Protein AF-A0A384K472-F1 (afdb_monomer)

Solvent-accessible surface area (backbone atoms only — not comparable to full-atom values): 26602 Å² total; per-residue (Å²): 113,68,66,38,50,53,26,33,65,58,43,35,61,38,73,48,78,43,80,41,44,39,80,91,39,69,95,71,76,38,76,81,61,67,70,56,50,77,70,38,39,90,47,28,78,38,48,46,75,44,48,69,93,39,37,38,56,49,52,38,53,31,49,46,53,7,53,34,75,62,26,14,11,13,34,38,40,39,24,46,57,48,74,72,49,87,70,80,91,63,82,65,65,86,73,74,82,63,85,77,42,63,42,56,69,66,48,50,52,55,46,46,55,50,59,75,69,41,83,23,52,34,36,35,35,12,43,44,30,38,72,67,64,24,35,67,48,54,40,50,44,34,71,59,24,60,46,34,32,34,56,37,88,47,11,40,4,32,51,36,54,85,42,88,46,54,34,64,69,17,44,68,53,50,42,39,57,24,44,28,36,44,27,36,29,52,72,50,38,69,94,51,51,29,52,35,63,88,57,20,28,85,78,43,45,29,30,38,38,31,60,42,70,88,59,49,35,46,69,51,32,34,56,90,50,30,37,51,19,29,64,55,49,35,45,45,55,48,44,69,70,47,57,92,48,61,55,72,73,86,35,72,53,48,51,52,34,52,55,39,29,55,52,42,52,54,50,51,58,53,49,32,64,50,86,52,85,53,23,41,71,45,24,52,50,44,39,51,48,56,47,48,40,73,78,48,43,51,83,41,30,36,55,33,41,26,26,21,42,60,64,46,27,61,51,44,65,71,72,55,76,36,44,24,35,76,33,47,49,58,35,64,74,77,63,44,68,37,49,45,52,60,50,44,52,51,48,44,48,32,42,53,41,100,80,34,79,58,83,41,50,82,39,83,59,78,53,46,37,37,36,40,25,16,46,64,23,41,66,63,31,57,71,47,50,41,58,32,27,78,69,52,34,41,38,28,33,36,32,48,35,26,27,27,60,88,32,23,86,48,94,47,68,69,58,43,51,49,20,48,50,22,44,76,68,74,40,84,78,30,64,57,96,43,48,50,58,79,80,65,71,63,13,54,57,22,46,75,42,70,25,42,51,36,83,28,64,48,68,68,51,42,36,50,51,49,56,55,32,68,72,37,71,33,21,21,25,38,27,35,44,31,44,21,59,82,93,64,83,90,78,56,94,73,62,75,76,66,83,82,70,75,73,80,77,81,130

Organism: Botryotinia fuckeliana (strain B05.10) (NCBI:txid332648)

Structure (mmCIF, N/CA/C/O backbone):
data_AF-A0A384K472-F1
#
_entry.id   AF-A0A384K472-F1
#
loop_
_atom_site.group_PDB
_atom_site.id
_atom_site.type_symbol
_atom_site.label_atom_id
_atom_site.label_alt_id
_atom_site.label_comp_id
_atom_site.label_asym_id
_atom_site.label_entity_id
_atom_site.label_seq_id
_atom_site.pdbx_PDB_ins_code
_atom_site.Cartn_x
_atom_site.Cartn_y
_atom_site.Cartn_z
_atom_site.occupancy
_atom_site.B_iso_or_equiv
_atom_site.auth_seq_id
_atom_site.auth_comp_id
_atom_site.auth_asym_id
_atom_site.auth_atom_id
_atom_site.pdbx_PDB_model_num
ATOM 1 N N . MET A 1 1 ? 11.955 -12.320 -9.422 1.00 86.06 1 MET A N 1
ATOM 2 C CA . MET A 1 1 ? 11.687 -12.857 -8.062 1.00 86.06 1 MET A CA 1
ATOM 3 C C . MET A 1 1 ? 11.297 -11.792 -7.028 1.00 86.06 1 MET A C 1
ATOM 5 O O . MET A 1 1 ? 10.532 -12.126 -6.137 1.00 86.06 1 MET A O 1
ATOM 9 N N . ALA A 1 2 ? 11.728 -10.524 -7.124 1.00 88.19 2 ALA A N 1
ATOM 10 C CA . ALA A 1 2 ? 11.367 -9.475 -6.148 1.00 88.19 2 ALA A CA 1
ATOM 11 C C . ALA A 1 2 ? 9.847 -9.329 -5.893 1.00 88.19 2 ALA A C 1
ATOM 13 O O . ALA A 1 2 ? 9.425 -9.169 -4.748 1.00 88.19 2 ALA A O 1
ATOM 14 N N . GLY A 1 3 ? 9.019 -9.486 -6.935 1.00 93.06 3 GLY A N 1
ATOM 15 C CA . GLY A 1 3 ? 7.558 -9.496 -6.806 1.00 93.06 3 GLY A CA 1
ATOM 16 C C . GLY A 1 3 ? 7.012 -10.588 -5.874 1.00 93.06 3 GLY A C 1
ATOM 17 O O . GLY A 1 3 ? 6.061 -10.323 -5.148 1.00 93.06 3 GLY A O 1
ATOM 18 N N . ILE A 1 4 ? 7.650 -11.769 -5.806 1.00 96.00 4 ILE A N 1
ATOM 19 C CA . ILE A 1 4 ? 7.277 -12.850 -4.869 1.00 96.00 4 ILE A CA 1
ATOM 20 C C . ILE A 1 4 ? 7.434 -12.372 -3.434 1.00 96.00 4 ILE A C 1
ATOM 22 O O . ILE A 1 4 ? 6.493 -12.450 -2.649 1.00 96.00 4 ILE A O 1
ATOM 26 N N . VAL A 1 5 ? 8.611 -11.844 -3.102 1.00 94.50 5 VAL A N 1
ATOM 27 C CA . VAL A 1 5 ? 8.909 -11.383 -1.744 1.00 94.50 5 VAL A CA 1
ATOM 28 C C . VAL A 1 5 ? 7.950 -10.265 -1.343 1.00 94.50 5 VAL A C 1
ATOM 30 O O . VAL A 1 5 ? 7.402 -10.291 -0.242 1.00 94.50 5 VAL A O 1
ATOM 33 N N . ASN A 1 6 ? 7.691 -9.316 -2.245 1.00 96.12 6 ASN A N 1
ATOM 34 C CA . ASN A 1 6 ? 6.756 -8.227 -1.988 1.00 96.12 6 ASN A CA 1
ATOM 35 C C . ASN A 1 6 ? 5.303 -8.720 -1.810 1.00 96.12 6 ASN A C 1
ATOM 37 O O . ASN A 1 6 ? 4.626 -8.283 -0.875 1.00 96.12 6 ASN A O 1
ATOM 41 N N . ALA A 1 7 ? 4.828 -9.652 -2.643 1.00 96.88 7 ALA A N 1
ATOM 42 C CA . ALA A 1 7 ? 3.489 -10.233 -2.528 1.00 96.88 7 ALA A CA 1
ATOM 43 C C . ALA A 1 7 ? 3.324 -11.021 -1.220 1.00 96.88 7 ALA A C 1
ATOM 45 O O . ALA A 1 7 ? 2.377 -10.776 -0.472 1.00 96.88 7 ALA A O 1
ATOM 46 N N . SER A 1 8 ? 4.281 -11.888 -0.880 1.00 95.56 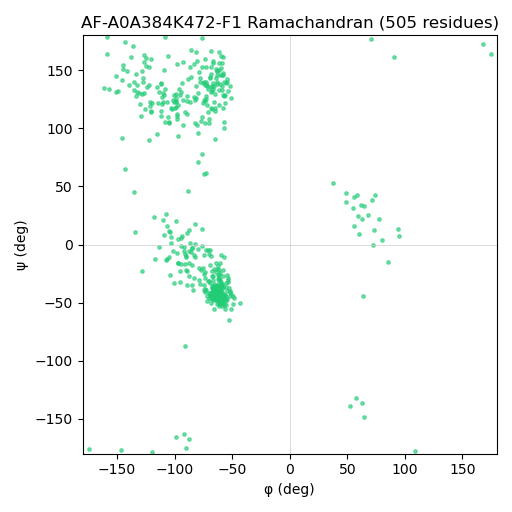8 SER A N 1
ATOM 47 C CA . SER A 1 8 ? 4.279 -12.651 0.374 1.00 95.56 8 SER A CA 1
ATOM 48 C C . SER A 1 8 ? 4.315 -11.741 1.601 1.00 95.56 8 SER A C 1
ATOM 50 O O . SER A 1 8 ? 3.521 -11.908 2.527 1.00 95.56 8 SER A O 1
ATOM 52 N N . ALA A 1 9 ? 5.161 -10.709 1.590 1.00 95.19 9 ALA A N 1
ATOM 53 C CA . ALA A 1 9 ? 5.235 -9.738 2.674 1.00 95.19 9 ALA A CA 1
ATOM 54 C C . ALA A 1 9 ? 3.926 -8.977 2.876 1.00 95.19 9 ALA A C 1
ATOM 56 O O . ALA A 1 9 ? 3.529 -8.705 4.013 1.00 95.19 9 ALA A O 1
ATOM 57 N N . ASN A 1 10 ? 3.247 -8.629 1.784 1.00 97.56 10 ASN A N 1
ATOM 58 C CA . ASN A 1 10 ? 1.974 -7.922 1.805 1.00 97.56 10 ASN A CA 1
ATOM 59 C C . ASN A 1 10 ? 0.755 -8.829 1.945 1.00 97.56 10 ASN A C 1
ATOM 61 O O . ASN A 1 10 ? -0.330 -8.289 2.147 1.00 97.56 10 ASN A O 1
ATOM 65 N N . THR A 1 11 ? 0.953 -10.149 1.905 1.00 97.00 11 THR A N 1
ATOM 66 C CA . THR A 1 11 ? -0.092 -11.179 1.934 1.00 97.00 11 THR A CA 1
ATOM 67 C C . THR A 1 11 ? -1.070 -11.019 0.774 1.00 97.00 11 THR A C 1
ATOM 69 O O . THR A 1 11 ? -2.285 -11.071 0.957 1.00 97.00 11 THR A O 1
ATOM 72 N N . PHE A 1 12 ? -0.529 -10.738 -0.411 1.00 97.69 12 PHE A N 1
ATOM 73 C CA . PHE A 1 12 ? -1.281 -10.679 -1.656 1.00 97.69 12 PHE A CA 1
ATOM 74 C C . PHE A 1 12 ? -1.188 -12.037 -2.352 1.00 97.69 12 PHE A C 1
ATOM 76 O O . PHE A 1 12 ? -0.080 -12.574 -2.464 1.00 97.69 12 PHE A O 1
ATOM 83 N N . PRO A 1 13 ? -2.316 -12.612 -2.803 1.00 97.06 13 PRO A N 1
ATOM 84 C CA . PRO A 1 13 ? -2.266 -13.837 -3.574 1.00 97.06 13 PRO A CA 1
ATOM 85 C C . PRO A 1 13 ? -1.558 -13.567 -4.902 1.00 97.06 13 PRO A C 1
ATOM 87 O O . PRO A 1 13 ? -1.887 -12.625 -5.621 1.00 97.06 13 PRO A O 1
ATOM 90 N N . MET A 1 14 ? -0.571 -14.396 -5.222 1.00 97.44 14 MET A N 1
ATOM 91 C CA . MET A 1 14 ? 0.125 -14.343 -6.503 1.00 97.44 14 MET A CA 1
ATOM 92 C C . MET A 1 14 ? 0.513 -15.758 -6.912 1.00 97.44 14 MET A C 1
ATOM 94 O O . MET A 1 14 ? 0.907 -16.563 -6.069 1.00 97.44 14 MET A O 1
ATOM 98 N N . LEU A 1 15 ? 0.422 -16.066 -8.200 1.00 97.12 15 LEU A N 1
ATOM 99 C CA . LEU A 1 15 ? 0.942 -17.303 -8.770 1.00 97.12 15 LEU A CA 1
ATOM 100 C C . LEU A 1 15 ? 1.968 -16.940 -9.842 1.00 97.12 15 LEU A C 1
ATOM 102 O O . LEU A 1 15 ? 1.610 -16.333 -10.847 1.00 97.12 15 LEU A O 1
ATOM 106 N N . LEU A 1 16 ? 3.238 -17.280 -9.612 1.00 97.44 16 LEU A N 1
ATOM 107 C CA . LEU A 1 16 ? 4.291 -17.127 -10.611 1.00 97.44 16 LEU A CA 1
ATOM 108 C C . LEU A 1 16 ? 4.508 -18.460 -11.330 1.00 97.44 16 LEU A C 1
ATOM 110 O O . LEU A 1 16 ? 4.889 -19.444 -10.699 1.00 97.44 16 LEU A O 1
ATOM 114 N N . LEU A 1 17 ? 4.309 -18.459 -12.645 1.00 97.06 17 LEU A N 1
ATOM 115 C CA . LEU A 1 17 ? 4.717 -19.538 -13.541 1.00 97.06 17 LEU A CA 1
ATOM 116 C C . LEU A 1 17 ? 6.037 -19.119 -14.195 1.00 97.06 17 LEU A C 1
ATOM 118 O O . LEU A 1 17 ? 6.104 -18.023 -14.754 1.00 97.06 17 LEU A O 1
ATOM 122 N N . ALA A 1 18 ? 7.082 -19.941 -14.109 1.00 96.44 18 ALA A N 1
ATOM 123 C CA . ALA A 1 18 ? 8.377 -19.606 -14.700 1.00 96.44 18 ALA A CA 1
ATOM 124 C C . ALA A 1 18 ? 8.997 -20.782 -15.448 1.00 96.44 18 ALA A C 1
ATOM 126 O O . ALA A 1 18 ? 8.951 -21.915 -14.975 1.00 96.44 18 ALA A O 1
ATOM 127 N N . GLY A 1 19 ? 9.608 -20.473 -16.593 1.00 96.25 19 GLY A N 1
ATOM 128 C CA . GLY A 1 19 ? 10.457 -21.403 -17.326 1.00 96.25 19 GLY A CA 1
ATOM 129 C C . GLY A 1 19 ? 11.760 -21.689 -16.577 1.00 96.25 19 GLY A C 1
ATOM 130 O O . GLY A 1 19 ? 12.326 -20.778 -15.969 1.00 96.25 19 GLY A O 1
ATOM 131 N N . SER A 1 20 ? 12.252 -22.923 -16.657 1.00 96.44 20 SER A N 1
ATOM 132 C CA . SER A 1 20 ? 13.569 -23.318 -16.141 1.00 96.44 20 SER A CA 1
ATOM 133 C C . SER A 1 20 ? 14.328 -24.216 -17.120 1.00 96.44 20 SER A C 1
ATOM 135 O O . SER A 1 20 ? 13.793 -24.625 -18.153 1.00 96.44 20 SER A O 1
ATOM 137 N N . SER A 1 21 ? 15.608 -24.475 -16.836 1.00 96.50 21 SER A N 1
ATOM 138 C CA . SER A 1 21 ? 16.451 -25.341 -17.668 1.00 96.50 21 SER A CA 1
ATOM 139 C C . SER A 1 21 ? 15.882 -26.757 -17.773 1.00 96.50 21 SER A C 1
ATOM 141 O O . SER A 1 21 ? 15.227 -27.244 -16.852 1.00 96.50 21 SER A O 1
ATOM 143 N N . GLU A 1 22 ? 16.176 -27.430 -18.886 1.00 96.25 22 GLU A N 1
ATOM 144 C CA . GLU A 1 22 ? 15.726 -28.801 -19.134 1.00 96.25 22 GLU A CA 1
ATOM 145 C C . GLU A 1 22 ? 16.187 -29.763 -18.035 1.00 96.25 22 GLU A C 1
ATOM 147 O O . GLU A 1 22 ? 17.330 -29.703 -17.562 1.00 96.25 22 GLU A O 1
ATOM 152 N N . THR A 1 23 ? 15.309 -30.687 -17.644 1.00 94.56 23 THR A N 1
ATOM 153 C CA . THR A 1 23 ? 15.536 -31.535 -16.464 1.00 94.56 23 THR A CA 1
ATOM 154 C C . THR A 1 23 ? 16.783 -32.422 -16.569 1.00 94.56 23 THR A C 1
ATOM 156 O O . THR A 1 23 ? 17.442 -32.689 -15.564 1.00 94.56 23 THR A O 1
ATOM 159 N N . HIS A 1 24 ? 17.168 -32.834 -17.778 1.00 95.12 24 HIS A N 1
ATOM 160 C CA . HIS A 1 24 ? 18.329 -33.696 -18.028 1.00 95.12 24 HIS A CA 1
ATOM 161 C C . HIS A 1 24 ? 19.671 -32.938 -18.149 1.00 95.12 24 HIS A C 1
ATOM 163 O O . HIS A 1 24 ? 20.731 -33.562 -18.325 1.00 95.12 24 HIS A O 1
ATOM 169 N N . LEU A 1 25 ? 19.646 -31.601 -18.080 1.00 96.06 25 LEU A N 1
ATOM 170 C CA . LEU A 1 25 ? 20.832 -30.742 -18.157 1.00 96.06 25 LEU A CA 1
ATOM 171 C C . LEU A 1 25 ? 21.307 -30.222 -16.792 1.00 96.06 25 LEU A C 1
ATOM 173 O O . LEU A 1 25 ? 22.379 -29.629 -16.720 1.00 96.06 25 LEU A O 1
ATOM 177 N N . ILE A 1 26 ? 20.562 -30.480 -15.716 1.00 92.12 26 ILE A N 1
ATOM 178 C CA . ILE A 1 26 ? 20.909 -30.055 -14.352 1.00 92.12 26 ILE A CA 1
ATOM 179 C C . ILE A 1 26 ? 22.322 -30.542 -13.981 1.00 92.12 26 ILE A C 1
ATOM 181 O O . ILE A 1 26 ? 22.690 -31.677 -14.290 1.00 92.12 26 ILE A O 1
ATOM 185 N N . THR A 1 27 ? 23.096 -29.699 -13.285 1.00 94.06 27 THR A N 1
ATOM 186 C CA . THR A 1 27 ? 24.512 -29.869 -12.890 1.00 94.06 27 THR A CA 1
ATOM 187 C C . THR A 1 27 ? 25.532 -29.742 -14.018 1.00 94.06 27 THR A C 1
ATOM 189 O O . THR A 1 27 ? 26.735 -29.834 -13.767 1.00 94.06 27 THR A O 1
ATOM 192 N N . LYS A 1 28 ? 25.089 -29.501 -15.257 1.00 96.56 28 LYS A N 1
ATOM 193 C CA . LYS A 1 28 ? 25.986 -29.330 -16.411 1.00 96.56 28 LYS A CA 1
ATOM 194 C C . LYS A 1 28 ? 26.308 -27.862 -16.697 1.00 96.56 28 LYS A C 1
ATOM 196 O O . LYS A 1 28 ? 27.065 -27.596 -17.627 1.00 96.56 28 LYS A O 1
ATOM 201 N N . GLY A 1 29 ? 25.754 -26.923 -15.924 1.00 96.25 29 GLY A N 1
ATOM 202 C CA . GLY A 1 29 ? 25.864 -25.491 -16.200 1.00 96.25 29 GLY A CA 1
ATOM 203 C C . GLY A 1 29 ? 24.969 -25.084 -17.369 1.00 96.25 29 GLY A C 1
ATOM 204 O O . GLY A 1 29 ? 25.404 -24.356 -18.261 1.00 96.25 29 GLY A O 1
ATOM 205 N N . ALA A 1 30 ? 23.742 -25.608 -17.393 1.00 96.88 30 ALA A N 1
ATOM 206 C CA . ALA A 1 30 ? 22.759 -25.348 -18.432 1.00 96.88 30 ALA A CA 1
ATOM 207 C C . ALA A 1 30 ? 22.445 -23.848 -18.570 1.00 96.88 30 ALA A C 1
ATOM 209 O O . ALA A 1 30 ? 22.683 -23.033 -17.672 1.00 96.88 30 ALA A O 1
ATOM 210 N N . PHE A 1 31 ? 21.869 -23.470 -19.712 1.00 95.75 31 PHE A N 1
ATOM 211 C CA . PHE A 1 31 ? 21.426 -22.099 -19.939 1.00 95.75 31 PHE A CA 1
ATOM 212 C C . PHE A 1 31 ? 20.440 -21.666 -18.840 1.00 95.75 31 PHE A C 1
ATOM 214 O O . PHE A 1 31 ? 19.409 -22.309 -18.640 1.00 95.75 31 PHE A O 1
ATOM 221 N N . GLN A 1 32 ? 20.787 -20.588 -18.126 1.00 95.19 32 GLN A N 1
ATOM 222 C CA . GLN A 1 32 ? 20.048 -20.061 -16.969 1.00 95.19 32 GLN A CA 1
ATOM 223 C C . GLN A 1 32 ? 19.805 -21.089 -15.840 1.00 95.19 32 GLN A C 1
ATOM 225 O O . GLN A 1 32 ? 18.803 -20.992 -15.132 1.00 95.19 32 GLN A O 1
ATOM 230 N N . GLU A 1 33 ? 20.720 -22.050 -15.646 1.00 95.31 33 GLU A N 1
ATOM 231 C CA . GLU A 1 33 ? 20.607 -23.065 -14.589 1.00 95.31 33 GLU A CA 1
ATOM 232 C C . GLU A 1 33 ? 20.520 -22.422 -13.197 1.00 95.31 33 GLU A C 1
ATOM 234 O O . GLU A 1 33 ? 21.436 -21.738 -12.737 1.00 95.31 33 GLU A O 1
ATOM 239 N N . LEU A 1 34 ? 19.395 -22.657 -12.521 1.00 95.25 34 LEU A N 1
ATOM 240 C CA . LEU A 1 34 ? 19.119 -22.192 -11.169 1.00 95.25 34 LEU A CA 1
ATOM 241 C C . LEU A 1 34 ? 18.164 -23.169 -10.483 1.00 95.25 34 LEU A C 1
ATOM 243 O O . LEU A 1 34 ? 17.098 -23.486 -11.014 1.00 95.25 34 LEU A O 1
ATOM 247 N N . ASP A 1 35 ? 18.490 -23.586 -9.260 1.00 95.25 35 ASP A N 1
ATOM 248 C CA . ASP A 1 35 ? 17.525 -24.266 -8.395 1.00 95.25 35 ASP A CA 1
ATOM 249 C C . ASP A 1 35 ? 16.530 -23.252 -7.802 1.00 95.25 35 ASP A C 1
ATOM 251 O O . ASP A 1 35 ? 16.637 -22.802 -6.657 1.00 95.25 35 ASP A O 1
ATOM 255 N N . ALA A 1 36 ? 15.559 -22.854 -8.628 1.00 95.06 36 ALA A N 1
ATOM 256 C CA . ALA A 1 36 ? 14.525 -21.899 -8.251 1.00 95.06 36 ALA A CA 1
ATOM 257 C C . ALA A 1 36 ? 13.585 -22.447 -7.164 1.00 95.06 36 ALA A C 1
ATOM 259 O O . ALA A 1 36 ? 13.044 -21.663 -6.385 1.00 95.06 36 ALA A O 1
ATOM 260 N N . ILE A 1 37 ? 13.413 -23.773 -7.074 1.00 96.19 37 ILE A N 1
ATOM 261 C CA . ILE A 1 37 ? 12.562 -24.406 -6.060 1.00 96.19 37 ILE A CA 1
ATOM 262 C C . ILE A 1 37 ? 13.155 -24.184 -4.673 1.00 96.19 37 ILE A C 1
ATOM 264 O O . ILE A 1 37 ? 12.481 -23.610 -3.812 1.00 96.19 37 ILE A O 1
ATOM 268 N N . SER A 1 38 ? 14.416 -24.566 -4.460 1.00 96.56 38 SER A N 1
ATOM 269 C CA . SER A 1 38 ? 15.077 -24.369 -3.164 1.00 96.56 38 SER A CA 1
ATOM 270 C C . SER A 1 38 ? 15.180 -22.886 -2.804 1.00 96.56 38 SER A C 1
ATOM 272 O O . SER A 1 38 ? 14.935 -22.508 -1.658 1.00 96.56 38 SER A O 1
ATOM 274 N N . LEU A 1 39 ? 15.464 -22.027 -3.791 1.00 96.00 39 LEU A N 1
ATOM 275 C CA . LEU A 1 39 ? 15.569 -20.581 -3.591 1.00 96.00 39 LEU A CA 1
ATOM 276 C C . LEU A 1 39 ? 14.238 -19.930 -3.171 1.00 96.00 39 LEU A C 1
ATOM 278 O O . LEU A 1 39 ? 14.233 -19.030 -2.332 1.00 96.00 39 LEU A O 1
ATOM 282 N N . LEU A 1 40 ? 13.110 -20.345 -3.756 1.00 96.88 40 LEU A N 1
ATOM 283 C CA . LEU A 1 40 ? 11.811 -19.686 -3.560 1.00 96.88 40 LEU A CA 1
ATOM 284 C C . LEU A 1 40 ? 10.923 -20.338 -2.499 1.00 96.88 40 LEU A C 1
ATOM 286 O O . LEU A 1 40 ? 9.989 -19.688 -2.022 1.00 96.88 40 LEU A O 1
ATOM 290 N N . SER A 1 41 ? 11.220 -21.570 -2.085 1.00 96.81 41 SER A N 1
ATOM 291 C CA . SER A 1 41 ? 10.507 -22.268 -1.007 1.00 96.81 41 SER A CA 1
ATOM 292 C C . SER A 1 41 ? 10.321 -21.426 0.272 1.00 96.81 41 SER A C 1
ATOM 294 O O . SER A 1 41 ? 9.191 -21.350 0.747 1.00 96.81 41 SER A O 1
ATOM 296 N N . PRO A 1 42 ? 11.331 -20.710 0.818 1.00 95.38 42 PRO A N 1
ATOM 297 C CA . PRO A 1 42 ? 11.142 -19.900 2.032 1.00 95.38 42 PRO A CA 1
ATOM 298 C C . PRO A 1 42 ? 10.365 -18.590 1.807 1.00 95.38 42 PRO A C 1
ATOM 300 O O . PRO A 1 42 ? 10.033 -17.893 2.766 1.00 95.38 42 PRO A O 1
ATOM 303 N N . HIS A 1 43 ? 10.099 -18.215 0.553 1.00 95.19 43 HIS A N 1
ATOM 304 C CA . HIS A 1 43 ? 9.464 -16.944 0.185 1.00 95.19 43 HIS A CA 1
ATOM 305 C C . HIS A 1 43 ? 8.070 -17.113 -0.423 1.00 95.19 43 HIS A C 1
ATOM 307 O O . HIS A 1 43 ? 7.409 -16.119 -0.730 1.00 95.19 43 HIS A O 1
ATOM 313 N N . THR A 1 44 ? 7.617 -18.350 -0.592 1.00 97.56 44 THR A N 1
ATOM 314 C CA . THR A 1 44 ? 6.316 -18.710 -1.155 1.00 97.56 44 THR A CA 1
ATOM 315 C C . THR A 1 44 ? 5.568 -19.602 -0.177 1.00 97.56 44 THR A C 1
ATOM 317 O O . THR A 1 44 ? 6.151 -20.209 0.715 1.00 97.56 44 THR A O 1
ATOM 320 N N . LYS A 1 45 ? 4.250 -19.691 -0.332 1.00 97.94 45 LYS A N 1
ATOM 321 C CA . LYS A 1 45 ? 3.449 -20.697 0.369 1.00 97.94 45 LYS A CA 1
ATOM 322 C C . LYS A 1 45 ? 3.641 -22.093 -0.222 1.00 97.94 45 LYS A C 1
ATOM 324 O O . LYS A 1 45 ? 3.377 -23.082 0.449 1.00 97.94 45 LYS A O 1
ATOM 329 N N . ILE A 1 46 ? 4.048 -22.152 -1.488 1.00 97.88 46 ILE A N 1
ATOM 330 C CA . ILE A 1 46 ? 4.335 -23.371 -2.235 1.00 97.88 46 ILE A CA 1
ATOM 331 C C . ILE A 1 46 ? 5.280 -23.038 -3.389 1.00 97.88 46 ILE A C 1
ATOM 333 O O . ILE A 1 46 ? 5.045 -22.083 -4.131 1.00 97.88 46 ILE A O 1
ATOM 337 N N . ALA A 1 47 ? 6.313 -23.856 -3.546 1.00 98.00 47 ALA A N 1
ATOM 338 C CA . ALA A 1 47 ? 7.179 -23.895 -4.712 1.00 98.00 47 ALA A CA 1
ATOM 339 C C . ALA A 1 47 ? 7.180 -25.338 -5.220 1.00 98.00 47 ALA A C 1
ATOM 341 O O . ALA A 1 47 ? 7.578 -26.247 -4.495 1.00 98.00 47 ALA A O 1
ATOM 342 N N . VAL A 1 48 ? 6.683 -25.560 -6.435 1.00 97.75 48 VAL A N 1
ATOM 343 C CA . VAL A 1 48 ? 6.545 -26.904 -7.010 1.00 97.75 48 VAL A CA 1
ATOM 344 C C . VAL A 1 48 ? 7.095 -26.936 -8.428 1.00 97.75 48 VAL A C 1
ATOM 346 O O . VAL A 1 48 ? 6.850 -26.023 -9.211 1.00 97.75 48 VAL A O 1
ATOM 349 N N . ARG A 1 49 ? 7.840 -27.991 -8.765 1.00 96.94 49 ARG A N 1
ATOM 350 C CA . ARG A 1 49 ? 8.249 -28.284 -10.142 1.00 96.94 49 ARG A CA 1
ATOM 351 C C . ARG A 1 49 ? 7.263 -29.260 -10.751 1.00 96.94 49 ARG A C 1
ATOM 353 O O . ARG A 1 49 ? 6.962 -30.284 -10.144 1.00 96.94 49 ARG A O 1
ATOM 360 N N . SER A 1 50 ? 6.757 -28.925 -11.930 1.00 94.75 50 SER A N 1
ATOM 361 C CA . SER A 1 50 ? 5.819 -29.788 -12.648 1.00 94.75 50 SER A CA 1
ATOM 362 C C . SER A 1 50 ? 6.540 -30.716 -13.619 1.00 94.75 50 SER A C 1
ATOM 364 O O . SER A 1 50 ? 7.634 -30.405 -14.086 1.00 94.75 50 SER A O 1
ATOM 366 N N . ASN A 1 51 ? 5.891 -31.828 -13.950 1.00 94.44 51 ASN A N 1
ATOM 367 C CA . ASN A 1 51 ? 6.169 -32.623 -15.143 1.00 94.44 51 ASN A CA 1
ATOM 368 C C . ASN A 1 51 ? 4.904 -32.678 -16.023 1.00 94.44 51 ASN A C 1
ATOM 370 O O . ASN A 1 51 ? 3.891 -32.064 -15.676 1.00 94.44 51 ASN A O 1
ATOM 374 N N . LEU A 1 52 ? 4.962 -33.388 -17.153 1.00 93.75 52 LEU A N 1
ATOM 375 C CA . LEU A 1 52 ? 3.843 -33.483 -18.099 1.00 93.75 52 LEU A CA 1
ATOM 376 C C . LEU A 1 52 ? 2.572 -34.055 -17.449 1.00 93.75 52 LEU A C 1
ATOM 378 O O . LEU A 1 52 ? 1.497 -33.486 -17.616 1.00 93.75 52 LEU A O 1
ATOM 382 N N . ASP A 1 53 ? 2.703 -35.096 -16.624 1.00 93.44 53 ASP A N 1
ATOM 383 C CA . ASP A 1 53 ? 1.564 -35.760 -15.974 1.00 93.44 53 ASP A CA 1
ATOM 384 C C . ASP A 1 53 ? 0.969 -34.931 -14.821 1.00 93.44 53 ASP A C 1
ATOM 386 O O . ASP A 1 53 ? -0.198 -35.083 -14.455 1.00 93.44 53 ASP A O 1
ATOM 390 N N . SER A 1 54 ? 1.772 -34.053 -14.208 1.00 93.88 54 SER A N 1
ATOM 391 C CA . SER A 1 54 ? 1.404 -33.336 -12.985 1.00 93.88 54 SER A CA 1
ATOM 392 C C . SER A 1 54 ? 1.033 -31.871 -13.204 1.00 93.88 54 SER A C 1
ATOM 394 O O . SER A 1 54 ? 0.536 -31.251 -12.264 1.00 93.88 54 SER A O 1
ATOM 396 N N . ILE A 1 55 ? 1.263 -31.290 -14.387 1.00 94.44 55 ILE A N 1
ATOM 397 C CA . ILE A 1 55 ? 1.166 -29.837 -14.620 1.00 94.44 55 ILE A CA 1
ATOM 398 C C . ILE A 1 55 ? -0.185 -29.245 -14.197 1.00 94.44 55 ILE A C 1
ATOM 400 O O . ILE A 1 55 ? -0.227 -28.266 -13.444 1.00 94.44 55 ILE A O 1
ATOM 404 N N . SER A 1 56 ? -1.293 -29.881 -14.579 1.00 94.00 56 SER A N 1
ATOM 405 C CA . SER A 1 56 ? -2.643 -29.419 -14.236 1.00 94.00 56 SER A CA 1
ATOM 406 C C . SER A 1 56 ? -2.900 -29.483 -12.730 1.00 94.00 56 SER A C 1
ATOM 408 O O . SER A 1 56 ? -3.506 -28.570 -12.156 1.00 94.00 56 SER A O 1
ATOM 410 N N . HIS A 1 57 ? -2.390 -30.518 -12.055 1.00 95.12 57 HIS A N 1
ATOM 411 C CA . HIS A 1 57 ? -2.482 -30.649 -10.602 1.00 95.12 57 HIS A CA 1
ATOM 412 C C . HIS A 1 57 ? -1.599 -29.623 -9.881 1.00 95.12 57 HIS A C 1
ATOM 414 O O . HIS A 1 57 ? -2.078 -28.949 -8.970 1.00 95.12 57 HIS A O 1
ATOM 420 N N . SER A 1 58 ? -0.347 -29.455 -10.311 1.00 95.94 58 SER A N 1
ATOM 421 C CA . SER A 1 58 ? 0.610 -28.502 -9.744 1.00 95.94 58 SER A CA 1
ATOM 422 C C . SER A 1 58 ? 0.085 -27.070 -9.812 1.00 95.94 58 SER A C 1
ATOM 424 O O . SER A 1 58 ? 0.103 -26.366 -8.804 1.00 95.94 58 SER A O 1
ATOM 426 N N . ILE A 1 59 ? -0.450 -26.650 -10.965 1.00 96.00 59 ILE A N 1
ATOM 427 C CA . ILE A 1 59 ? -1.044 -25.315 -11.135 1.00 96.00 59 ILE A CA 1
ATOM 428 C C . ILE A 1 59 ? -2.277 -25.155 -10.237 1.00 96.00 59 ILE A C 1
ATOM 430 O O . ILE A 1 59 ? -2.388 -24.157 -9.524 1.00 96.00 59 ILE A O 1
ATOM 434 N N . THR A 1 60 ? -3.174 -26.150 -10.204 1.00 96.19 60 THR A N 1
ATOM 435 C CA . THR A 1 60 ? -4.375 -26.129 -9.343 1.00 96.19 60 THR A CA 1
ATOM 436 C C . THR A 1 60 ? -4.001 -26.016 -7.859 1.00 96.19 60 THR A C 1
ATOM 438 O O . THR A 1 60 ? -4.566 -25.203 -7.122 1.00 96.19 60 THR A O 1
ATOM 441 N N . ALA A 1 61 ? -3.043 -26.825 -7.402 1.00 96.19 61 ALA A N 1
ATOM 442 C CA . ALA A 1 61 ? -2.574 -26.838 -6.021 1.00 96.19 61 ALA A CA 1
ATOM 443 C C . ALA A 1 61 ? -1.874 -25.526 -5.651 1.00 96.19 61 ALA A C 1
ATOM 445 O O . ALA A 1 61 ? -2.129 -24.980 -4.572 1.00 96.19 61 ALA A O 1
ATOM 446 N N . ALA A 1 62 ? -1.050 -24.988 -6.553 1.00 97.06 62 ALA A N 1
ATOM 447 C CA . ALA A 1 62 ? -0.366 -23.723 -6.344 1.00 97.06 62 ALA A CA 1
ATOM 448 C C . ALA A 1 62 ? -1.353 -22.553 -6.261 1.00 97.06 62 ALA A C 1
ATOM 450 O O . ALA A 1 62 ? -1.296 -21.781 -5.306 1.00 97.06 62 ALA A O 1
ATOM 451 N N . TYR A 1 63 ? -2.329 -22.486 -7.174 1.00 97.06 63 TYR A N 1
ATOM 452 C CA . TYR A 1 63 ? -3.400 -21.489 -7.130 1.00 97.06 63 TYR A CA 1
ATOM 453 C C . TYR A 1 63 ? -4.181 -21.558 -5.811 1.00 97.06 63 TYR A C 1
ATOM 455 O O . TYR A 1 63 ? -4.295 -20.561 -5.096 1.00 97.06 63 TYR A O 1
ATOM 463 N N . ARG A 1 64 ? -4.669 -22.749 -5.429 1.00 97.19 64 ARG A N 1
ATOM 464 C CA . ARG A 1 64 ? -5.400 -22.944 -4.166 1.00 97.19 64 ARG A CA 1
ATOM 465 C C . ARG A 1 64 ? -4.583 -22.467 -2.971 1.00 97.19 64 ARG A C 1
ATOM 467 O O . ARG A 1 64 ? -5.090 -21.729 -2.131 1.00 97.19 64 ARG A O 1
ATOM 474 N N . THR A 1 65 ? -3.314 -22.853 -2.914 1.00 97.38 65 THR A N 1
ATOM 475 C CA . THR A 1 65 ? -2.426 -22.516 -1.801 1.00 97.38 65 THR A CA 1
ATOM 476 C C . THR A 1 65 ? -2.134 -21.017 -1.733 1.00 97.38 65 THR A C 1
ATOM 478 O O . THR A 1 65 ? -2.112 -20.463 -0.634 1.00 97.38 65 THR A O 1
ATOM 481 N N . SER A 1 66 ? -1.989 -20.327 -2.868 1.00 97.56 66 SER A N 1
ATOM 482 C CA . SER A 1 66 ? -1.799 -18.870 -2.909 1.00 97.56 66 SER A CA 1
ATOM 483 C C . SER A 1 66 ? -3.002 -18.084 -2.370 1.00 97.56 66 SER A C 1
ATOM 485 O O . SER A 1 66 ? -2.806 -17.053 -1.725 1.00 97.56 66 SER A O 1
ATOM 487 N N . TRP A 1 67 ? -4.233 -18.570 -2.580 1.00 96.44 67 TRP A N 1
ATOM 488 C CA . TRP A 1 67 ? -5.467 -17.870 -2.180 1.00 96.44 67 TRP A CA 1
ATOM 489 C C . TRP A 1 67 ? -6.049 -18.290 -0.819 1.00 96.44 67 TRP A C 1
ATOM 491 O O . TRP A 1 67 ? -6.661 -17.458 -0.153 1.00 96.44 67 TRP A O 1
ATOM 501 N N . TYR A 1 68 ? -5.902 -19.551 -0.397 1.00 96.19 68 TYR A N 1
ATOM 502 C CA . TYR A 1 68 ? -6.561 -20.078 0.811 1.00 96.19 68 TYR A CA 1
ATOM 503 C C . TYR A 1 68 ? -5.857 -19.664 2.110 1.00 96.19 68 TYR A C 1
ATOM 505 O O . TYR A 1 68 ? -4.631 -19.569 2.164 1.00 96.19 68 TYR A O 1
ATOM 513 N N . GLY A 1 69 ? -6.624 -19.497 3.192 1.00 95.00 69 GLY A N 1
ATOM 514 C CA . GLY A 1 69 ? -6.103 -19.034 4.482 1.00 95.00 69 GLY A CA 1
ATOM 515 C C . GLY A 1 69 ? -5.528 -17.624 4.362 1.00 95.00 69 GLY A C 1
ATOM 516 O O . GLY A 1 69 ? -6.105 -16.770 3.694 1.00 95.00 69 GLY A O 1
ATOM 517 N N . ARG A 1 70 ? -4.362 -17.378 4.967 1.00 96.12 70 ARG A N 1
ATOM 518 C CA . ARG A 1 70 ? -3.611 -16.143 4.721 1.00 96.12 70 ARG A CA 1
ATOM 519 C C . ARG A 1 70 ? -3.062 -16.148 3.284 1.00 96.12 70 ARG A C 1
ATOM 521 O O . ARG A 1 70 ? -2.241 -17.020 2.986 1.00 96.12 70 ARG A O 1
ATOM 528 N N . PRO A 1 71 ? -3.458 -15.221 2.394 1.00 97.19 71 PRO A N 1
ATOM 529 C CA . PRO A 1 71 ? -2.990 -15.238 1.011 1.00 97.19 71 PRO A CA 1
ATOM 530 C C . PRO A 1 71 ? -1.490 -14.948 0.896 1.00 97.19 71 PRO A C 1
ATOM 532 O O . PRO A 1 71 ? -0.900 -14.298 1.764 1.00 97.19 71 PRO A O 1
ATOM 535 N N . GLY A 1 72 ? -0.874 -15.404 -0.191 1.00 97.50 72 GLY A N 1
ATOM 536 C CA . GLY A 1 72 ? 0.546 -15.183 -0.461 1.00 97.50 72 GLY A CA 1
ATOM 537 C C . GLY A 1 72 ? 0.977 -15.679 -1.837 1.00 97.50 72 GLY A C 1
ATOM 538 O O . GLY A 1 72 ? 0.156 -16.133 -2.636 1.00 97.50 72 GLY A O 1
ATOM 539 N N . ALA A 1 73 ? 2.276 -15.592 -2.118 1.00 97.94 73 ALA A N 1
ATOM 540 C CA . ALA A 1 73 ? 2.817 -16.034 -3.395 1.00 97.94 73 ALA A CA 1
ATOM 541 C C . ALA A 1 73 ? 2.959 -17.562 -3.462 1.00 97.94 73 ALA A C 1
ATOM 543 O O . ALA A 1 73 ? 3.366 -18.199 -2.492 1.00 97.94 73 ALA A O 1
ATOM 544 N N . GLY A 1 74 ? 2.698 -18.125 -4.633 1.00 98.06 74 GLY A N 1
ATOM 545 C CA . GLY A 1 74 ? 2.994 -19.499 -5.016 1.00 98.06 74 GLY A CA 1
ATOM 546 C C . GLY A 1 74 ? 3.833 -19.503 -6.289 1.00 98.06 74 GLY A C 1
ATOM 547 O O . GLY A 1 74 ? 3.787 -18.550 -7.074 1.00 98.06 74 GLY A O 1
ATOM 548 N N . PHE A 1 75 ? 4.616 -20.556 -6.475 1.00 98.25 75 PHE A N 1
ATOM 549 C CA . PHE A 1 75 ? 5.549 -20.698 -7.583 1.00 98.25 75 PHE A CA 1
ATOM 550 C C . PHE A 1 75 ? 5.415 -22.073 -8.235 1.00 98.25 75 PHE A C 1
ATOM 552 O O . PHE A 1 75 ? 5.430 -23.095 -7.545 1.00 98.25 75 PHE A O 1
ATOM 559 N N . VAL A 1 76 ? 5.303 -22.082 -9.562 1.00 98.12 76 VAL A N 1
ATOM 560 C CA . VAL A 1 76 ? 5.340 -23.295 -10.380 1.00 98.12 76 VAL A CA 1
ATOM 561 C C . VAL A 1 76 ? 6.503 -23.183 -11.356 1.00 98.12 76 VAL A C 1
ATOM 563 O O . VAL A 1 76 ? 6.510 -22.322 -12.237 1.00 98.12 76 VAL A O 1
ATOM 566 N N . ASP A 1 77 ? 7.473 -24.070 -11.179 1.00 97.62 77 ASP A N 1
ATOM 567 C CA . ASP A 1 77 ? 8.608 -24.241 -12.075 1.00 97.62 77 ASP A CA 1
ATOM 568 C C . ASP A 1 77 ? 8.203 -25.139 -13.249 1.00 97.62 77 ASP A C 1
ATOM 570 O O . ASP A 1 77 ? 7.671 -26.241 -13.048 1.00 97.62 77 ASP A O 1
ATOM 574 N N . LEU A 1 78 ? 8.435 -24.648 -14.465 1.00 97.19 78 LEU A N 1
ATOM 575 C CA . LEU A 1 78 ? 8.081 -25.282 -15.731 1.00 97.19 78 LEU A CA 1
ATOM 576 C C . LEU A 1 78 ? 9.360 -25.473 -16.565 1.00 97.19 78 LEU A C 1
ATOM 578 O O . LEU A 1 78 ? 9.735 -24.573 -17.318 1.00 97.19 78 LEU A O 1
ATOM 582 N N . PRO A 1 79 ? 10.059 -26.612 -16.437 1.00 97.00 79 PRO A N 1
ATOM 583 C CA . PRO A 1 79 ? 11.258 -26.875 -17.229 1.00 97.00 79 PRO A CA 1
ATOM 584 C C . PRO A 1 79 ? 10.984 -26.817 -18.738 1.00 97.00 79 PRO A C 1
ATOM 586 O O . PRO A 1 79 ? 9.887 -27.150 -19.194 1.00 97.00 79 PRO A O 1
ATOM 589 N N . ALA A 1 80 ? 11.968 -26.384 -19.528 1.00 96.81 80 ALA A N 1
ATOM 590 C CA . ALA A 1 80 ? 11.798 -26.172 -20.967 1.00 96.81 80 ALA A CA 1
ATOM 591 C C . ALA A 1 80 ? 11.382 -27.446 -21.728 1.00 96.81 80 ALA A C 1
ATOM 593 O O . ALA A 1 80 ? 10.541 -27.370 -22.620 1.00 96.81 80 ALA A O 1
ATOM 594 N N . ASP A 1 81 ? 11.889 -28.612 -21.324 1.00 95.50 81 ASP A N 1
ATOM 595 C CA . ASP A 1 81 ? 11.505 -29.928 -21.849 1.00 95.50 81 ASP A CA 1
ATOM 596 C C . ASP A 1 81 ? 10.061 -30.317 -21.494 1.00 95.50 81 ASP A C 1
ATOM 598 O O . ASP A 1 81 ? 9.444 -31.102 -22.207 1.00 95.50 81 ASP A O 1
ATOM 602 N N . ILE A 1 82 ? 9.484 -29.730 -20.442 1.00 94.81 82 ILE A N 1
ATOM 603 C CA . ILE A 1 82 ? 8.063 -29.887 -20.099 1.00 94.81 82 ILE A CA 1
ATOM 604 C C . ILE A 1 82 ? 7.196 -28.912 -20.899 1.00 94.81 82 ILE A C 1
ATOM 606 O O . ILE A 1 82 ? 6.123 -29.290 -21.353 1.00 94.81 82 ILE A O 1
ATOM 610 N N . ILE A 1 83 ? 7.654 -27.674 -21.113 1.00 95.31 83 ILE A N 1
ATOM 611 C CA . ILE A 1 83 ? 6.943 -26.689 -21.950 1.00 95.31 83 ILE A CA 1
ATOM 612 C C . ILE A 1 83 ? 6.869 -27.158 -23.411 1.00 95.31 83 ILE A C 1
ATOM 614 O O . ILE A 1 83 ? 5.860 -26.935 -24.075 1.00 95.31 83 ILE A O 1
ATOM 618 N N . GLN A 1 84 ? 7.941 -27.776 -23.910 1.00 95.38 84 GLN A N 1
ATOM 619 C CA . GLN A 1 84 ? 8.044 -28.277 -25.285 1.00 95.38 84 GLN A CA 1
ATOM 620 C C . GLN A 1 84 ? 7.575 -29.730 -25.437 1.00 95.38 84 GLN A C 1
ATOM 622 O O . GLN A 1 84 ? 7.463 -30.218 -26.559 1.00 95.38 84 GLN A O 1
ATOM 627 N N . GLY A 1 85 ? 7.354 -30.429 -24.323 1.00 93.06 85 GLY A N 1
ATOM 628 C CA . GLY A 1 85 ? 6.969 -31.831 -24.318 1.00 93.06 85 GLY A CA 1
ATOM 629 C C . GLY A 1 85 ? 5.520 -32.051 -24.748 1.00 93.06 85 GLY A C 1
ATOM 630 O O . GLY A 1 85 ? 4.674 -31.162 -24.670 1.00 93.06 85 GLY A O 1
ATOM 631 N N . GLU A 1 86 ? 5.230 -33.279 -25.164 1.00 93.69 86 GLU A N 1
ATOM 632 C CA . GLU A 1 86 ? 3.889 -33.732 -25.526 1.00 93.69 86 GLU A CA 1
ATOM 633 C C . GLU A 1 86 ? 3.399 -34.758 -24.501 1.00 93.69 86 GLU A C 1
ATOM 635 O O . GLU A 1 86 ? 4.154 -35.628 -24.066 1.00 93.69 86 GLU A O 1
ATOM 640 N N . GLY A 1 87 ? 2.128 -34.669 -24.116 1.00 88.88 87 GLY A N 1
ATOM 641 C CA . GLY A 1 87 ? 1.514 -35.563 -23.139 1.00 88.88 87 GLY A CA 1
ATOM 642 C C . GLY A 1 87 ? -0.005 -35.584 -23.264 1.00 88.88 87 GLY A C 1
ATOM 643 O O . GLY A 1 87 ? -0.588 -34.879 -24.093 1.00 88.88 87 GLY A O 1
ATOM 644 N N . GLU A 1 88 ? -0.661 -36.398 -22.440 1.00 90.25 88 GLU A N 1
ATOM 645 C CA . GLU A 1 88 ? -2.122 -36.426 -22.391 1.00 90.25 88 GLU A CA 1
ATOM 646 C C . GLU A 1 88 ? -2.677 -35.095 -21.869 1.00 90.25 88 GLU A C 1
ATOM 648 O O . GLU A 1 88 ? -2.198 -34.529 -20.885 1.00 90.25 88 GLU A O 1
ATOM 653 N N . TYR A 1 89 ? -3.727 -34.587 -22.515 1.00 88.06 89 TYR A N 1
ATOM 654 C CA . TYR A 1 89 ? -4.411 -33.396 -22.030 1.00 88.06 89 TYR A CA 1
ATOM 655 C C . TYR A 1 89 ? -5.204 -33.716 -20.759 1.00 88.06 89 TYR A C 1
ATOM 657 O O . TYR A 1 89 ? -6.209 -34.428 -20.794 1.00 88.06 89 TYR A O 1
ATOM 665 N N . ILE A 1 90 ? -4.791 -33.116 -19.643 1.00 88.50 90 ILE A N 1
ATOM 666 C CA . ILE A 1 90 ? -5.492 -33.195 -18.362 1.00 88.50 90 ILE A CA 1
ATOM 667 C C . ILE A 1 90 ? -6.079 -31.819 -18.046 1.00 88.50 90 ILE A C 1
ATOM 669 O O . ILE A 1 90 ? -5.353 -30.833 -17.929 1.00 88.50 90 ILE A O 1
ATOM 673 N N . SER A 1 91 ? -7.398 -31.733 -17.878 1.00 89.25 91 SER A N 1
ATOM 674 C CA . SER A 1 91 ? -8.062 -30.459 -17.582 1.00 89.25 91 SER A CA 1
ATOM 675 C C . SER A 1 91 ? -7.693 -29.920 -16.191 1.00 89.25 91 SER A C 1
ATOM 677 O O . SER A 1 91 ? -7.682 -30.659 -15.203 1.00 89.25 91 SER A O 1
ATOM 679 N N . THR A 1 92 ? -7.419 -28.616 -16.097 1.00 87.94 92 THR A N 1
ATOM 680 C CA . THR A 1 92 ? -7.203 -27.918 -14.820 1.00 87.94 92 THR A CA 1
ATOM 681 C C . THR A 1 92 ? -8.524 -27.769 -14.068 1.00 87.94 92 THR A C 1
ATOM 683 O O . THR A 1 92 ? -9.542 -27.388 -14.646 1.00 87.94 92 THR A O 1
ATOM 686 N N . GLN A 1 93 ? -8.519 -28.024 -12.759 1.00 90.50 93 GLN A N 1
ATOM 687 C CA . GLN A 1 93 ? -9.725 -27.880 -11.946 1.00 90.50 93 GLN A CA 1
ATOM 688 C C . GLN A 1 93 ? -9.950 -26.420 -11.545 1.00 90.50 93 GLN A C 1
ATOM 690 O O . GLN A 1 93 ? -9.035 -25.742 -11.077 1.00 90.50 93 GLN A O 1
ATOM 695 N N . ILE A 1 94 ? -11.199 -25.960 -11.645 1.00 92.06 94 ILE A N 1
ATOM 696 C CA . ILE A 1 94 ? -11.606 -24.679 -11.064 1.00 92.06 94 ILE A CA 1
ATOM 697 C C . ILE A 1 94 ? -11.509 -24.797 -9.542 1.00 92.06 94 ILE A C 1
ATOM 699 O O . ILE A 1 94 ? -12.134 -25.663 -8.927 1.00 92.06 94 ILE A O 1
ATOM 703 N N . VAL A 1 95 ? -10.717 -23.922 -8.926 1.00 94.69 95 VAL A N 1
ATOM 704 C CA . VAL A 1 95 ? -10.571 -23.879 -7.471 1.00 94.69 95 VAL A CA 1
ATOM 705 C C . VAL A 1 95 ? -11.744 -23.090 -6.875 1.00 94.69 95 VAL A C 1
ATOM 707 O O . VAL A 1 95 ? -11.946 -21.940 -7.266 1.00 94.69 95 VAL A O 1
ATOM 710 N N . PRO A 1 96 ? -12.521 -23.666 -5.936 1.00 94.62 96 PRO A N 1
ATOM 711 C CA . PRO A 1 96 ? -13.585 -22.937 -5.251 1.00 94.62 96 PRO A CA 1
ATOM 712 C C . PRO A 1 96 ? -13.059 -21.733 -4.459 1.00 94.62 96 PRO A C 1
ATOM 714 O O . PRO A 1 96 ? -11.868 -21.622 -4.169 1.00 94.62 96 PRO A O 1
ATOM 717 N N . ALA A 1 97 ? -13.962 -20.844 -4.049 1.00 92.06 97 ALA A N 1
ATOM 718 C CA . ALA A 1 97 ? -13.607 -19.771 -3.128 1.00 92.06 97 ALA A CA 1
ATOM 719 C C . ALA A 1 97 ? -13.084 -20.334 -1.791 1.00 92.06 97 ALA A C 1
ATOM 721 O O . ALA A 1 97 ? -13.556 -21.368 -1.308 1.00 92.06 97 ALA A O 1
ATOM 722 N N . ALA A 1 98 ? -12.131 -19.628 -1.176 1.00 92.94 98 ALA A N 1
ATOM 723 C CA . ALA A 1 98 ? -11.584 -20.016 0.120 1.00 92.94 98 ALA A CA 1
ATOM 724 C C . ALA A 1 98 ? -12.694 -20.072 1.194 1.00 92.94 98 ALA A C 1
ATOM 726 O O . ALA A 1 98 ? -13.532 -19.163 1.255 1.00 92.94 98 ALA A O 1
ATOM 727 N N . PRO A 1 99 ? -12.715 -21.110 2.052 1.00 92.50 99 PRO A N 1
ATOM 728 C CA . PRO A 1 99 ? -13.705 -21.221 3.115 1.00 92.50 99 PRO A CA 1
ATOM 729 C C . PRO A 1 99 ? -13.540 -20.082 4.128 1.00 92.50 99 PRO A C 1
ATOM 731 O O . PRO A 1 99 ? -12.423 -19.681 4.456 1.00 92.50 99 PRO A O 1
ATOM 734 N N . ARG A 1 100 ? -14.665 -19.583 4.648 1.00 94.25 100 ARG A N 1
ATOM 735 C CA . ARG A 1 100 ? -14.701 -18.524 5.665 1.00 94.25 100 ARG A CA 1
ATOM 736 C C . ARG A 1 100 ? -14.994 -19.138 7.030 1.00 94.25 100 ARG A C 1
ATOM 738 O O . ARG A 1 100 ? -16.058 -19.721 7.219 1.00 94.25 100 ARG A O 1
ATOM 745 N N . ALA A 1 101 ? -14.053 -19.016 7.961 1.00 94.44 101 ALA A N 1
ATOM 746 C CA . ALA A 1 101 ? -14.198 -19.537 9.317 1.00 94.44 101 ALA A CA 1
ATOM 747 C C . ALA A 1 101 ? -14.867 -18.510 10.243 1.00 94.44 101 ALA A C 1
ATOM 749 O O . ALA A 1 101 ? -14.593 -17.312 10.146 1.00 94.44 101 ALA A O 1
ATOM 750 N N . ALA A 1 102 ? -15.723 -18.989 11.146 1.00 97.56 102 ALA A N 1
ATOM 751 C CA . ALA A 1 102 ? -16.269 -18.196 12.244 1.00 97.56 102 ALA A CA 1
ATOM 752 C C . ALA A 1 102 ? -15.295 -18.158 13.430 1.00 97.56 102 ALA A C 1
ATOM 754 O O . ALA A 1 102 ? -14.492 -19.076 13.598 1.00 97.56 102 ALA A O 1
ATOM 755 N N . GLY A 1 103 ? -15.400 -17.118 14.257 1.00 97.69 103 GLY A N 1
ATOM 756 C CA . GLY A 1 103 ? -14.686 -17.047 15.527 1.00 97.69 103 GLY A CA 1
ATOM 757 C C . GLY A 1 103 ? -15.328 -17.933 16.594 1.00 97.69 103 GLY A C 1
ATOM 758 O O . GLY A 1 103 ? -16.542 -18.172 16.565 1.00 97.69 103 GLY A O 1
ATOM 759 N N . ASP A 1 104 ? -14.514 -18.384 17.551 1.00 97.81 104 ASP A N 1
ATOM 760 C CA . ASP A 1 104 ? -14.980 -19.118 18.729 1.00 97.81 104 ASP A CA 1
ATOM 761 C C . ASP A 1 104 ? -15.988 -18.291 19.546 1.00 97.81 104 ASP A C 1
ATOM 763 O O . ASP A 1 104 ? -15.771 -17.109 19.824 1.00 97.81 104 ASP A O 1
ATOM 767 N N . ALA A 1 105 ? -17.101 -18.915 19.937 1.00 97.94 105 ALA A N 1
ATOM 768 C CA . ALA A 1 105 ? -18.216 -18.217 20.568 1.00 97.94 105 ALA A CA 1
ATOM 769 C C . ALA A 1 105 ? -17.864 -17.644 21.952 1.00 97.94 105 ALA A C 1
ATOM 771 O O . ALA A 1 105 ? -18.369 -16.576 22.310 1.00 97.94 105 ALA A O 1
ATOM 772 N N . GLU A 1 106 ? -17.002 -18.309 22.725 1.00 97.44 106 GLU A N 1
ATOM 773 C CA . GLU A 1 106 ? -16.569 -17.812 24.034 1.00 97.44 106 GLU A CA 1
ATOM 774 C C . GLU A 1 106 ? -15.585 -16.648 23.878 1.00 97.44 106 GLU A C 1
ATOM 776 O O . GLU A 1 106 ? -15.724 -15.634 24.571 1.00 97.44 106 GLU A O 1
ATOM 781 N N . SER A 1 107 ? -14.677 -16.713 22.898 1.00 97.75 107 SER A N 1
ATOM 782 C CA . SER A 1 107 ? -13.823 -15.574 22.534 1.00 97.75 107 SER A CA 1
ATOM 783 C C . SER A 1 107 ? -14.644 -14.352 22.112 1.00 97.75 107 SER A C 1
ATOM 785 O O . SER A 1 107 ? -14.376 -13.244 22.583 1.00 97.75 107 SER A O 1
ATOM 787 N N . ILE A 1 108 ? -15.691 -14.534 21.293 1.00 98.62 108 ILE A N 1
ATOM 788 C CA . ILE A 1 108 ? -16.612 -13.448 20.914 1.00 98.62 108 ILE A CA 1
ATOM 789 C C . ILE A 1 108 ? -17.256 -12.825 22.159 1.00 98.62 108 ILE A C 1
ATOM 791 O O . ILE A 1 108 ? -17.214 -11.604 22.321 1.00 98.62 108 ILE A O 1
ATOM 795 N N . LYS A 1 109 ? -17.805 -13.635 23.075 1.00 98.25 109 LYS A N 1
ATOM 796 C CA . LYS A 1 109 ? -18.421 -13.138 24.319 1.00 98.25 109 LYS A CA 1
ATOM 797 C C . LYS A 1 109 ? -17.429 -12.345 25.174 1.00 98.25 109 LYS A C 1
ATOM 799 O O . LYS A 1 109 ? -17.767 -11.248 25.627 1.00 98.25 109 LYS A O 1
ATOM 804 N N . LYS A 1 110 ? -16.209 -12.862 25.361 1.00 98.31 110 LYS A N 1
ATOM 805 C CA . LYS A 1 110 ? -15.136 -12.208 26.133 1.00 98.31 110 LYS A CA 1
ATOM 806 C C . LYS A 1 110 ? -14.771 -10.848 25.532 1.00 98.31 110 LYS A C 1
ATOM 808 O O . LYS A 1 110 ? -14.706 -9.849 26.251 1.00 98.31 110 LYS A O 1
ATOM 813 N N . VAL A 1 111 ? -14.594 -10.784 24.211 1.00 98.50 111 VAL A N 1
ATOM 814 C CA . VAL A 1 111 ? -14.276 -9.543 23.487 1.00 98.50 111 VAL A CA 1
ATOM 815 C C . VAL A 1 111 ? -15.414 -8.527 23.577 1.00 98.50 111 VAL A C 1
ATOM 817 O O . VAL A 1 111 ? -15.166 -7.353 23.842 1.00 98.50 111 VAL A O 1
ATOM 820 N N . VAL A 1 112 ? -16.665 -8.961 23.420 1.00 98.62 112 VAL A N 1
ATOM 821 C CA . VAL A 1 112 ? -17.844 -8.087 23.517 1.00 98.62 112 VAL A CA 1
ATOM 822 C C . VAL A 1 112 ? -17.967 -7.477 24.912 1.00 98.62 112 VAL A C 1
ATOM 824 O O . VAL A 1 112 ? -18.197 -6.274 25.031 1.00 98.62 112 VAL A O 1
ATOM 827 N N . GLN A 1 113 ? -17.774 -8.267 25.972 1.00 98.44 113 GLN A N 1
ATOM 828 C CA . GLN A 1 113 ? -17.768 -7.753 27.347 1.00 98.44 113 GLN A CA 1
ATOM 829 C C . GLN A 1 113 ? -16.660 -6.717 27.558 1.00 98.44 113 GLN A C 1
ATOM 831 O O . GLN A 1 113 ? -16.909 -5.659 28.141 1.00 98.44 113 GLN A O 1
ATOM 836 N N . LEU A 1 114 ? -15.458 -6.985 27.038 1.00 98.62 114 LEU A N 1
ATOM 837 C 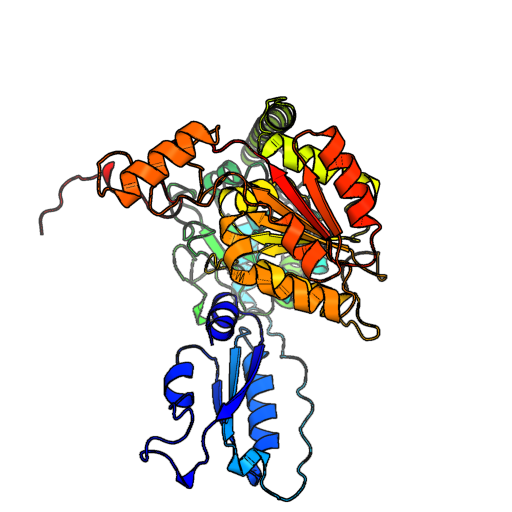CA . LEU A 1 114 ? -14.343 -6.051 27.127 1.00 98.62 114 LEU A CA 1
ATOM 838 C C . LEU A 1 114 ? -14.651 -4.733 26.403 1.00 98.62 114 LEU A C 1
ATOM 840 O O . LEU A 1 114 ? -14.484 -3.672 27.003 1.00 98.62 114 LEU A O 1
ATOM 844 N N . LEU A 1 115 ? -15.162 -4.790 25.168 1.00 98.44 115 LEU A N 1
ATOM 845 C CA . LEU A 1 115 ? -15.560 -3.607 24.396 1.00 98.44 115 LEU A CA 1
ATOM 846 C C . LEU A 1 115 ? -16.633 -2.784 25.122 1.00 98.44 115 LEU A C 1
ATOM 848 O O . LEU A 1 115 ? -16.487 -1.569 25.229 1.00 98.44 115 LEU A O 1
ATOM 852 N N . LYS A 1 116 ? -17.655 -3.436 25.697 1.00 98.25 116 LYS A N 1
ATOM 853 C CA . LYS A 1 116 ? -18.716 -2.764 26.473 1.00 98.25 116 LYS A CA 1
ATOM 854 C C . LYS A 1 116 ? -18.188 -2.027 27.709 1.00 98.25 116 LYS A C 1
ATOM 856 O O . LYS A 1 116 ? -18.785 -1.038 28.126 1.00 98.25 116 LYS A O 1
ATOM 861 N N . SER A 1 117 ? -17.086 -2.502 28.291 1.00 97.69 117 SER A N 1
ATOM 862 C CA . SER A 1 117 ? -16.446 -1.902 29.471 1.00 97.69 117 SER A CA 1
ATOM 863 C C . SER A 1 117 ? -15.361 -0.862 29.153 1.00 97.69 117 SER A C 1
ATOM 865 O O . SER A 1 117 ? -14.854 -0.212 30.070 1.00 97.69 117 SER A O 1
ATOM 867 N N . ALA A 1 118 ? -14.982 -0.716 27.879 1.00 98.12 118 ALA A N 1
ATOM 868 C CA . ALA A 1 118 ? -13.886 0.147 27.456 1.00 98.12 118 ALA A CA 1
ATOM 869 C C . ALA A 1 118 ? -14.230 1.631 27.649 1.00 98.12 118 ALA A C 1
ATOM 871 O O . ALA A 1 118 ? -15.311 2.094 27.281 1.00 98.12 118 ALA A O 1
ATOM 872 N N . LYS A 1 119 ? -13.287 2.408 28.186 1.00 98.12 119 LYS A N 1
ATOM 873 C CA . LYS A 1 119 ? -13.442 3.861 28.367 1.00 98.12 119 LYS A CA 1
ATOM 874 C C . LYS A 1 119 ? -13.004 4.634 27.126 1.00 98.12 119 LYS A C 1
ATOM 876 O O . LYS A 1 119 ? -13.493 5.741 26.894 1.00 98.12 119 LYS A O 1
ATOM 881 N N . ALA A 1 120 ? -12.096 4.069 26.340 1.00 98.44 120 ALA A N 1
ATOM 882 C CA . ALA A 1 120 ? -11.520 4.637 25.131 1.00 98.44 120 ALA A CA 1
ATOM 883 C C . ALA A 1 120 ? -11.284 3.531 24.072 1.00 98.44 120 ALA A C 1
ATOM 885 O O . ALA A 1 120 ? -10.134 3.238 23.734 1.00 98.44 120 ALA A O 1
ATOM 886 N N . PRO A 1 121 ? -12.349 2.887 23.552 1.00 98.75 121 PRO A N 1
ATOM 887 C CA . PRO A 1 121 ? -12.225 1.880 22.507 1.00 98.75 121 PRO A CA 1
ATOM 888 C C . PRO A 1 121 ? -11.779 2.506 21.180 1.00 98.75 121 PRO A C 1
ATOM 890 O O . PRO A 1 121 ? -12.175 3.622 20.843 1.00 98.75 121 PRO A O 1
ATOM 893 N N . LEU A 1 122 ? -11.002 1.758 20.399 1.00 98.94 122 LEU A N 1
ATOM 894 C CA . LEU A 1 122 ? -10.580 2.118 19.044 1.00 98.94 122 LEU A CA 1
ATOM 895 C C . LEU A 1 122 ? -10.630 0.887 18.132 1.00 98.94 122 LEU A C 1
ATOM 897 O O . LEU A 1 122 ? -10.149 -0.180 18.510 1.00 98.94 122 LEU A O 1
ATOM 901 N N . VAL A 1 123 ? -11.128 1.038 16.905 1.00 98.94 123 VAL A N 1
ATOM 902 C CA . VAL A 1 123 ? -11.004 0.006 15.859 1.00 98.94 123 VAL A CA 1
ATOM 903 C C . VAL A 1 123 ? -9.876 0.368 14.893 1.00 98.94 123 VAL A C 1
ATOM 905 O O . VAL A 1 123 ? -9.852 1.464 14.344 1.00 98.94 123 VAL A O 1
ATOM 908 N N . ILE A 1 124 ? -8.944 -0.545 14.628 1.00 98.94 124 ILE A N 1
ATOM 909 C CA . ILE A 1 124 ? -7.943 -0.398 13.564 1.00 98.94 124 ILE A CA 1
ATOM 910 C C . ILE A 1 124 ? -8.380 -1.226 12.360 1.00 98.94 124 ILE A C 1
ATOM 912 O O . ILE A 1 124 ? -8.559 -2.438 12.468 1.00 98.94 124 ILE A O 1
ATOM 916 N N . VAL A 1 125 ? -8.493 -0.583 11.196 1.00 98.88 125 VAL A N 1
ATOM 917 C CA . VAL A 1 125 ? -8.934 -1.233 9.954 1.00 98.88 125 VAL A CA 1
ATOM 918 C C . VAL A 1 125 ? -7.746 -1.442 9.015 1.00 98.88 125 VAL A C 1
ATOM 920 O O . VAL A 1 125 ? -7.142 -0.504 8.483 1.00 98.88 125 VAL A O 1
ATOM 923 N N . GLY A 1 126 ? -7.366 -2.705 8.849 1.00 98.56 126 GLY A N 1
ATOM 924 C CA . GLY A 1 126 ? -6.236 -3.136 8.040 1.00 98.56 126 GLY A CA 1
ATOM 925 C C . GLY A 1 126 ? -6.555 -3.335 6.561 1.00 98.56 126 GLY A C 1
ATOM 926 O O . GLY A 1 126 ? -7.709 -3.469 6.159 1.00 98.56 126 GLY A O 1
ATOM 927 N N . LYS A 1 127 ? -5.507 -3.469 5.741 1.00 98.38 127 LYS A N 1
ATOM 928 C CA . LYS A 1 127 ? -5.656 -3.906 4.341 1.00 98.38 127 LYS A CA 1
ATOM 929 C C . LYS A 1 127 ? -6.226 -5.325 4.206 1.00 98.38 127 LYS A C 1
ATOM 931 O O . LYS A 1 127 ? -6.779 -5.648 3.164 1.00 98.38 127 LYS A O 1
ATOM 936 N N . GLY A 1 128 ? -6.129 -6.160 5.245 1.00 98.44 128 GLY A N 1
ATOM 937 C CA . GLY A 1 128 ? -6.785 -7.467 5.284 1.00 98.44 128 GLY A CA 1
ATOM 938 C C . GLY A 1 128 ? -8.310 -7.347 5.272 1.00 98.44 128 GLY A C 1
ATOM 939 O O . GLY A 1 128 ? -8.963 -8.109 4.570 1.00 98.44 128 GLY A O 1
ATOM 940 N N . ALA A 1 129 ? -8.878 -6.335 5.941 1.00 98.56 129 ALA A N 1
ATOM 941 C CA . ALA A 1 129 ? -10.311 -6.040 5.853 1.00 98.56 129 ALA A CA 1
ATOM 942 C C . ALA A 1 129 ? -10.710 -5.570 4.442 1.00 98.56 129 ALA A C 1
ATOM 944 O O . ALA A 1 129 ? -11.746 -5.983 3.924 1.00 98.56 129 ALA A O 1
ATOM 945 N N . ALA A 1 130 ? -9.857 -4.770 3.789 1.00 98.25 130 ALA A N 1
ATOM 946 C CA . ALA A 1 130 ? -10.058 -4.361 2.398 1.00 98.25 130 ALA A CA 1
ATOM 947 C C . ALA A 1 130 ? -10.008 -5.556 1.428 1.00 98.25 130 ALA A C 1
ATOM 949 O O . ALA A 1 130 ? -10.855 -5.652 0.539 1.00 98.25 130 ALA A O 1
ATOM 950 N N . TYR A 1 131 ? -9.047 -6.467 1.617 1.00 97.62 131 TYR A N 1
ATOM 951 C CA . TYR A 1 131 ? -8.902 -7.700 0.837 1.00 97.62 131 TYR A CA 1
ATOM 952 C C . TYR A 1 131 ? -10.091 -8.650 1.034 1.00 97.62 131 TYR A C 1
ATOM 954 O O . TYR A 1 131 ? -10.621 -9.177 0.061 1.00 97.62 131 TYR A O 1
ATOM 962 N N . ALA A 1 132 ? -10.562 -8.807 2.274 1.00 97.12 132 ALA A N 1
ATOM 963 C CA . ALA A 1 132 ? -11.736 -9.614 2.607 1.00 97.12 132 ALA A CA 1
ATOM 964 C C . ALA A 1 132 ? -13.064 -9.014 2.105 1.00 97.12 132 ALA A C 1
ATOM 966 O O . ALA A 1 132 ? -14.108 -9.645 2.257 1.00 97.12 132 ALA A O 1
ATOM 967 N N . GLN A 1 133 ? -13.037 -7.807 1.526 1.00 97.25 133 GLN A N 1
ATOM 968 C CA . GLN A 1 133 ? -14.220 -7.049 1.103 1.00 97.25 133 GLN A CA 1
ATOM 969 C C . GLN A 1 133 ? -15.222 -6.823 2.248 1.00 97.25 133 GLN A C 1
ATOM 971 O O . GLN A 1 133 ? -16.434 -6.948 2.084 1.00 97.25 133 GLN A O 1
ATOM 976 N N . ALA A 1 134 ? -14.696 -6.514 3.438 1.00 98.06 134 ALA A N 1
ATOM 977 C CA . ALA A 1 134 ? -15.480 -6.388 4.662 1.00 98.06 134 ALA A CA 1
ATOM 978 C C . ALA A 1 134 ? -16.072 -4.984 4.892 1.00 98.06 134 ALA A C 1
ATOM 980 O O . ALA A 1 134 ? -16.555 -4.696 5.987 1.00 98.06 134 ALA A O 1
ATOM 981 N N . GLU A 1 135 ? -16.056 -4.096 3.890 1.00 97.81 135 GLU A N 1
ATOM 982 C CA . GLU A 1 135 ? -16.538 -2.712 4.017 1.00 97.81 135 GLU A CA 1
ATOM 983 C C . GLU A 1 135 ? -17.957 -2.597 4.594 1.00 97.81 135 GLU A C 1
ATOM 985 O O . GLU A 1 135 ? -18.203 -1.728 5.427 1.00 97.81 135 GLU A O 1
ATOM 990 N N . SER A 1 136 ? -18.881 -3.485 4.209 1.00 97.88 136 SER A N 1
ATOM 991 C CA . SER A 1 136 ? -20.273 -3.410 4.661 1.00 97.88 136 SER A CA 1
ATOM 992 C C . SER A 1 136 ? -20.409 -3.717 6.150 1.00 97.88 136 SER A C 1
ATOM 994 O O . SER A 1 136 ? -21.040 -2.947 6.870 1.00 97.88 136 SER A O 1
ATOM 996 N N . VAL A 1 137 ? -19.826 -4.823 6.621 1.00 98.44 137 VAL A N 1
ATOM 997 C CA . VAL A 1 137 ? -19.961 -5.222 8.029 1.00 98.44 137 VAL A CA 1
ATOM 998 C C . VAL A 1 137 ? -19.110 -4.350 8.946 1.00 98.44 137 VAL A C 1
ATOM 1000 O O . VAL A 1 137 ? -19.541 -4.026 10.045 1.00 98.44 137 VAL A O 1
ATOM 1003 N N . VAL A 1 138 ? -17.930 -3.902 8.504 1.00 98.69 138 VAL A N 1
ATOM 1004 C CA . VAL A 1 138 ? -17.106 -2.999 9.319 1.00 98.69 138 VAL A CA 1
ATOM 1005 C C . VAL A 1 138 ? -17.797 -1.643 9.454 1.00 98.69 138 VAL A C 1
ATOM 1007 O O . VAL A 1 138 ? -17.833 -1.103 10.555 1.00 98.69 138 VAL A O 1
ATOM 1010 N N . ARG A 1 139 ? -18.412 -1.115 8.384 1.00 98.50 139 ARG A N 1
ATOM 1011 C CA . ARG A 1 139 ? -19.231 0.101 8.476 1.00 98.50 139 ARG A CA 1
ATOM 1012 C C . ARG A 1 139 ? -20.396 -0.076 9.444 1.00 98.50 139 ARG A C 1
ATOM 1014 O O . ARG A 1 139 ? -20.543 0.742 10.340 1.00 98.50 139 ARG A O 1
ATOM 1021 N N . GLN A 1 140 ? -21.146 -1.173 9.331 1.00 98.56 140 GLN A N 1
ATOM 1022 C CA . GLN A 1 140 ? -22.248 -1.467 10.249 1.00 98.56 140 GLN A CA 1
ATOM 1023 C C . GLN A 1 140 ? -21.787 -1.508 11.715 1.00 98.56 140 GLN A C 1
ATOM 1025 O O . GLN A 1 140 ? -22.444 -0.923 12.569 1.00 98.56 140 GLN A O 1
ATOM 1030 N N . LEU A 1 141 ? -20.645 -2.144 12.009 1.00 98.75 141 LEU A N 1
ATOM 1031 C CA . LEU A 1 141 ? -20.081 -2.169 13.361 1.00 98.75 141 LEU A CA 1
ATOM 1032 C C . LEU A 1 141 ? -19.809 -0.751 13.882 1.00 98.75 141 LEU A C 1
ATOM 1034 O O . LEU A 1 141 ? -20.164 -0.438 15.018 1.00 98.75 141 LEU A O 1
ATOM 1038 N N . ILE A 1 142 ? -19.176 0.103 13.076 1.00 98.69 142 ILE A N 1
ATOM 1039 C CA . ILE A 1 142 ? -18.833 1.471 13.482 1.00 98.69 142 ILE A CA 1
ATOM 1040 C C . ILE A 1 142 ? -20.085 2.341 13.640 1.00 98.69 142 ILE A C 1
ATOM 1042 O O . ILE A 1 142 ? -20.198 3.027 14.653 1.00 98.69 142 ILE A O 1
ATOM 1046 N N . ASP A 1 143 ? -21.033 2.274 12.703 1.00 98.38 143 ASP A N 1
ATOM 1047 C CA . ASP A 1 143 ? -22.279 3.052 12.738 1.00 98.38 143 ASP A CA 1
ATOM 1048 C C . ASP A 1 143 ? -23.154 2.666 13.938 1.00 98.38 143 ASP A C 1
ATOM 1050 O O . ASP A 1 143 ? -23.717 3.527 14.611 1.00 98.38 143 ASP A O 1
ATOM 1054 N N . GLN A 1 144 ? -23.240 1.368 14.243 1.00 98.25 144 GLN A N 1
ATOM 1055 C CA . GLN A 1 144 ? -24.016 0.863 15.374 1.00 98.25 144 GLN A CA 1
ATOM 1056 C C . GLN A 1 144 ? -23.389 1.252 16.711 1.00 98.25 144 GLN A C 1
ATOM 1058 O O . GLN A 1 144 ? -24.099 1.613 17.642 1.00 98.25 144 GLN A O 1
ATOM 1063 N N . THR A 1 145 ? -22.063 1.167 16.824 1.00 98.50 145 THR A N 1
ATOM 1064 C CA . THR A 1 145 ? -21.376 1.305 18.115 1.00 98.50 145 THR A CA 1
ATOM 1065 C C . THR A 1 145 ? -20.838 2.702 18.387 1.00 98.50 145 THR A C 1
ATOM 1067 O O . THR A 1 145 ? -20.476 2.987 19.524 1.00 98.50 145 THR A O 1
ATOM 1070 N N . ASN A 1 146 ? -20.731 3.571 17.381 1.00 98.19 146 ASN A N 1
ATOM 1071 C CA . ASN A 1 146 ? -20.048 4.866 17.454 1.00 98.19 146 ASN A CA 1
ATOM 1072 C C . ASN A 1 146 ? -18.570 4.801 17.905 1.00 98.19 146 ASN A C 1
ATOM 1074 O O . ASN A 1 146 ? -17.991 5.828 18.275 1.00 98.19 146 ASN A O 1
ATOM 1078 N N . ILE A 1 147 ? -17.927 3.624 17.878 1.00 98.69 147 ILE A N 1
ATOM 1079 C CA . ILE A 1 147 ? -16.505 3.499 18.228 1.00 98.69 147 ILE A CA 1
ATOM 1080 C C . ILE A 1 147 ? -15.658 4.238 17.168 1.00 98.69 147 ILE A C 1
ATOM 1082 O O . ILE A 1 147 ? -15.886 4.062 15.968 1.00 98.69 147 ILE A O 1
ATOM 1086 N N . PRO A 1 148 ? -14.664 5.060 17.560 1.00 98.75 148 PRO A N 1
ATOM 1087 C CA . PRO A 1 148 ? -13.740 5.664 16.606 1.00 98.75 148 PRO A CA 1
ATOM 1088 C C . PRO A 1 148 ? -12.905 4.606 15.880 1.00 98.75 148 PRO A C 1
ATOM 1090 O O . PRO A 1 148 ? -12.546 3.576 16.452 1.00 98.75 148 PRO A O 1
ATOM 1093 N N . PHE A 1 149 ? -12.522 4.880 14.635 1.00 98.88 149 PHE A N 1
ATOM 1094 C CA . PHE A 1 149 ? -11.666 3.981 13.868 1.00 98.88 149 PHE A CA 1
ATOM 1095 C C . PHE A 1 149 ? -10.424 4.675 13.307 1.00 98.88 149 PHE A C 1
ATOM 1097 O O . PHE A 1 149 ? -10.372 5.894 13.135 1.00 98.88 149 PHE A O 1
ATOM 1104 N N . LEU A 1 150 ? -9.397 3.876 13.036 1.00 98.81 150 LEU A N 1
ATOM 1105 C CA . LEU A 1 150 ? -8.146 4.281 12.417 1.00 98.81 150 LEU A CA 1
ATOM 1106 C C . LEU A 1 150 ? -7.837 3.344 11.237 1.00 98.81 150 LEU A C 1
ATOM 1108 O O . LEU A 1 150 ? -7.501 2.176 11.457 1.00 98.81 150 LEU A O 1
ATOM 1112 N N . PRO A 1 151 ? -7.902 3.818 9.983 1.00 98.62 151 PRO A N 1
ATOM 1113 C CA . PRO A 1 151 ? -7.473 3.019 8.847 1.00 98.62 151 PRO A CA 1
ATOM 1114 C C . PRO A 1 151 ? -5.940 2.959 8.759 1.00 98.62 151 PRO A C 1
ATOM 1116 O O . PRO A 1 151 ? -5.230 3.952 8.932 1.00 98.62 151 PRO A O 1
ATOM 1119 N N . THR A 1 152 ? -5.410 1.780 8.441 1.00 98.31 152 THR A N 1
ATOM 1120 C CA . THR A 1 152 ? -4.035 1.629 7.929 1.00 98.31 152 THR A CA 1
ATOM 1121 C C . THR A 1 152 ? -3.910 2.227 6.515 1.00 98.31 152 THR A C 1
ATOM 1123 O O . THR A 1 152 ? -4.938 2.464 5.880 1.00 98.31 152 THR A O 1
ATOM 1126 N N . PRO A 1 153 ? -2.693 2.444 5.965 1.00 97.00 153 PRO A N 1
ATOM 1127 C CA . PRO A 1 153 ? -2.518 3.090 4.657 1.00 97.00 153 PRO A CA 1
ATOM 1128 C C . PRO A 1 153 ? -3.392 2.515 3.528 1.00 97.00 153 PRO A C 1
ATOM 1130 O O . PRO A 1 153 ? -4.138 3.258 2.901 1.00 97.00 153 PRO A O 1
ATOM 1133 N N . MET A 1 154 ? -3.382 1.192 3.336 1.00 98.31 154 MET A N 1
ATOM 1134 C CA . MET A 1 154 ? -4.240 0.491 2.363 1.00 98.31 154 MET A CA 1
ATOM 1135 C C . MET A 1 154 ? -5.559 -0.036 2.970 1.00 98.31 154 MET A C 1
ATOM 1137 O O . MET A 1 154 ? -6.288 -0.780 2.322 1.00 98.31 154 MET A O 1
ATOM 1141 N N . GLY A 1 155 ? -5.862 0.318 4.223 1.00 98.06 155 GLY A N 1
ATOM 1142 C CA . GLY A 1 155 ? -7.186 0.144 4.832 1.00 98.06 155 GLY A CA 1
ATOM 1143 C C . GLY A 1 155 ? -8.103 1.360 4.636 1.00 98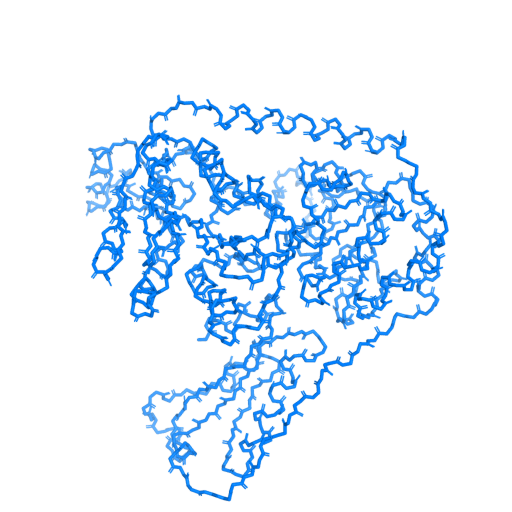.06 155 GLY A C 1
ATOM 1144 O O . GLY A 1 155 ? -9.295 1.271 4.926 1.00 98.06 155 GLY A O 1
ATOM 1145 N N . LYS A 1 156 ? -7.567 2.488 4.140 1.00 98.31 156 LYS A N 1
ATOM 1146 C CA . LYS A 1 156 ? -8.347 3.677 3.757 1.00 98.31 156 LYS A CA 1
ATOM 1147 C C . LYS A 1 156 ? -9.434 3.301 2.745 1.00 98.31 156 LYS A C 1
ATOM 1149 O O . LYS A 1 156 ? -9.199 2.493 1.844 1.00 98.31 156 LYS A O 1
ATOM 1154 N N . GLY A 1 157 ? -10.620 3.877 2.913 1.00 97.69 157 GLY A N 1
ATOM 1155 C CA . GLY A 1 157 ? -11.783 3.620 2.066 1.00 97.69 157 GLY A CA 1
ATOM 1156 C C . GLY A 1 157 ? -12.630 2.402 2.452 1.00 97.69 157 GLY A C 1
ATOM 1157 O O . GLY A 1 157 ? -13.767 2.325 2.002 1.00 97.69 157 GLY A O 1
ATOM 1158 N N . VAL A 1 158 ? -12.154 1.468 3.299 1.00 98.31 158 VAL A N 1
ATOM 1159 C CA . VAL A 1 158 ? -13.024 0.392 3.847 1.00 98.31 158 VAL A CA 1
ATOM 1160 C C . VAL A 1 158 ? -14.222 1.000 4.571 1.00 98.31 158 VAL A C 1
ATOM 1162 O O . VAL A 1 158 ? -15.362 0.597 4.350 1.00 98.31 158 VAL A O 1
ATOM 1165 N N . LEU A 1 159 ? -13.956 2.038 5.359 1.00 97.81 159 LEU A N 1
ATOM 1166 C CA . LEU A 1 159 ? -14.928 3.086 5.622 1.00 97.81 159 LEU A CA 1
ATOM 1167 C C . LEU A 1 159 ? -14.468 4.350 4.897 1.00 97.81 159 LEU A C 1
ATOM 1169 O O . LEU A 1 159 ? -13.254 4.533 4.736 1.00 97.81 159 LEU A O 1
ATOM 1173 N N . PRO A 1 160 ? -15.406 5.213 4.479 1.00 97.94 160 PRO A N 1
ATOM 1174 C CA . PRO A 1 160 ? -15.048 6.447 3.809 1.00 97.94 160 PRO A CA 1
ATOM 1175 C C . PRO A 1 160 ? -14.182 7.314 4.724 1.00 97.94 160 PRO A C 1
ATOM 1177 O O . PRO A 1 160 ? -14.447 7.410 5.926 1.00 97.94 160 PRO A O 1
ATOM 1180 N N . ASP A 1 161 ? -13.136 7.938 4.183 1.00 97.81 161 ASP A N 1
ATOM 1181 C CA . ASP A 1 161 ? -12.259 8.774 5.000 1.00 97.81 161 ASP A CA 1
ATOM 1182 C C . ASP A 1 161 ? -12.998 9.975 5.607 1.00 97.81 161 ASP A C 1
ATOM 1184 O O . ASP A 1 161 ? -12.619 10.418 6.692 1.00 97.81 161 ASP A O 1
ATOM 1188 N N . SER A 1 162 ? -14.078 10.442 4.969 1.00 97.31 162 SER A N 1
ATOM 1189 C CA . SER A 1 162 ? -14.964 11.483 5.495 1.00 97.31 162 SER A CA 1
ATOM 1190 C C . SER A 1 162 ? -15.841 11.045 6.677 1.00 97.31 162 SER A C 1
ATOM 1192 O O . SER A 1 162 ? -16.600 11.862 7.202 1.00 97.31 162 SER A O 1
ATOM 1194 N N . HIS A 1 163 ? -15.821 9.768 7.070 1.00 98.12 163 HIS A N 1
ATOM 1195 C CA . HIS A 1 163 ? -16.671 9.261 8.143 1.00 98.12 163 HIS A CA 1
ATOM 1196 C C . HIS A 1 163 ? -16.352 9.965 9.480 1.00 98.12 163 HIS A C 1
ATOM 1198 O O . HIS A 1 163 ? -15.181 10.036 9.861 1.00 98.12 163 HIS A O 1
ATOM 1204 N N . PRO A 1 164 ? -17.355 10.433 10.252 1.00 96.62 164 PRO A N 1
ATOM 1205 C CA . PRO A 1 164 ? -17.132 11.257 11.449 1.00 96.62 164 PRO A CA 1
ATOM 1206 C C . PRO A 1 164 ? -16.326 10.561 12.557 1.00 96.62 164 PRO A C 1
ATOM 1208 O O . PRO A 1 164 ? -15.657 11.223 13.347 1.00 96.62 164 PRO A O 1
ATOM 1211 N N . SER A 1 165 ? -16.368 9.228 12.610 1.00 98.00 165 SER A N 1
ATOM 1212 C CA . SER A 1 165 ? -15.588 8.414 13.555 1.00 98.00 165 SER A CA 1
ATOM 1213 C C . SER A 1 165 ? -14.136 8.156 13.115 1.00 98.00 165 SER A C 1
ATOM 1215 O O . SER A 1 165 ? -13.408 7.466 13.827 1.00 98.00 165 SER A O 1
ATOM 1217 N N . ASN A 1 166 ? -13.693 8.664 11.960 1.00 98.50 166 ASN A N 1
ATOM 1218 C CA . ASN A 1 166 ? -12.325 8.473 11.478 1.00 98.50 166 ASN A CA 1
ATOM 1219 C C . ASN A 1 166 ? -11.331 9.339 12.263 1.00 98.50 166 ASN A C 1
ATOM 1221 O O . ASN A 1 166 ? -11.425 10.563 12.303 1.00 98.50 166 ASN A O 1
ATOM 1225 N N . THR A 1 167 ? -10.321 8.703 12.845 1.00 98.06 167 THR A N 1
ATOM 1226 C CA . THR A 1 167 ? -9.283 9.357 13.649 1.00 98.06 167 THR A CA 1
ATOM 1227 C C . THR A 1 167 ? -7.940 9.487 12.939 1.00 98.06 167 THR A C 1
ATOM 1229 O O . THR A 1 167 ? -6.947 9.820 13.585 1.00 98.06 167 THR A O 1
ATOM 1232 N N . ALA A 1 168 ? -7.860 9.247 11.625 1.00 97.06 168 ALA A N 1
ATOM 1233 C CA . ALA A 1 168 ? -6.602 9.310 10.873 1.00 97.06 168 ALA A CA 1
ATOM 1234 C C . ALA A 1 168 ? -5.841 10.635 11.087 1.00 97.06 168 ALA A C 1
ATOM 1236 O O . ALA A 1 168 ? -4.628 10.625 11.314 1.00 97.06 168 ALA A O 1
ATOM 1237 N N . THR A 1 169 ? -6.554 11.766 11.125 1.00 96.56 169 THR A N 1
ATOM 1238 C CA . THR A 1 169 ? -5.991 13.102 11.403 1.00 96.56 169 THR A CA 1
ATOM 1239 C C . THR A 1 169 ? -5.511 13.277 12.846 1.00 96.56 169 THR A C 1
ATOM 1241 O O . THR A 1 169 ? -4.691 14.150 13.118 1.00 96.56 169 THR A O 1
ATOM 1244 N N . ALA A 1 170 ? -5.948 12.425 13.773 1.00 97.88 170 ALA A N 1
ATOM 1245 C CA . ALA A 1 170 ? -5.581 12.408 15.187 1.00 97.88 170 ALA A CA 1
ATOM 1246 C C . ALA A 1 170 ? -4.878 11.103 15.612 1.00 97.88 170 ALA A C 1
ATOM 1248 O O . ALA A 1 170 ? -4.864 10.778 16.800 1.00 97.88 170 ALA A O 1
ATOM 1249 N N . ARG A 1 171 ? -4.243 10.371 14.678 1.00 98.00 171 ARG A N 1
ATOM 1250 C CA . ARG A 1 171 ? -3.647 9.036 14.908 1.00 98.00 171 ARG A CA 1
ATOM 1251 C C . ARG A 1 171 ? -2.869 8.919 16.221 1.00 98.00 171 ARG A C 1
ATOM 1253 O O . ARG A 1 171 ? -3.090 7.993 16.992 1.00 98.00 171 ARG A O 1
ATOM 1260 N N . SER A 1 172 ? -1.956 9.852 16.491 1.00 97.75 172 SER A N 1
ATOM 1261 C CA . SER A 1 172 ? -1.132 9.818 17.709 1.00 97.75 172 SER A CA 1
ATOM 1262 C C . SER A 1 172 ? -1.957 9.935 18.994 1.00 97.75 172 SER A C 1
ATOM 1264 O O . SER A 1 172 ? -1.609 9.306 19.987 1.00 97.75 172 SER A O 1
ATOM 1266 N N . ALA A 1 173 ? -3.029 10.732 18.994 1.00 98.31 173 ALA A N 1
ATOM 1267 C CA . ALA A 1 173 ? -3.932 10.852 20.136 1.00 98.31 173 ALA A CA 1
ATOM 1268 C C . ALA A 1 173 ? -4.821 9.606 20.275 1.00 98.31 173 ALA A C 1
ATOM 1270 O O . ALA A 1 173 ? -5.024 9.135 21.392 1.00 98.31 173 ALA A O 1
ATOM 1271 N N . ALA A 1 174 ? -5.273 9.032 19.154 1.00 98.56 174 ALA A N 1
ATOM 1272 C CA . ALA A 1 174 ? -6.056 7.797 19.129 1.00 98.56 174 ALA A CA 1
ATOM 1273 C C . ALA A 1 174 ? -5.306 6.625 19.761 1.00 98.56 174 ALA A C 1
ATOM 1275 O O . ALA 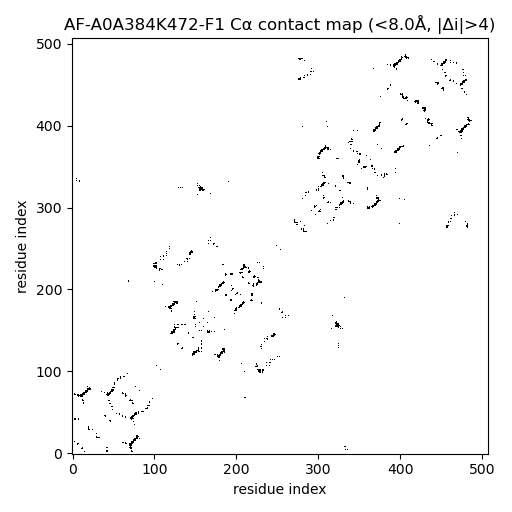A 1 174 ? -5.817 6.028 20.706 1.00 98.56 174 ALA A O 1
ATOM 1276 N N . LEU A 1 175 ? -4.078 6.359 19.307 1.00 98.56 175 LEU A N 1
ATOM 1277 C CA . LEU A 1 175 ? -3.272 5.237 19.798 1.00 98.56 175 LEU A CA 1
ATOM 1278 C C . LEU A 1 175 ? -2.841 5.411 21.262 1.00 98.56 175 LEU A C 1
ATOM 1280 O O . LEU A 1 175 ? -2.888 4.460 22.039 1.00 98.56 175 LEU A O 1
ATOM 1284 N N . LYS A 1 176 ? -2.444 6.626 21.665 1.00 98.12 176 LYS A N 1
ATOM 1285 C CA . LYS A 1 176 ? -2.022 6.902 23.049 1.00 98.12 176 LYS A CA 1
ATOM 1286 C C . LYS A 1 176 ? -3.175 6.938 24.046 1.00 98.12 176 LYS A C 1
ATOM 1288 O O . LYS A 1 176 ? -2.940 6.716 25.228 1.00 98.12 176 LYS A O 1
ATOM 1293 N N . GLY A 1 177 ? -4.371 7.309 23.598 1.00 98.06 177 GLY A N 1
ATOM 1294 C CA . GLY A 1 177 ? -5.537 7.453 24.465 1.00 98.06 177 GLY A CA 1
ATOM 1295 C C . GLY A 1 177 ? -6.364 6.179 24.607 1.00 98.06 177 GLY A C 1
ATOM 1296 O O . GLY A 1 177 ? -7.085 6.063 25.592 1.00 98.06 177 GLY A O 1
ATOM 1297 N N . ALA A 1 178 ? -6.266 5.246 23.653 1.00 98.69 178 ALA A N 1
ATOM 1298 C CA . ALA A 1 178 ? -7.070 4.032 23.664 1.00 98.69 178 ALA A CA 1
ATOM 1299 C C . ALA A 1 178 ? -6.707 3.106 24.837 1.00 98.69 178 ALA A C 1
ATOM 1301 O O . ALA A 1 178 ? -5.530 2.927 25.158 1.00 98.69 178 ALA A O 1
ATOM 1302 N N . ASP A 1 179 ? -7.713 2.509 25.474 1.00 98.56 179 ASP A N 1
ATOM 1303 C CA . ASP A 1 179 ? -7.543 1.470 26.501 1.00 98.56 179 ASP A CA 1
ATOM 1304 C C . ASP A 1 179 ? -7.856 0.065 25.965 1.00 98.56 179 ASP A C 1
ATOM 1306 O O . ASP A 1 179 ? -7.260 -0.911 26.422 1.00 98.56 179 ASP A O 1
ATOM 1310 N N . VAL A 1 180 ? -8.708 -0.034 24.943 1.00 98.81 180 VAL A N 1
ATOM 1311 C CA . VAL A 1 180 ? -8.985 -1.264 24.193 1.00 98.81 180 VAL A CA 1
ATOM 1312 C C . VAL A 1 180 ? -8.889 -0.982 22.696 1.00 98.81 180 VAL A C 1
ATOM 1314 O O . VAL A 1 180 ? -9.499 -0.040 22.193 1.00 98.81 180 VAL A O 1
ATOM 1317 N N . VAL A 1 181 ? -8.143 -1.811 21.967 1.00 98.94 181 VAL A N 1
ATOM 1318 C CA . VAL A 1 181 ? -7.991 -1.699 20.511 1.00 98.94 181 VAL A CA 1
ATOM 1319 C C . VAL A 1 181 ? -8.445 -2.991 19.841 1.00 98.94 181 VAL A C 1
ATOM 1321 O O . VAL A 1 181 ? -7.891 -4.048 20.117 1.00 98.94 181 VAL A O 1
ATOM 1324 N N . LEU A 1 182 ? -9.414 -2.904 18.929 1.00 98.94 182 LEU A N 1
ATOM 1325 C CA . LEU A 1 182 ? -9.842 -4.003 18.062 1.00 98.94 182 LEU A CA 1
ATOM 1326 C C . LEU A 1 182 ? -9.169 -3.879 16.694 1.00 98.94 182 LEU A C 1
ATOM 1328 O O . LEU A 1 182 ? -9.461 -2.959 15.934 1.00 98.94 182 LEU A O 1
ATOM 1332 N N . VAL A 1 183 ? -8.275 -4.804 16.361 1.00 98.88 183 VAL A N 1
ATOM 1333 C CA . VAL A 1 183 ? -7.536 -4.817 15.096 1.00 98.88 183 VAL A CA 1
ATOM 1334 C C . VAL A 1 183 ? -8.197 -5.778 14.115 1.00 98.88 183 VAL A C 1
ATOM 1336 O O . VAL A 1 183 ? -8.238 -6.980 14.357 1.00 98.88 183 VAL A O 1
ATOM 1339 N N . LEU A 1 184 ? -8.675 -5.257 12.984 1.00 98.88 184 LEU A N 1
ATOM 1340 C CA . LEU A 1 184 ? -9.348 -6.030 11.941 1.00 98.88 184 LEU A CA 1
ATOM 1341 C C . LEU A 1 184 ? -8.447 -6.161 10.708 1.00 98.88 184 LEU A C 1
ATOM 1343 O O . LEU A 1 184 ? -8.277 -5.202 9.947 1.00 98.88 184 LEU A O 1
ATOM 1347 N N . GLY A 1 185 ? -7.857 -7.343 10.498 1.00 97.81 185 GLY A N 1
ATOM 1348 C CA . GLY A 1 185 ? -7.050 -7.632 9.306 1.00 97.81 185 GLY A CA 1
ATOM 1349 C C . GLY A 1 185 ? -5.806 -6.753 9.157 1.00 97.81 185 GLY A C 1
ATOM 1350 O O . GLY A 1 185 ? -5.433 -6.378 8.039 1.00 97.81 185 GLY A O 1
ATOM 1351 N N . ALA A 1 186 ? -5.190 -6.367 10.276 1.00 98.25 186 ALA A N 1
ATOM 1352 C CA . ALA A 1 186 ? -3.931 -5.634 10.311 1.00 98.25 186 ALA A CA 1
ATOM 1353 C C . ALA A 1 186 ? -2.933 -6.330 11.241 1.00 98.25 186 ALA A C 1
ATOM 1355 O O . ALA A 1 186 ? -3.306 -6.906 12.257 1.00 98.25 186 ALA A O 1
ATOM 1356 N N . ARG A 1 187 ? -1.644 -6.208 10.922 1.00 98.19 187 ARG A N 1
ATOM 1357 C CA . ARG A 1 187 ? -0.564 -6.667 11.800 1.00 98.19 187 ARG A CA 1
ATOM 1358 C C . ARG A 1 187 ? -0.084 -5.537 12.685 1.00 98.19 187 ARG A C 1
ATOM 1360 O O . ARG A 1 187 ? 0.166 -4.442 12.178 1.00 98.19 187 ARG A O 1
ATOM 1367 N N . LEU A 1 188 ? 0.177 -5.839 13.952 1.00 98.00 188 LEU A N 1
ATOM 1368 C CA . LEU A 1 188 ? 0.937 -4.976 14.856 1.00 98.00 188 LEU A CA 1
ATOM 1369 C C . LEU A 1 188 ? 2.428 -5.006 14.485 1.00 98.00 188 LEU A C 1
ATOM 1371 O O . LEU A 1 188 ? 3.258 -5.461 15.249 1.00 98.00 188 LEU A O 1
ATOM 1375 N N . ASN A 1 189 ? 2.781 -4.583 13.274 1.00 96.81 189 ASN A N 1
ATOM 1376 C CA . ASN A 1 189 ? 4.170 -4.505 12.819 1.00 96.81 189 ASN A CA 1
ATOM 1377 C C . ASN A 1 189 ? 4.706 -3.067 12.949 1.00 96.81 189 ASN A C 1
ATOM 1379 O O . ASN A 1 189 ? 4.086 -2.219 13.594 1.00 96.81 189 ASN A O 1
ATOM 1383 N N . TRP A 1 190 ? 5.840 -2.768 12.308 1.00 95.25 190 TRP A N 1
ATOM 1384 C CA . TRP A 1 190 ? 6.484 -1.451 12.356 1.00 95.25 190 TRP A CA 1
ATOM 1385 C C . TRP A 1 190 ? 5.555 -0.283 11.971 1.00 95.25 190 TRP A C 1
ATOM 1387 O O . TRP A 1 190 ? 5.663 0.794 12.559 1.00 95.25 190 TRP A O 1
ATOM 1397 N N . ILE A 1 191 ? 4.590 -0.495 11.062 1.00 95.62 191 ILE A N 1
ATOM 1398 C CA . ILE A 1 191 ? 3.601 0.523 10.656 1.00 95.62 191 ILE A CA 1
ATOM 1399 C C . ILE A 1 191 ? 2.728 0.918 11.849 1.00 95.62 191 ILE A C 1
ATOM 1401 O O . ILE A 1 191 ? 2.401 2.089 12.039 1.00 95.62 191 ILE A O 1
ATOM 1405 N N . LEU A 1 192 ? 2.356 -0.060 12.672 1.00 97.50 192 LEU A N 1
ATOM 1406 C CA . LEU A 1 192 ? 1.572 0.118 13.890 1.00 97.50 192 LEU A CA 1
ATOM 1407 C C . LEU A 1 192 ? 2.449 0.135 15.145 1.00 97.50 192 LEU A C 1
ATOM 1409 O O . LEU A 1 192 ? 1.920 -0.064 16.232 1.00 97.50 192 LEU A O 1
ATOM 1413 N N . HIS A 1 193 ? 3.751 0.407 15.013 1.00 97.31 193 HIS A N 1
ATOM 1414 C CA . HIS A 1 193 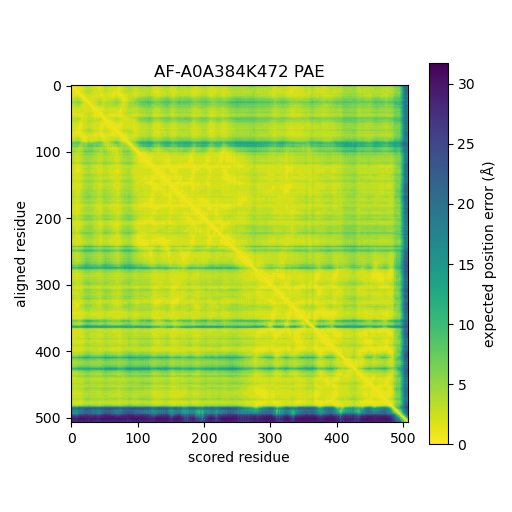? 4.709 0.496 16.121 1.00 97.31 193 HIS A CA 1
ATOM 1415 C C . HIS A 1 193 ? 4.639 -0.691 17.091 1.00 97.31 193 HIS A C 1
ATOM 1417 O O . HIS A 1 193 ? 4.729 -0.496 18.299 1.00 97.31 193 HIS A O 1
ATOM 1423 N N . TYR A 1 194 ? 4.399 -1.896 16.569 1.00 97.81 194 TYR A N 1
ATOM 1424 C CA . TYR A 1 194 ? 4.310 -3.131 17.356 1.00 97.81 194 TYR A CA 1
ATOM 1425 C C . TYR A 1 194 ? 3.207 -3.148 18.436 1.00 97.81 194 TYR A C 1
ATOM 1427 O O . TYR A 1 194 ? 3.121 -4.078 19.231 1.00 97.81 194 TYR A O 1
ATOM 1435 N N . GLY A 1 195 ? 2.316 -2.146 18.443 1.00 97.44 195 GLY A N 1
ATOM 1436 C CA . GLY A 1 195 ? 1.346 -1.939 19.520 1.00 97.44 195 GLY A CA 1
ATOM 1437 C C . GLY A 1 195 ? 1.960 -1.395 20.816 1.00 97.44 195 GLY A C 1
ATOM 1438 O O . GLY A 1 195 ? 1.297 -1.421 21.846 1.00 97.44 195 GLY A O 1
ATOM 1439 N N . GLU A 1 196 ? 3.208 -0.918 20.790 1.00 97.31 196 GLU A N 1
ATOM 1440 C CA . GLU A 1 196 ? 4.007 -0.644 21.988 1.00 97.31 196 GLU A CA 1
ATOM 1441 C C . GLU A 1 196 ? 4.002 0.831 22.434 1.00 97.31 196 GLU A C 1
ATOM 1443 O O . GLU A 1 196 ? 3.842 1.787 21.657 1.00 97.31 196 GLU A O 1
ATOM 1448 N N . ALA A 1 197 ? 4.249 1.041 23.728 1.00 95.31 197 ALA A N 1
ATOM 1449 C CA . ALA A 1 197 ? 4.585 2.350 24.277 1.00 95.31 197 ALA A CA 1
ATOM 1450 C C . ALA A 1 197 ? 5.929 2.866 23.703 1.00 95.31 197 ALA A C 1
ATOM 1452 O O . ALA A 1 197 ? 6.797 2.075 23.347 1.00 95.31 197 ALA A O 1
ATOM 1453 N N . PRO A 1 198 ? 6.142 4.194 23.593 1.00 95.56 198 PRO A N 1
ATOM 1454 C CA . PRO A 1 198 ? 5.264 5.284 24.021 1.00 95.56 198 PRO A CA 1
ATOM 1455 C C . PRO A 1 198 ? 4.256 5.717 22.943 1.00 95.56 198 PRO A C 1
ATOM 1457 O O . PRO A 1 198 ? 3.647 6.784 23.065 1.00 95.56 198 PRO A O 1
ATOM 1460 N N . LYS A 1 199 ? 4.130 4.970 21.836 1.00 96.62 199 LYS A N 1
ATOM 1461 C CA . LYS A 1 199 ? 3.172 5.292 20.764 1.00 96.62 199 LYS A CA 1
ATOM 1462 C C . LYS A 1 199 ? 1.752 4.863 21.135 1.00 96.62 199 LYS A C 1
ATOM 1464 O O . LYS A 1 199 ? 0.817 5.550 20.731 1.00 96.62 199 LYS A O 1
ATOM 1469 N N . TYR A 1 200 ? 1.623 3.804 21.928 1.00 98.44 200 TYR A N 1
ATOM 1470 C CA . TYR A 1 200 ? 0.377 3.333 22.529 1.00 98.44 200 TYR A CA 1
ATOM 1471 C C . TYR A 1 200 ? 0.319 3.656 24.023 1.00 98.44 200 TYR A C 1
ATOM 1473 O O . TYR A 1 200 ? 1.344 3.933 24.656 1.00 98.44 200 TYR A O 1
ATOM 1481 N N . ASN A 1 201 ? -0.890 3.612 24.582 1.00 97.56 201 ASN A N 1
ATOM 1482 C CA . ASN A 1 201 ? -1.093 3.522 26.024 1.00 97.56 201 ASN A CA 1
ATOM 1483 C C . ASN A 1 201 ? -0.374 2.264 26.560 1.00 97.56 201 ASN A C 1
ATOM 1485 O O . ASN A 1 201 ? -0.620 1.181 26.034 1.00 97.56 201 ASN A O 1
ATOM 1489 N N . PRO A 1 202 ? 0.486 2.361 27.592 1.00 97.19 202 PRO A N 1
ATOM 1490 C CA . PRO A 1 202 ? 1.205 1.202 28.128 1.00 97.19 202 PRO A CA 1
ATOM 1491 C C . PRO A 1 202 ? 0.292 0.111 28.709 1.00 97.19 202 PRO A C 1
ATOM 1493 O O . PRO A 1 202 ? 0.733 -1.021 28.847 1.00 97.19 202 PRO A O 1
ATOM 1496 N N . ASN A 1 203 ? -0.965 0.436 29.032 1.00 97.06 203 ASN A N 1
ATOM 1497 C CA . ASN A 1 203 ? -1.946 -0.501 29.586 1.00 97.06 203 ASN A CA 1
ATOM 1498 C C . ASN A 1 203 ? -3.034 -0.899 28.571 1.00 97.06 203 ASN A C 1
ATOM 1500 O O . ASN A 1 203 ? -4.100 -1.368 28.973 1.00 97.06 203 ASN A O 1
ATOM 1504 N N . VAL A 1 204 ? -2.821 -0.645 27.275 1.00 98.50 204 VAL A N 1
ATOM 1505 C CA . VAL A 1 204 ? -3.795 -0.995 26.233 1.00 98.50 204 VAL A CA 1
ATOM 1506 C C . VAL A 1 204 ? -3.992 -2.510 26.158 1.00 98.50 204 VAL A C 1
ATOM 1508 O O . VAL A 1 204 ? -3.027 -3.268 26.192 1.00 98.50 204 VAL A O 1
ATOM 1511 N N . LYS A 1 205 ? -5.240 -2.953 25.999 1.00 98.69 205 LYS A N 1
ATOM 1512 C CA . LYS A 1 205 ? -5.563 -4.333 25.615 1.00 98.69 205 LYS A CA 1
ATOM 1513 C C . LYS A 1 205 ? -5.835 -4.383 24.120 1.00 98.69 205 LYS A C 1
ATOM 1515 O O . LYS A 1 205 ? -6.717 -3.669 23.640 1.00 98.69 205 LYS A O 1
ATOM 1520 N N . ILE A 1 206 ? -5.092 -5.203 23.381 1.00 98.81 206 ILE A N 1
ATOM 1521 C CA . ILE A 1 206 ? -5.219 -5.276 21.922 1.00 98.81 206 ILE A CA 1
ATOM 1522 C C . ILE A 1 206 ? -5.804 -6.624 21.508 1.00 98.81 206 ILE A C 1
ATOM 1524 O O . ILE A 1 206 ? -5.180 -7.668 21.672 1.00 98.81 206 ILE A O 1
ATOM 1528 N N . ILE A 1 207 ? -6.998 -6.567 20.929 1.00 98.88 207 ILE A N 1
ATOM 1529 C CA . ILE A 1 207 ? -7.712 -7.686 20.322 1.00 98.88 207 ILE A CA 1
ATOM 1530 C C . ILE A 1 207 ? -7.289 -7.775 18.854 1.00 98.88 207 ILE A C 1
ATOM 1532 O O . ILE A 1 207 ? -7.381 -6.787 18.123 1.00 98.88 207 ILE A O 1
ATOM 1536 N N . GLN A 1 208 ? -6.864 -8.952 18.400 1.00 98.81 208 GLN A N 1
ATOM 1537 C CA . GLN A 1 208 ? -6.543 -9.208 16.993 1.00 98.81 208 GLN A CA 1
ATOM 1538 C C . GLN A 1 208 ? -7.596 -10.117 16.363 1.00 98.81 208 GLN A C 1
ATOM 1540 O O . GLN A 1 208 ? -7.874 -11.189 16.890 1.00 98.81 208 GLN A O 1
ATOM 1545 N N . VAL A 1 209 ? -8.146 -9.702 15.221 1.00 98.75 209 VAL A N 1
ATOM 1546 C CA . VAL A 1 209 ? -8.972 -10.543 14.348 1.00 98.75 209 VAL A CA 1
ATOM 1547 C C . VAL A 1 209 ? -8.203 -10.794 13.058 1.00 98.75 209 VAL A C 1
ATOM 1549 O O . VAL A 1 209 ? -8.006 -9.872 12.256 1.00 98.75 209 VAL A O 1
ATOM 1552 N N . ASP A 1 210 ? -7.761 -12.034 12.864 1.00 98.50 210 ASP A N 1
ATOM 1553 C CA . ASP A 1 210 ? -6.998 -12.456 11.687 1.00 98.50 210 ASP A CA 1
ATOM 1554 C C . ASP A 1 210 ? -7.354 -13.899 11.295 1.00 98.50 210 ASP A C 1
ATOM 1556 O O . ASP A 1 210 ? -7.784 -14.702 12.120 1.00 98.50 210 ASP A O 1
ATOM 1560 N N . ILE A 1 211 ? -7.170 -14.241 10.020 1.00 97.44 211 ILE A N 1
ATOM 1561 C CA . ILE A 1 211 ? -7.387 -15.603 9.516 1.00 97.44 211 ILE A CA 1
ATOM 1562 C C . ILE A 1 211 ? -6.203 -16.531 9.847 1.00 97.44 211 ILE A C 1
ATOM 1564 O O . ILE A 1 211 ? -6.348 -17.751 9.825 1.00 97.44 211 ILE A O 1
ATOM 1568 N N . SER A 1 212 ? -5.024 -15.964 10.128 1.00 96.50 212 SER A N 1
ATOM 1569 C CA . SER A 1 212 ? -3.792 -16.682 10.469 1.00 96.50 212 SER A CA 1
ATOM 1570 C C . SER A 1 212 ? -3.685 -16.860 11.980 1.00 96.50 212 SER A C 1
ATOM 1572 O O . SER A 1 212 ? -3.482 -15.889 12.711 1.00 96.50 212 SER A O 1
ATOM 1574 N N . ALA A 1 213 ? -3.751 -18.106 12.448 1.00 96.06 213 ALA A N 1
ATOM 1575 C CA . ALA A 1 213 ? -3.577 -18.433 13.863 1.00 96.06 213 ALA A CA 1
ATOM 1576 C C . ALA A 1 213 ? -2.218 -17.952 14.402 1.00 96.06 213 ALA A C 1
ATOM 1578 O O . ALA A 1 213 ? -2.122 -17.457 15.519 1.00 96.06 213 ALA A O 1
ATOM 1579 N N . GLU A 1 214 ? -1.176 -18.013 13.573 1.00 95.81 214 GLU A N 1
ATOM 1580 C CA . GLU A 1 214 ? 0.190 -17.606 13.901 1.00 95.81 214 GLU A CA 1
ATOM 1581 C C . GLU A 1 214 ? 0.351 -16.087 14.056 1.00 95.81 214 GLU A C 1
ATOM 1583 O O . GLU A 1 214 ? 1.439 -15.623 14.397 1.00 95.81 214 GLU A O 1
ATOM 1588 N N . GLU A 1 215 ? -0.663 -15.282 13.728 1.00 97.00 215 GLU A N 1
ATOM 1589 C CA . GLU A 1 215 ? -0.640 -13.830 13.940 1.00 97.00 215 GLU A CA 1
ATOM 1590 C C . GLU A 1 215 ? -1.165 -13.424 15.324 1.00 97.00 215 GLU A C 1
ATOM 1592 O O . GLU A 1 215 ? -0.814 -12.351 15.824 1.00 97.00 215 GLU A O 1
ATOM 1597 N N . ILE A 1 216 ? -1.971 -14.280 15.953 1.00 97.69 216 ILE A N 1
ATOM 1598 C CA . ILE A 1 216 ? -2.578 -14.015 17.255 1.00 97.69 216 ILE A CA 1
ATOM 1599 C C . ILE A 1 216 ? -1.506 -13.997 18.350 1.00 97.69 216 ILE A C 1
ATOM 1601 O O . ILE A 1 216 ? -0.673 -14.896 18.440 1.00 97.69 216 ILE A O 1
ATOM 1605 N N . GLY A 1 217 ? -1.524 -12.955 19.184 1.00 97.44 217 GLY A N 1
ATOM 1606 C CA . GLY A 1 217 ? -0.581 -12.782 20.290 1.00 97.44 217 GLY A CA 1
ATOM 1607 C C . GLY A 1 217 ? 0.787 -12.229 19.880 1.00 97.44 217 GLY A C 1
ATOM 1608 O O . GLY A 1 217 ? 1.684 -12.128 20.713 1.00 97.44 217 GLY A O 1
ATOM 1609 N N . LYS A 1 218 ? 0.994 -11.879 18.603 1.00 97.44 218 LYS A N 1
ATOM 1610 C CA . LYS A 1 218 ? 2.259 -11.275 18.167 1.00 97.44 218 LYS A CA 1
ATOM 1611 C C . LYS A 1 218 ? 2.396 -9.833 18.652 1.00 97.44 218 LYS A C 1
ATOM 1613 O O . LYS A 1 218 ? 1.480 -9.021 18.510 1.00 97.44 218 LYS A O 1
ATOM 1618 N N . ASN A 1 219 ? 3.612 -9.487 19.078 1.00 97.31 219 ASN A N 1
ATOM 1619 C CA . ASN A 1 219 ? 3.971 -8.174 19.623 1.00 97.31 219 ASN A CA 1
ATOM 1620 C C . ASN A 1 219 ? 3.095 -7.836 20.841 1.00 97.31 219 ASN A C 1
ATOM 1622 O O . ASN A 1 219 ? 2.934 -8.687 21.706 1.00 97.31 219 ASN A O 1
ATOM 1626 N N . ASN A 1 220 ? 2.511 -6.637 20.920 1.00 96.94 220 ASN A N 1
ATOM 1627 C CA . ASN A 1 220 ? 1.634 -6.260 22.034 1.00 96.94 220 ASN A CA 1
ATOM 1628 C C . ASN A 1 220 ? 0.173 -6.756 21.886 1.00 96.94 220 ASN A C 1
ATOM 1630 O O . ASN A 1 220 ? -0.738 -6.203 22.501 1.00 96.94 220 ASN A O 1
ATOM 1634 N N . GLY A 1 221 ? -0.080 -7.740 21.014 1.00 97.56 221 GLY A N 1
ATOM 1635 C CA . GLY A 1 221 ? -1.383 -8.395 20.881 1.00 97.56 221 GLY A CA 1
ATOM 1636 C C . GLY A 1 221 ? -1.651 -9.355 22.040 1.00 97.56 221 GLY A C 1
ATOM 1637 O O . GLY A 1 221 ? -0.756 -10.086 22.452 1.00 97.56 221 GLY A O 1
ATOM 1638 N N . ASP A 1 222 ? -2.881 -9.386 22.552 1.00 96.12 222 ASP A N 1
ATOM 1639 C CA . ASP A 1 222 ? -3.263 -10.302 23.631 1.00 96.12 222 ASP A CA 1
ATOM 1640 C C . ASP A 1 222 ? -3.767 -11.632 23.046 1.00 96.12 222 ASP A C 1
ATOM 1642 O O . ASP A 1 222 ? -4.819 -11.696 22.401 1.00 96.12 222 ASP A O 1
ATOM 1646 N N . ALA A 1 223 ? -3.002 -12.704 23.270 1.00 94.75 223 ALA A N 1
ATOM 1647 C CA . ALA A 1 223 ? -3.307 -14.035 22.752 1.00 94.75 223 ALA A CA 1
ATOM 1648 C C . ALA A 1 223 ? -4.632 -14.604 23.290 1.00 94.75 223 ALA A C 1
ATOM 1650 O O . ALA A 1 223 ? -5.300 -15.351 22.580 1.00 94.75 223 ALA A O 1
ATOM 1651 N N . GLU A 1 224 ? -5.045 -14.237 24.508 1.00 96.38 224 GLU A N 1
ATOM 1652 C CA . GLU A 1 224 ? -6.298 -14.723 25.093 1.00 96.38 224 GLU A CA 1
ATOM 1653 C C . GLU A 1 224 ? -7.533 -13.929 24.649 1.00 96.38 224 GLU A C 1
ATOM 1655 O O . GLU A 1 224 ? -8.661 -14.280 25.018 1.00 96.38 224 GLU A O 1
ATOM 1660 N N . LEU A 1 225 ? -7.329 -12.808 23.955 1.00 97.12 225 LEU A N 1
ATOM 1661 C CA . LEU A 1 225 ? -8.392 -11.976 23.392 1.00 97.12 225 LEU A CA 1
ATOM 1662 C C . LEU A 1 225 ? -8.487 -12.105 21.869 1.00 97.12 225 LEU A C 1
ATOM 1664 O O . LEU A 1 225 ? -9.459 -11.629 21.286 1.00 97.12 225 LEU A O 1
ATOM 1668 N N . GLY A 1 226 ? -7.494 -12.712 21.218 1.00 97.44 226 GLY A N 1
ATOM 1669 C CA . GLY A 1 226 ? -7.476 -12.889 19.772 1.00 97.44 226 GLY A CA 1
ATOM 1670 C C . GLY A 1 226 ? -8.613 -13.771 19.254 1.00 97.44 226 GLY A C 1
ATOM 1671 O O . GLY A 1 226 ? -9.029 -14.736 19.894 1.00 97.44 226 GLY A O 1
ATOM 1672 N N . ILE A 1 227 ? -9.103 -13.449 18.058 1.00 98.56 227 ILE A N 1
ATOM 1673 C CA . ILE A 1 227 ? -10.141 -14.205 17.359 1.00 98.56 227 ILE A CA 1
ATOM 1674 C C . ILE A 1 227 ? -9.582 -14.650 16.009 1.00 98.56 227 ILE A C 1
ATOM 1676 O O . ILE A 1 227 ? -9.245 -13.826 15.157 1.00 98.56 227 ILE A O 1
ATOM 1680 N N . ILE A 1 228 ? -9.519 -15.964 15.807 1.00 98.12 228 ILE A N 1
ATOM 1681 C CA . ILE A 1 228 ? -9.146 -16.561 14.524 1.00 98.12 228 ILE A CA 1
ATOM 1682 C C . ILE A 1 228 ? -10.412 -16.676 13.677 1.00 98.12 228 ILE A C 1
ATOM 1684 O O . ILE A 1 228 ? -11.376 -17.312 14.101 1.00 98.12 228 ILE A O 1
ATOM 1688 N N . GLY A 1 229 ? -10.429 -16.074 12.490 1.00 97.81 229 GLY A N 1
ATOM 1689 C CA . GLY A 1 229 ? -11.582 -16.177 11.599 1.00 97.81 229 GLY A CA 1
ATOM 1690 C C . GLY A 1 229 ? -11.567 -15.212 10.421 1.00 97.81 229 GLY A C 1
ATOM 1691 O O . GLY A 1 229 ? -10.726 -14.319 10.314 1.00 97.81 229 GLY A O 1
ATOM 1692 N N . ASP A 1 230 ? -12.528 -15.399 9.519 1.00 98.12 230 ASP A N 1
ATOM 1693 C CA . ASP A 1 230 ? -12.790 -14.451 8.441 1.00 98.12 230 ASP A CA 1
ATOM 1694 C C . ASP A 1 230 ? -13.407 -13.168 9.009 1.00 98.12 230 ASP A C 1
ATOM 1696 O O . ASP A 1 230 ? -14.355 -13.206 9.797 1.00 98.12 230 ASP A O 1
ATOM 1700 N N . ILE A 1 231 ? -12.893 -12.016 8.575 1.00 97.88 231 ILE A N 1
ATOM 1701 C CA . ILE A 1 231 ? -13.303 -10.707 9.096 1.00 97.88 231 ILE A CA 1
ATOM 1702 C C . ILE A 1 231 ? -14.801 -10.466 8.882 1.00 97.88 231 ILE A C 1
ATOM 1704 O O . ILE A 1 231 ? -15.441 -9.913 9.774 1.00 97.88 231 ILE A O 1
ATOM 1708 N N . ASN A 1 232 ? -15.387 -10.896 7.755 1.00 98.06 232 ASN A N 1
ATOM 1709 C CA . ASN A 1 232 ? -16.819 -10.690 7.526 1.00 98.06 232 ASN A CA 1
ATOM 1710 C C . ASN A 1 232 ? -17.663 -11.441 8.553 1.00 98.06 232 ASN A C 1
ATOM 1712 O O . ASN A 1 232 ? -18.644 -10.908 9.070 1.00 98.06 232 ASN A O 1
ATOM 1716 N N . VAL A 1 233 ? -17.277 -12.685 8.834 1.00 98.50 233 VAL A N 1
ATOM 1717 C CA . VAL A 1 233 ? -18.007 -13.563 9.749 1.00 98.50 233 VAL A CA 1
ATOM 1718 C C . VAL A 1 233 ? -17.832 -13.092 11.190 1.00 98.50 233 VAL A C 1
ATOM 1720 O O . VAL A 1 233 ? -18.823 -12.905 11.893 1.00 98.50 233 VAL A O 1
ATOM 1723 N N . VAL A 1 234 ? -16.594 -12.826 11.611 1.00 98.75 234 VAL A N 1
ATOM 1724 C CA . VAL A 1 234 ? -16.287 -12.393 12.981 1.00 98.75 234 VAL A CA 1
ATOM 1725 C C . VAL A 1 234 ? -16.930 -11.046 13.296 1.00 98.75 234 VAL A C 1
ATOM 1727 O O . VAL A 1 234 ? -17.556 -10.898 14.342 1.00 98.75 234 VAL A O 1
ATOM 1730 N N . VAL A 1 235 ? -16.837 -10.063 12.396 1.00 98.75 235 VAL A N 1
ATOM 1731 C CA . VAL A 1 235 ? -17.450 -8.745 12.628 1.00 98.75 235 VAL A CA 1
ATOM 1732 C C . VAL A 1 235 ? -18.969 -8.861 12.745 1.00 98.75 235 VAL A C 1
ATOM 1734 O O . VAL A 1 235 ? -19.555 -8.203 13.601 1.00 98.75 235 VAL A O 1
ATOM 1737 N N . LYS A 1 236 ? -19.608 -9.750 11.975 1.00 98.62 236 LYS A N 1
ATOM 1738 C CA . LYS A 1 236 ? -21.040 -10.031 12.129 1.00 98.62 236 LYS A CA 1
ATOM 1739 C C . LYS A 1 236 ? -21.369 -10.643 13.497 1.00 98.62 236 LYS A C 1
ATOM 1741 O O . LYS A 1 236 ? -22.290 -10.175 14.154 1.00 98.62 236 LYS A O 1
ATOM 1746 N N . GLN A 1 237 ? -20.578 -11.608 13.974 1.00 98.75 237 GLN A N 1
ATOM 1747 C CA . GLN A 1 237 ? -20.752 -12.173 15.322 1.00 98.75 237 GLN A CA 1
ATOM 1748 C C . GLN A 1 237 ? -20.617 -11.103 16.421 1.00 98.75 237 GLN A C 1
ATOM 1750 O O . GLN A 1 237 ? -21.370 -11.120 17.399 1.00 98.75 237 GLN A O 1
ATOM 1755 N N . LEU A 1 238 ? -19.678 -10.162 16.260 1.00 98.81 238 LEU A N 1
ATOM 1756 C CA . LEU A 1 238 ? -19.506 -9.032 17.177 1.00 98.81 238 LEU A CA 1
ATOM 1757 C C . LEU A 1 238 ? -20.723 -8.100 17.151 1.00 98.81 238 LEU A C 1
ATOM 1759 O O . LEU A 1 238 ? -21.228 -7.759 18.216 1.00 98.81 238 LEU A O 1
ATOM 1763 N N . ILE A 1 239 ? -21.214 -7.730 15.965 1.00 98.56 239 ILE A N 1
ATOM 1764 C CA . ILE A 1 239 ? -22.419 -6.906 15.774 1.00 98.56 239 ILE A CA 1
ATOM 1765 C C . ILE A 1 239 ? -23.627 -7.524 16.486 1.00 98.56 239 ILE A C 1
ATOM 1767 O O . ILE A 1 239 ? -24.263 -6.857 17.307 1.00 98.56 239 ILE A O 1
ATOM 1771 N N . ASP A 1 240 ? -23.897 -8.805 16.220 1.00 98.38 240 ASP A N 1
ATOM 1772 C CA . ASP A 1 240 ? -25.046 -9.528 16.773 1.00 98.38 240 ASP A CA 1
ATOM 1773 C C . ASP A 1 240 ? -24.976 -9.601 18.311 1.00 98.38 240 ASP A C 1
ATOM 1775 O O . ASP A 1 240 ? -25.988 -9.499 19.005 1.00 98.38 240 ASP A O 1
ATOM 1779 N N . SER A 1 241 ? -23.764 -9.725 18.863 1.00 98.31 241 SER A N 1
ATOM 1780 C CA . SER A 1 241 ? -23.525 -9.820 20.311 1.00 98.31 241 SER A CA 1
ATOM 1781 C C . SER A 1 241 ? -23.490 -8.459 21.021 1.00 98.31 241 SER A C 1
ATOM 1783 O O . SER A 1 241 ? -23.797 -8.356 22.216 1.00 98.31 241 SER A O 1
ATOM 1785 N N . LEU A 1 242 ? -23.091 -7.397 20.316 1.00 98.00 242 LEU A N 1
ATOM 1786 C CA . LEU A 1 242 ? -23.094 -6.033 20.842 1.00 98.00 242 LEU A CA 1
ATOM 1787 C C . LEU A 1 242 ? -24.522 -5.499 20.982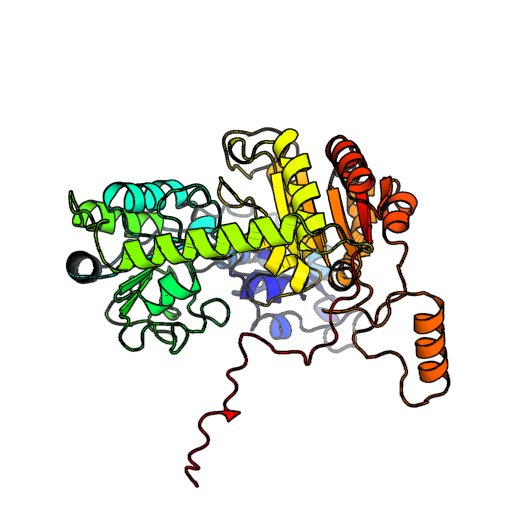 1.00 98.00 242 LEU A C 1
ATOM 1789 O O . LEU A 1 242 ? -24.776 -4.789 21.959 1.00 98.00 242 LEU A O 1
ATOM 1793 N N . GLN A 1 243 ? -25.446 -5.929 20.110 1.00 95.38 243 GLN A N 1
ATOM 1794 C CA . GLN A 1 243 ? -26.847 -5.483 20.086 1.00 95.38 243 GLN A CA 1
ATOM 1795 C C . GLN A 1 243 ? -26.917 -3.944 20.058 1.00 95.38 243 GLN A C 1
ATOM 1797 O O . GLN A 1 243 ? -26.086 -3.304 19.419 1.00 95.38 243 GLN A O 1
ATOM 1802 N N . ASP A 1 244 ? -27.835 -3.323 20.794 1.00 95.88 244 ASP A N 1
ATOM 1803 C CA . ASP A 1 244 ? -28.036 -1.867 20.793 1.00 95.88 244 ASP A CA 1
ATOM 1804 C C . ASP A 1 244 ? -26.981 -1.081 21.596 1.00 95.88 244 ASP A C 1
ATOM 1806 O O . ASP A 1 244 ? -27.176 0.092 21.915 1.00 95.88 244 ASP A O 1
ATOM 1810 N N . TRP A 1 245 ? -25.864 -1.710 21.981 1.00 98.12 245 TRP A N 1
ATOM 1811 C CA . TRP A 1 245 ? -24.814 -1.013 22.716 1.00 98.12 245 TRP A CA 1
ATOM 1812 C C . TRP A 1 245 ? -24.123 0.035 21.842 1.00 98.12 245 TRP A C 1
ATOM 1814 O O . TRP A 1 245 ? -23.663 -0.256 20.737 1.00 98.12 245 TRP A O 1
ATOM 1824 N N . GLN A 1 246 ? -23.978 1.236 22.399 1.00 97.62 246 GLN A N 1
ATOM 1825 C CA . GLN A 1 246 ? -23.261 2.344 21.785 1.00 97.62 246 GLN A CA 1
ATOM 1826 C C . GLN A 1 246 ? -22.225 2.903 22.754 1.00 97.62 246 GLN A C 1
ATOM 1828 O O . GLN A 1 246 ? -22.460 3.004 23.961 1.00 97.62 246 GLN A O 1
ATOM 1833 N N . TYR A 1 247 ? -21.087 3.310 22.212 1.00 97.75 247 TYR A N 1
ATOM 1834 C CA . TYR A 1 247 ? -20.056 4.019 22.941 1.00 97.75 247 TYR A CA 1
ATOM 1835 C C . TYR A 1 247 ? -20.484 5.467 23.227 1.00 97.75 247 TYR A C 1
ATOM 1837 O O . TYR A 1 247 ? -21.001 6.167 22.353 1.00 97.75 247 TYR A O 1
ATOM 1845 N N . ASP A 1 248 ? -20.226 5.939 24.449 1.00 94.88 248 ASP A N 1
ATOM 1846 C CA . ASP A 1 248 ? -20.494 7.321 24.849 1.00 94.88 248 ASP A CA 1
ATOM 1847 C C . ASP A 1 248 ? -19.523 8.296 24.163 1.00 94.88 248 ASP A C 1
ATOM 1849 O O . ASP A 1 248 ? -18.361 8.464 24.547 1.00 94.88 248 ASP A O 1
ATOM 1853 N N . THR A 1 249 ? -20.031 9.001 23.153 1.00 93.31 249 THR A N 1
ATOM 1854 C CA . THR A 1 249 ? -19.253 9.973 22.377 1.00 93.31 249 THR A CA 1
ATOM 1855 C C . THR A 1 249 ? -19.015 11.308 23.098 1.00 93.31 249 THR A C 1
ATOM 1857 O O . THR A 1 249 ? -18.315 12.179 22.567 1.00 93.31 249 THR A O 1
ATOM 1860 N N . SER A 1 250 ? -19.537 11.485 24.319 1.00 94.56 250 SER A N 1
ATOM 1861 C CA . SER A 1 250 ? -19.264 12.645 25.180 1.00 94.56 250 SER A CA 1
ATOM 1862 C C . SER A 1 250 ? -17.974 12.505 26.012 1.00 94.56 250 SER A C 1
ATOM 1864 O O . SER A 1 250 ? -17.564 13.455 26.701 1.00 94.56 250 SER A O 1
ATOM 1866 N N . SER A 1 251 ? -17.303 11.351 25.904 1.00 94.44 251 SER A N 1
ATOM 1867 C CA . SER A 1 251 ? -16.114 10.989 26.674 1.00 94.44 251 SER A CA 1
ATOM 1868 C C . SER A 1 251 ? -14.935 11.959 26.502 1.00 94.44 251 SER A C 1
ATOM 1870 O O . SER A 1 251 ? -14.773 12.655 25.493 1.00 94.44 251 SER A O 1
ATOM 1872 N N . VAL A 1 252 ? -14.043 11.976 27.500 1.00 96.38 252 VAL A N 1
ATOM 1873 C CA . VAL A 1 252 ? -12.781 12.741 27.445 1.00 96.38 252 VAL A CA 1
ATOM 1874 C C . VAL A 1 252 ? -11.911 12.288 26.268 1.00 96.38 252 VAL A C 1
ATOM 1876 O O . VAL A 1 252 ? -11.262 13.115 25.629 1.00 96.38 252 VAL A O 1
ATOM 1879 N N . TYR A 1 253 ? -11.936 10.993 25.940 1.00 98.00 253 TYR A N 1
ATOM 1880 C CA . TYR A 1 253 ? -11.195 10.440 24.810 1.00 98.00 253 TYR A CA 1
ATOM 1881 C C . TYR A 1 253 ? -11.642 11.069 23.484 1.00 98.00 253 TYR A C 1
ATOM 1883 O O . TYR A 1 253 ? -10.810 11.635 22.774 1.00 98.00 253 TYR A O 1
ATOM 1891 N N . ILE A 1 254 ? -12.949 11.095 23.197 1.00 97.94 254 ILE A N 1
ATOM 1892 C CA . ILE A 1 254 ? -13.479 11.715 21.972 1.00 97.94 254 ILE A CA 1
ATOM 1893 C C . ILE A 1 254 ? -13.198 13.220 21.923 1.00 97.94 254 ILE A C 1
ATOM 1895 O O . ILE A 1 254 ? -12.833 13.742 20.867 1.00 97.94 254 ILE A O 1
ATOM 1899 N N . LYS A 1 255 ? -13.310 13.935 23.051 1.00 97.50 255 LYS A N 1
ATOM 1900 C CA . LYS A 1 255 ? -12.965 15.369 23.118 1.00 97.50 255 LYS A CA 1
ATOM 1901 C C . LYS A 1 255 ? -11.504 15.621 22.731 1.00 97.50 255 LYS A C 1
ATOM 1903 O O . LYS A 1 255 ? -11.230 16.523 21.939 1.00 97.50 255 LYS A O 1
ATOM 1908 N N . ASN A 1 256 ? -10.579 14.794 23.219 1.00 97.75 256 ASN A N 1
ATOM 1909 C CA . ASN A 1 256 ? -9.155 14.893 22.889 1.00 97.75 256 ASN A CA 1
ATOM 1910 C C . ASN A 1 256 ? -8.868 14.581 21.412 1.00 97.75 256 ASN A C 1
ATOM 1912 O O . ASN A 1 256 ? -8.011 15.230 20.801 1.00 97.75 256 ASN A O 1
ATOM 1916 N N . LEU A 1 257 ? -9.591 13.618 20.830 1.00 98.19 257 LEU A N 1
ATOM 1917 C CA . LEU A 1 257 ? -9.504 13.310 19.403 1.00 98.19 257 LEU A CA 1
ATOM 1918 C C . LEU A 1 257 ? -9.958 14.494 18.557 1.00 98.19 257 LEU A C 1
ATOM 1920 O O . LEU A 1 257 ? -9.183 14.959 17.728 1.00 98.19 257 LEU A O 1
ATOM 1924 N N . LYS A 1 258 ? -11.143 15.049 18.837 1.00 97.38 258 LYS A N 1
ATOM 1925 C CA . LYS A 1 258 ? -11.676 16.222 18.126 1.00 97.38 258 LYS A CA 1
ATOM 1926 C C . LYS A 1 258 ? -10.721 17.415 18.203 1.00 97.38 258 LYS A C 1
ATOM 1928 O O . LYS A 1 258 ? -10.399 18.002 17.175 1.00 97.38 258 LYS A O 1
ATOM 1933 N N . ALA A 1 259 ? -10.195 17.725 19.391 1.00 97.75 259 ALA A N 1
ATOM 1934 C CA . ALA A 1 259 ? -9.221 18.805 19.563 1.00 97.75 259 ALA A CA 1
ATOM 1935 C C . ALA A 1 259 ? -7.934 18.576 18.745 1.00 97.75 259 ALA A C 1
ATOM 1937 O O . ALA A 1 259 ? -7.403 19.508 18.134 1.00 97.75 259 ALA A O 1
ATOM 1938 N N . SER A 1 260 ? -7.441 17.334 18.703 1.00 98.00 260 SER A N 1
ATOM 1939 C CA . SER A 1 260 ? -6.259 16.966 17.912 1.00 98.00 260 SER A CA 1
ATOM 1940 C C . SER A 1 260 ? -6.526 17.052 16.409 1.00 98.00 260 SER A C 1
ATOM 1942 O O . SER A 1 260 ? -5.702 17.609 15.686 1.00 98.00 260 SER A O 1
ATOM 1944 N N . THR A 1 261 ? -7.680 16.560 15.951 1.00 97.00 261 THR A N 1
ATOM 1945 C CA . THR A 1 261 ? -8.141 16.661 14.562 1.00 97.00 261 THR A CA 1
ATOM 1946 C C . THR A 1 261 ? -8.190 18.118 14.118 1.00 97.00 261 THR A C 1
ATOM 1948 O O . THR A 1 261 ? -7.471 18.477 13.189 1.00 97.00 261 THR A O 1
ATOM 1951 N N . SER A 1 262 ? -8.909 18.987 14.840 1.00 97.00 262 SER A N 1
ATOM 1952 C CA . SER A 1 262 ? -9.026 20.407 14.478 1.00 97.00 262 SER A CA 1
ATOM 1953 C C . SER A 1 262 ? -7.667 21.110 14.408 1.00 97.00 262 SER A C 1
ATOM 1955 O O . SER A 1 262 ? -7.402 21.873 13.480 1.00 97.00 262 SER A O 1
ATOM 1957 N N . LYS A 1 263 ? -6.763 20.829 15.358 1.00 97.50 263 LYS A N 1
ATOM 1958 C CA . LYS A 1 263 ? -5.400 21.384 15.350 1.00 97.50 263 LYS A CA 1
ATOM 1959 C C . LYS A 1 263 ? -4.596 20.923 14.129 1.00 97.50 263 LYS A C 1
ATOM 1961 O O . LYS A 1 263 ? -3.894 21.728 13.506 1.00 97.50 263 LYS A O 1
ATOM 1966 N N . ASN A 1 264 ? -4.649 19.632 13.818 1.00 96.12 264 ASN A N 1
ATOM 1967 C CA . ASN A 1 264 ? -3.857 19.043 12.745 1.00 96.12 264 ASN A CA 1
ATOM 1968 C C . ASN A 1 264 ? -4.389 19.457 11.369 1.00 96.12 264 ASN A C 1
ATOM 1970 O O . ASN A 1 264 ? -3.591 19.805 10.502 1.00 96.12 264 ASN A O 1
ATOM 1974 N N . GLU A 1 265 ? -5.708 19.528 11.194 1.00 94.50 265 GLU A N 1
ATOM 1975 C CA . GLU A 1 265 ? -6.349 20.041 9.979 1.00 94.50 265 GLU A CA 1
ATOM 1976 C C . GLU A 1 265 ? -6.027 21.518 9.746 1.00 94.50 265 GLU A C 1
ATOM 1978 O O . GLU A 1 265 ? -5.620 21.885 8.645 1.00 94.50 265 GLU A O 1
ATOM 1983 N N . ALA A 1 266 ? -6.098 22.360 10.783 1.00 95.25 266 ALA A N 1
ATOM 1984 C CA . ALA A 1 266 ? -5.700 23.765 10.677 1.00 95.25 266 ALA A CA 1
ATOM 1985 C C . ALA A 1 266 ? -4.220 23.916 10.283 1.00 95.25 266 ALA A C 1
ATOM 1987 O O . ALA A 1 266 ? -3.859 24.778 9.478 1.00 95.25 266 ALA A O 1
ATOM 1988 N N . THR A 1 267 ? -3.352 23.052 10.817 1.00 94.00 267 THR A N 1
ATOM 1989 C CA . THR A 1 267 ? -1.928 23.036 10.460 1.00 94.00 267 THR A CA 1
ATOM 1990 C C . THR A 1 267 ? -1.729 22.619 9.004 1.00 94.00 267 THR A C 1
ATOM 1992 O O . THR A 1 267 ? -1.017 23.308 8.275 1.00 94.00 267 THR A O 1
ATOM 1995 N N . ALA A 1 268 ? -2.383 21.541 8.566 1.00 91.69 268 ALA A N 1
ATOM 1996 C CA . ALA A 1 268 ? -2.320 21.060 7.190 1.00 91.69 268 ALA A CA 1
ATOM 1997 C C . ALA A 1 268 ? -2.838 22.112 6.197 1.00 91.69 268 ALA A C 1
ATOM 1999 O O . ALA A 1 268 ? -2.166 22.395 5.208 1.00 91.69 268 ALA A O 1
ATOM 2000 N N . ALA A 1 269 ? -3.968 22.760 6.498 1.00 93.00 269 ALA A N 1
ATOM 2001 C CA . ALA A 1 269 ? -4.547 23.823 5.677 1.00 93.00 269 ALA A CA 1
ATOM 2002 C C . ALA A 1 269 ? -3.627 25.048 5.557 1.00 93.00 269 ALA A C 1
ATOM 2004 O O . ALA A 1 269 ? -3.555 25.668 4.498 1.00 93.00 269 ALA A O 1
ATOM 2005 N N . ARG A 1 270 ? -2.892 25.396 6.622 1.00 92.75 270 ARG A N 1
ATOM 2006 C CA . ARG A 1 270 ? -1.884 26.464 6.569 1.00 92.75 270 ARG A CA 1
ATOM 2007 C C . ARG A 1 270 ? -0.697 26.067 5.693 1.00 92.75 270 ARG A C 1
ATOM 2009 O O . ARG A 1 270 ? -0.278 26.862 4.861 1.00 92.75 270 ARG A O 1
ATOM 2016 N N . THR A 1 271 ? -0.170 24.854 5.859 1.00 88.81 271 THR A N 1
ATOM 2017 C CA . THR A 1 271 ? 0.970 24.358 5.069 1.00 88.81 271 THR A CA 1
ATOM 2018 C C . THR A 1 271 ? 0.628 24.225 3.582 1.00 88.81 271 THR A C 1
ATOM 2020 O O . THR A 1 271 ? 1.456 24.553 2.739 1.00 88.81 271 THR A O 1
ATOM 2023 N N . ALA A 1 272 ? -0.600 23.820 3.257 1.00 90.88 272 ALA A N 1
ATOM 2024 C CA . ALA A 1 272 ? -1.114 23.725 1.890 1.00 90.88 272 ALA A CA 1
ATOM 2025 C C . ALA A 1 272 ? -1.149 25.070 1.137 1.00 90.88 272 ALA A C 1
ATOM 2027 O O . ALA A 1 272 ? -1.137 25.094 -0.091 1.00 90.88 272 ALA A O 1
ATOM 2028 N N . LYS A 1 273 ? -1.154 26.196 1.862 1.00 91.75 273 LYS A N 1
ATOM 2029 C CA . LYS A 1 273 ? -1.226 27.556 1.305 1.00 91.75 273 LYS A CA 1
ATOM 2030 C C . LYS A 1 273 ? 0.113 28.297 1.291 1.00 91.75 273 LYS A C 1
ATOM 2032 O O . LYS A 1 273 ? 0.135 29.485 0.986 1.00 91.75 273 LYS A O 1
ATOM 2037 N N . ILE A 1 274 ? 1.217 27.635 1.643 1.00 91.50 274 ILE A N 1
ATOM 2038 C CA . ILE A 1 274 ? 2.546 28.252 1.573 1.00 91.50 274 ILE A CA 1
ATOM 2039 C C . ILE A 1 274 ? 2.923 28.415 0.101 1.00 91.50 274 ILE A C 1
ATOM 2041 O O . ILE A 1 274 ? 3.224 27.432 -0.577 1.00 91.50 274 ILE A O 1
ATOM 2045 N N . ASP A 1 275 ? 2.903 29.660 -0.366 1.00 89.00 275 ASP A N 1
ATOM 2046 C CA . ASP A 1 275 ? 3.295 30.030 -1.720 1.00 89.00 275 ASP A CA 1
ATOM 2047 C C . ASP A 1 275 ? 4.780 30.411 -1.732 1.00 89.00 275 ASP A C 1
ATOM 2049 O O . ASP A 1 275 ? 5.190 31.456 -1.221 1.00 89.00 275 ASP A O 1
ATOM 2053 N N . LYS A 1 276 ? 5.603 29.482 -2.216 1.00 91.06 276 LYS A N 1
ATOM 2054 C CA . LYS A 1 276 ? 7.063 29.575 -2.281 1.00 91.06 276 LYS A CA 1
ATOM 2055 C C . LYS A 1 276 ? 7.516 28.954 -3.599 1.00 91.06 276 LYS A C 1
ATOM 2057 O O . LYS A 1 276 ? 6.885 28.016 -4.084 1.00 91.06 276 LYS A O 1
ATOM 2062 N N . PHE A 1 277 ? 8.623 29.461 -4.137 1.00 89.69 277 PHE A N 1
ATOM 2063 C CA . PHE A 1 277 ? 9.329 28.853 -5.255 1.00 89.69 277 PHE A CA 1
ATOM 2064 C C . PHE A 1 277 ? 10.718 28.337 -4.818 1.00 89.69 277 PHE A C 1
ATOM 2066 O O . PHE A 1 277 ? 11.458 29.103 -4.190 1.00 89.69 277 PHE A O 1
ATOM 2073 N N . PRO A 1 278 ? 11.089 27.085 -5.148 1.00 93.25 278 PRO A N 1
ATOM 2074 C CA . PRO A 1 278 ? 10.221 26.021 -5.670 1.00 93.25 278 PRO A CA 1
ATOM 2075 C C . PRO A 1 278 ? 9.066 25.652 -4.717 1.00 93.25 278 PRO A C 1
ATOM 2077 O O . PRO A 1 278 ? 9.096 25.994 -3.531 1.00 93.25 278 PRO A O 1
ATOM 2080 N N . MET A 1 279 ? 8.029 24.981 -5.236 1.00 95.25 279 MET A N 1
ATOM 2081 C CA . MET A 1 279 ? 6.835 24.632 -4.452 1.00 95.25 279 MET A CA 1
ATOM 2082 C C . MET A 1 279 ? 7.164 23.688 -3.288 1.00 95.25 279 MET A C 1
ATOM 2084 O O . MET A 1 279 ? 8.031 22.825 -3.381 1.00 95.25 279 MET A O 1
ATOM 2088 N N . THR A 1 280 ? 6.406 23.789 -2.195 1.00 95.12 280 THR A N 1
ATOM 2089 C CA . THR A 1 280 ? 6.444 22.778 -1.125 1.00 95.12 280 THR A CA 1
ATOM 2090 C C . THR A 1 280 ? 5.593 21.559 -1.500 1.00 95.12 280 THR A C 1
ATOM 2092 O O . THR A 1 280 ? 4.629 21.680 -2.262 1.00 95.12 280 THR A O 1
ATOM 2095 N N . TYR A 1 281 ? 5.857 20.396 -0.889 1.00 94.75 281 TYR A N 1
ATOM 2096 C CA . TYR A 1 281 ? 4.977 19.218 -1.003 1.00 94.75 281 TYR A CA 1
ATOM 2097 C C . TYR A 1 281 ? 3.515 19.543 -0.671 1.00 94.75 281 TYR A C 1
ATOM 2099 O O . TYR A 1 281 ? 2.603 19.112 -1.372 1.00 94.75 281 TYR A O 1
ATOM 2107 N N . GLY A 1 282 ? 3.294 20.308 0.406 1.00 94.12 282 GLY A N 1
ATOM 2108 C CA . GLY A 1 282 ? 1.955 20.673 0.861 1.00 94.12 282 GLY A CA 1
ATOM 2109 C C . GLY A 1 282 ? 1.193 21.472 -0.190 1.00 94.12 282 GLY A C 1
ATOM 2110 O O . GLY A 1 282 ? 0.042 21.150 -0.470 1.00 94.12 282 GLY A O 1
ATOM 2111 N N . ARG A 1 283 ? 1.847 22.467 -0.805 1.00 96.50 283 ARG A N 1
ATOM 2112 C CA . ARG A 1 283 ? 1.233 23.288 -1.853 1.00 96.50 283 ARG A CA 1
ATOM 2113 C C . ARG A 1 283 ? 0.967 22.490 -3.127 1.00 96.50 283 ARG A C 1
ATOM 2115 O O . ARG A 1 283 ? -0.136 22.564 -3.658 1.00 96.50 283 ARG A O 1
ATOM 2122 N N . ALA A 1 284 ? 1.938 21.700 -3.586 1.00 97.94 284 ALA A N 1
ATOM 2123 C CA . ALA A 1 284 ? 1.790 20.899 -4.799 1.00 97.94 284 ALA A CA 1
ATOM 2124 C C . ALA A 1 284 ? 0.656 19.867 -4.675 1.00 97.94 284 ALA A C 1
ATOM 2126 O O . ALA A 1 284 ? -0.218 19.793 -5.538 1.00 97.94 284 ALA A O 1
ATOM 2127 N N . PHE A 1 285 ? 0.608 19.111 -3.573 1.00 97.88 285 PHE A N 1
ATOM 2128 C CA . PHE A 1 285 ? -0.467 18.141 -3.354 1.00 97.88 285 PHE A CA 1
ATOM 2129 C C . PHE A 1 285 ? -1.833 18.784 -3.150 1.00 97.88 285 PHE A C 1
ATOM 2131 O O . PHE A 1 285 ? -2.825 18.183 -3.550 1.00 97.88 285 PHE A O 1
ATOM 2138 N N . ASP A 1 286 ? -1.912 19.987 -2.581 1.00 97.69 286 ASP A N 1
ATOM 2139 C CA . ASP A 1 286 ? -3.178 20.711 -2.487 1.00 97.69 286 ASP A CA 1
ATOM 2140 C C . ASP A 1 286 ? -3.736 21.056 -3.873 1.00 97.69 286 ASP A C 1
ATOM 2142 O O . ASP A 1 286 ? -4.886 20.731 -4.159 1.00 97.69 286 ASP A O 1
ATOM 2146 N N . VAL A 1 287 ? -2.896 21.586 -4.770 1.00 98.44 287 VAL A N 1
ATOM 2147 C CA . VAL A 1 287 ? -3.269 21.897 -6.162 1.00 98.44 287 VAL A CA 1
ATOM 2148 C C . VAL A 1 287 ? -3.702 20.641 -6.925 1.00 98.44 287 VAL A C 1
ATOM 2150 O O . VAL A 1 287 ? -4.746 20.649 -7.584 1.00 98.44 287 VAL A O 1
ATOM 2153 N N . ILE A 1 288 ? -2.935 19.548 -6.818 1.00 98.75 288 ILE A N 1
ATOM 2154 C CA . ILE A 1 288 ? -3.264 18.268 -7.469 1.00 98.75 288 ILE A CA 1
ATOM 2155 C C . ILE A 1 288 ? -4.602 17.747 -6.943 1.00 98.75 288 ILE A C 1
ATOM 2157 O O . ILE A 1 288 ? -5.499 17.439 -7.726 1.00 98.75 288 ILE A O 1
ATOM 2161 N N . LYS A 1 289 ? -4.766 17.688 -5.618 1.00 98.25 289 LYS A N 1
ATOM 2162 C CA . LYS A 1 289 ? -5.988 17.221 -4.953 1.00 98.25 289 LYS A CA 1
ATOM 2163 C C . LYS A 1 289 ? -7.202 18.046 -5.369 1.00 98.25 289 LYS A C 1
ATOM 2165 O O . LYS A 1 289 ? -8.205 17.467 -5.770 1.00 98.25 289 LYS A O 1
ATOM 2170 N N . GLU A 1 290 ? -7.130 19.376 -5.303 1.00 98.25 290 GLU A N 1
ATOM 2171 C CA . GLU A 1 290 ? -8.242 20.249 -5.695 1.00 98.25 290 GLU A CA 1
ATOM 2172 C C . GLU A 1 290 ? -8.631 20.059 -7.162 1.00 98.25 290 GLU A C 1
ATOM 2174 O O . GLU A 1 290 ? -9.819 19.978 -7.477 1.00 98.25 290 GLU A O 1
ATOM 2179 N N . THR A 1 291 ? -7.649 19.957 -8.058 1.00 98.75 291 THR A N 1
ATOM 2180 C CA . THR A 1 291 ? -7.905 19.782 -9.493 1.00 98.75 291 THR A CA 1
ATOM 2181 C C . THR A 1 291 ? -8.521 18.413 -9.779 1.00 98.75 291 THR A C 1
ATOM 2183 O O . THR A 1 291 ? -9.557 18.329 -10.437 1.00 98.75 291 THR A O 1
ATOM 2186 N N . VAL A 1 292 ? -7.958 17.340 -9.215 1.00 98.56 292 VAL A N 1
ATOM 2187 C CA . VAL A 1 292 ? -8.496 15.979 -9.361 1.00 98.56 292 VAL A CA 1
ATOM 2188 C C . VAL A 1 292 ? -9.904 15.875 -8.775 1.00 98.56 292 VAL A C 1
ATOM 2190 O O . VAL A 1 292 ? -10.785 15.329 -9.428 1.00 98.56 292 VAL A O 1
ATOM 2193 N N . HIS A 1 293 ? -10.162 16.434 -7.588 1.00 98.06 293 HIS A N 1
ATOM 2194 C CA . HIS A 1 293 ? -11.484 16.367 -6.954 1.00 98.06 293 HIS A CA 1
ATOM 2195 C C . HIS A 1 293 ? -12.558 17.166 -7.707 1.00 98.06 293 HIS A C 1
ATOM 2197 O O . HIS A 1 293 ? -13.732 16.809 -7.627 1.00 98.06 293 HIS A O 1
ATOM 2203 N N . LYS A 1 294 ? -12.184 18.226 -8.442 1.00 98.38 294 LYS A N 1
ATOM 2204 C CA . LYS A 1 294 ? -13.104 18.934 -9.352 1.00 98.38 294 LYS A CA 1
ATOM 2205 C C . LYS A 1 294 ? -13.499 18.066 -10.550 1.00 98.38 294 LYS A C 1
ATOM 2207 O O . LYS A 1 294 ? -14.637 18.150 -10.998 1.00 98.38 294 LYS A O 1
ATOM 2212 N N . LEU A 1 295 ? -12.574 17.251 -11.060 1.00 97.62 295 LEU A N 1
ATOM 2213 C CA . LEU A 1 295 ? -12.780 16.398 -12.238 1.00 97.62 295 LEU A CA 1
ATOM 2214 C C . LEU A 1 295 ? -13.441 15.056 -11.896 1.00 97.62 295 LEU A C 1
ATOM 2216 O O . LEU A 1 295 ? -14.228 14.537 -12.680 1.00 97.62 295 LEU A O 1
ATOM 2220 N N . SER A 1 296 ? -13.123 14.499 -10.730 1.00 97.12 296 SER A N 1
ATOM 2221 C CA . SER A 1 296 ? -13.674 13.249 -10.215 1.00 97.12 296 SER A CA 1
ATOM 2222 C C . SER A 1 296 ? -13.800 13.336 -8.691 1.00 97.12 296 SER A C 1
ATOM 2224 O O . SER A 1 296 ? -12.856 12.986 -7.972 1.00 97.12 296 SER A O 1
ATOM 2226 N N . PRO A 1 297 ? -14.957 13.782 -8.173 1.00 96.81 297 PRO A N 1
ATOM 2227 C CA . PRO A 1 297 ? -15.217 13.847 -6.740 1.00 96.81 297 PRO A CA 1
ATOM 2228 C C . PRO A 1 297 ? -14.930 12.508 -6.028 1.00 96.81 297 PRO A C 1
ATOM 2230 O O . PRO A 1 297 ? -15.350 11.455 -6.514 1.00 96.81 297 PRO A O 1
ATOM 2233 N N . PRO A 1 298 ? -14.276 12.503 -4.846 1.00 96.38 298 PRO A N 1
ATOM 2234 C CA . PRO A 1 298 ? -13.897 11.263 -4.154 1.00 96.38 298 PRO A CA 1
ATOM 2235 C C . PRO A 1 298 ? -15.064 10.308 -3.883 1.00 96.38 298 PRO A C 1
ATOM 2237 O O . PRO A 1 298 ? -14.918 9.093 -4.023 1.00 96.38 298 PRO A O 1
ATOM 2240 N N . LYS A 1 299 ? -16.242 10.863 -3.570 1.00 96.25 299 LYS A N 1
ATOM 2241 C CA . LYS A 1 299 ? -17.486 10.114 -3.332 1.00 96.25 299 LYS A CA 1
ATOM 2242 C C . LYS A 1 299 ? -17.919 9.246 -4.518 1.00 96.25 299 LYS A C 1
ATOM 2244 O O . LYS A 1 299 ? -18.650 8.282 -4.312 1.00 96.25 299 LYS A O 1
ATOM 2249 N N . ASP A 1 300 ? -17.459 9.551 -5.730 1.00 95.56 300 ASP A N 1
ATOM 2250 C CA . ASP A 1 300 ? -17.813 8.793 -6.929 1.00 95.56 300 ASP A CA 1
ATOM 2251 C C . ASP A 1 300 ? -16.890 7.573 -7.108 1.00 95.56 300 ASP A C 1
ATOM 2253 O O . ASP A 1 300 ? -17.232 6.631 -7.817 1.00 95.56 300 ASP A O 1
ATOM 2257 N N . GLY A 1 301 ? -15.730 7.540 -6.437 1.00 96.50 301 GLY A N 1
ATOM 2258 C CA . GLY A 1 301 ? -14.791 6.414 -6.501 1.00 96.50 301 GLY A CA 1
ATOM 2259 C C . GLY A 1 301 ? -14.121 6.237 -7.869 1.00 96.50 301 GLY A C 1
ATOM 2260 O O . GLY A 1 301 ? -13.737 5.124 -8.226 1.00 96.50 301 GLY A O 1
ATOM 2261 N N . GLY A 1 302 ? -14.007 7.312 -8.654 1.00 97.19 302 GLY A N 1
ATOM 2262 C CA . GLY A 1 302 ? -13.462 7.290 -10.018 1.00 97.19 302 GLY A CA 1
ATOM 2263 C C . GLY A 1 302 ? -11.933 7.261 -10.125 1.00 97.19 302 GLY A C 1
ATOM 2264 O O . GLY A 1 302 ? -11.417 7.165 -11.235 1.00 97.19 302 GLY A O 1
ATOM 2265 N N . VAL A 1 303 ? -11.202 7.341 -9.008 1.00 98.25 303 VAL A N 1
ATOM 2266 C CA . VAL A 1 303 ? -9.732 7.442 -8.994 1.00 98.25 303 VAL A CA 1
ATOM 2267 C C . VAL A 1 303 ? -9.115 6.320 -8.167 1.00 98.25 303 VAL A C 1
ATOM 2269 O O . VAL A 1 303 ? -9.573 6.047 -7.059 1.00 98.25 303 VAL A O 1
ATOM 2272 N N . VAL A 1 304 ? -8.050 5.707 -8.689 1.00 98.62 304 VAL A N 1
ATOM 2273 C CA . VAL A 1 304 ? -7.142 4.841 -7.924 1.00 98.62 304 VAL A CA 1
ATOM 2274 C C . VAL A 1 304 ? -5.833 5.591 -7.713 1.00 98.62 304 VAL A C 1
ATOM 2276 O O . VAL A 1 304 ? -5.182 5.977 -8.682 1.00 98.62 304 VAL A O 1
ATOM 2279 N N . TYR A 1 305 ? -5.431 5.767 -6.458 1.00 98.75 305 TYR A N 1
ATOM 2280 C CA . TYR A 1 305 ? -4.143 6.355 -6.110 1.00 98.75 305 TYR A CA 1
ATOM 2281 C C . TYR A 1 305 ? -3.089 5.271 -5.914 1.00 98.75 305 TYR A C 1
ATOM 2283 O O . TYR A 1 305 ? -3.240 4.391 -5.064 1.00 98.75 305 TYR A O 1
ATOM 2291 N N . VAL A 1 306 ? -1.990 5.380 -6.645 1.00 98.81 306 VAL A N 1
ATOM 2292 C CA . VAL A 1 306 ? -0.755 4.640 -6.395 1.00 98.81 306 VAL A CA 1
ATOM 2293 C C . VAL A 1 306 ? 0.274 5.624 -5.854 1.00 98.81 306 VAL A C 1
ATOM 2295 O O . VAL A 1 306 ? 0.369 6.743 -6.351 1.00 98.81 306 VAL A O 1
ATOM 2298 N N . SER A 1 307 ? 0.992 5.282 -4.787 1.00 98.19 307 SER A N 1
ATOM 2299 C CA . SER A 1 307 ? 1.996 6.197 -4.241 1.00 98.19 307 SER A CA 1
ATOM 2300 C C . SER A 1 307 ? 3.165 5.482 -3.588 1.00 98.19 307 SER A C 1
ATOM 2302 O O . SER A 1 307 ? 2.978 4.630 -2.720 1.00 98.19 307 SER A O 1
ATOM 2304 N N . GLU A 1 308 ? 4.374 5.901 -3.942 1.00 97.50 308 GLU A N 1
ATOM 2305 C CA . GLU A 1 308 ? 5.613 5.473 -3.302 1.00 97.50 308 GLU A CA 1
ATOM 2306 C C . GLU A 1 308 ? 6.627 6.626 -3.207 1.00 97.50 308 GLU A C 1
ATOM 2308 O O . GLU A 1 308 ? 6.393 7.758 -3.635 1.00 97.50 308 GLU A O 1
ATOM 2313 N N . GLY A 1 309 ? 7.737 6.361 -2.526 1.00 95.25 309 GLY A N 1
ATOM 2314 C CA . GLY A 1 309 ? 8.667 7.363 -2.016 1.00 95.25 309 GLY A CA 1
ATOM 2315 C C . GLY A 1 309 ? 8.595 7.479 -0.496 1.00 95.25 309 GLY A C 1
ATOM 2316 O O . GLY A 1 309 ? 7.858 6.757 0.173 1.00 95.25 309 GLY A O 1
ATOM 2317 N N . ALA A 1 310 ? 9.367 8.409 0.058 1.00 93.19 310 ALA A N 1
ATOM 2318 C CA . ALA A 1 310 ? 9.333 8.713 1.484 1.00 93.19 310 ALA A CA 1
ATOM 2319 C C . ALA A 1 310 ? 8.318 9.829 1.776 1.00 93.19 310 ALA A C 1
ATOM 2321 O O . ALA A 1 310 ? 7.137 9.563 2.000 1.00 93.19 310 ALA A O 1
ATOM 2322 N N . ASN A 1 311 ? 8.757 11.089 1.682 1.00 94.06 311 ASN A N 1
ATOM 2323 C CA . ASN A 1 311 ? 7.908 12.262 1.905 1.00 94.06 311 ASN A CA 1
ATOM 2324 C C . ASN A 1 311 ? 6.667 12.248 1.004 1.00 94.06 311 ASN A C 1
ATOM 2326 O O . ASN A 1 311 ? 5.561 12.465 1.494 1.00 94.06 311 ASN A O 1
ATOM 2330 N N . THR A 1 312 ? 6.832 11.914 -0.282 1.00 96.81 312 THR A N 1
ATOM 2331 C CA . THR A 1 312 ? 5.728 11.764 -1.238 1.00 96.81 312 THR A CA 1
ATOM 2332 C C . THR A 1 312 ? 4.639 10.839 -0.703 1.00 96.81 312 THR A C 1
ATOM 2334 O O . THR A 1 312 ? 3.490 11.258 -0.593 1.00 96.81 312 THR A O 1
ATOM 2337 N N . MET A 1 313 ? 4.990 9.610 -0.313 1.00 95.44 313 MET A N 1
ATOM 2338 C CA . MET A 1 313 ? 4.028 8.609 0.155 1.00 95.44 313 MET A CA 1
ATOM 2339 C C . MET A 1 313 ? 3.380 9.001 1.488 1.00 95.44 313 MET A C 1
ATOM 2341 O O . MET A 1 313 ? 2.172 8.826 1.672 1.00 95.44 313 MET A O 1
ATOM 2345 N N . ASP A 1 314 ? 4.167 9.521 2.432 1.00 93.12 314 ASP A N 1
ATOM 2346 C CA . ASP A 1 314 ? 3.681 9.869 3.768 1.00 93.12 314 ASP A CA 1
ATOM 2347 C C . ASP A 1 314 ? 2.736 11.070 3.759 1.00 93.12 314 ASP A C 1
ATOM 2349 O O . ASP A 1 314 ? 1.679 11.047 4.406 1.00 93.12 314 ASP A O 1
ATOM 2353 N N . ILE A 1 315 ? 3.095 12.105 3.002 1.00 94.88 315 ILE A N 1
ATOM 2354 C CA . ILE A 1 315 ? 2.286 13.312 2.877 1.00 94.88 315 ILE A CA 1
ATOM 2355 C C . ILE A 1 315 ? 1.064 13.012 1.998 1.00 94.88 315 ILE A C 1
ATOM 2357 O O . ILE A 1 315 ? -0.045 13.395 2.377 1.00 94.88 315 ILE A O 1
ATOM 2361 N N . SER A 1 316 ? 1.205 12.253 0.898 1.00 96.56 316 SER A N 1
ATOM 2362 C CA . SER A 1 316 ? 0.071 11.914 0.022 1.00 96.56 316 SER A CA 1
ATOM 2363 C C . SER A 1 316 ? -0.998 11.101 0.751 1.00 96.56 316 SER A C 1
ATOM 2365 O O . SER A 1 316 ? -2.189 11.370 0.612 1.00 96.56 316 SER A O 1
ATOM 2367 N N . ARG A 1 317 ? -0.596 10.154 1.608 1.00 95.81 317 ARG A N 1
ATOM 2368 C CA . ARG A 1 317 ? -1.520 9.351 2.424 1.00 95.81 317 ARG A CA 1
ATOM 2369 C C . ARG A 1 317 ? -2.453 10.205 3.285 1.00 95.81 317 ARG A C 1
ATOM 2371 O O . ARG A 1 317 ? -3.585 9.795 3.551 1.00 95.81 317 ARG A O 1
ATOM 2378 N N . SER A 1 318 ? -1.957 11.355 3.734 1.00 93.12 318 SER A N 1
ATOM 2379 C CA . SER A 1 318 ? -2.703 12.305 4.560 1.00 93.12 318 SER A CA 1
ATOM 2380 C C . SER A 1 318 ? -3.473 13.322 3.713 1.00 93.12 318 SER A C 1
ATOM 2382 O O . SER A 1 318 ? -4.566 13.721 4.094 1.00 93.12 318 SER A O 1
ATOM 2384 N N . ALA A 1 319 ? -2.913 13.736 2.573 1.00 95.06 319 ALA A N 1
ATOM 2385 C CA . ALA A 1 319 ? -3.485 14.770 1.714 1.00 95.06 319 ALA A CA 1
ATOM 2386 C C . ALA A 1 319 ? -4.645 14.271 0.836 1.00 95.06 319 ALA A C 1
ATOM 2388 O O . ALA A 1 319 ? -5.574 15.035 0.583 1.00 95.06 319 ALA A O 1
ATOM 2389 N N . PHE A 1 320 ? -4.607 13.012 0.386 1.00 97.12 320 PHE A N 1
ATOM 2390 C CA . PHE A 1 320 ? -5.592 12.442 -0.537 1.00 97.12 320 PHE A CA 1
ATOM 2391 C C . PHE A 1 320 ? -6.557 11.499 0.211 1.00 97.12 320 PHE A C 1
ATOM 2393 O O . PHE A 1 320 ? -6.157 10.396 0.617 1.00 97.12 320 PHE A O 1
ATOM 2400 N N . PRO A 1 321 ? -7.813 11.921 0.455 1.00 95.75 321 PRO A N 1
ATOM 2401 C CA . PRO A 1 321 ? -8.828 11.070 1.065 1.00 95.75 321 PRO A CA 1
ATOM 2402 C C . PRO A 1 321 ? -9.323 10.007 0.081 1.00 95.75 321 PRO A C 1
ATOM 2404 O O . PRO A 1 321 ? -9.299 10.194 -1.135 1.00 95.75 321 PRO A O 1
ATOM 2407 N N . VAL A 1 322 ? -9.788 8.887 0.625 1.00 96.81 322 VAL A N 1
ATOM 2408 C CA . VAL A 1 322 ? -10.345 7.767 -0.128 1.00 96.81 322 VAL A CA 1
ATOM 2409 C C . VAL A 1 322 ? -11.693 7.387 0.477 1.00 96.81 322 VAL A C 1
ATOM 2411 O O . VAL A 1 322 ? -11.782 7.026 1.649 1.00 96.81 322 VAL A O 1
ATOM 2414 N N . GLU A 1 323 ? -12.745 7.443 -0.336 1.00 97.81 323 GLU A N 1
ATOM 2415 C CA . GLU A 1 323 ? -14.126 7.207 0.115 1.00 97.81 323 GLU A CA 1
ATOM 2416 C C . GLU A 1 323 ? -14.592 5.755 -0.080 1.00 97.81 323 GLU A C 1
ATOM 2418 O O . GLU A 1 323 ? -15.569 5.330 0.532 1.00 97.81 323 GLU A O 1
ATOM 2423 N N . HIS A 1 324 ? -13.877 4.983 -0.906 1.00 98.06 324 HIS A N 1
ATOM 2424 C CA . HIS A 1 324 ? -14.229 3.605 -1.263 1.00 98.06 324 HIS A CA 1
ATOM 2425 C C . HIS A 1 324 ? -13.019 2.670 -1.171 1.00 98.06 324 HIS A C 1
ATOM 2427 O O . HIS A 1 324 ? -11.890 3.090 -1.436 1.00 98.06 324 HIS A O 1
ATOM 2433 N N . PRO A 1 325 ? -13.211 1.394 -0.802 1.00 97.88 325 PRO A N 1
ATOM 2434 C CA . PRO A 1 325 ? -12.108 0.485 -0.498 1.00 97.88 325 PRO A CA 1
ATOM 2435 C C . PRO A 1 325 ? -11.263 0.168 -1.732 1.00 97.88 325 PRO A C 1
ATOM 2437 O O . PRO A 1 325 ? -11.741 0.225 -2.859 1.00 97.88 325 PRO A O 1
ATOM 2440 N N . ARG A 1 326 ? -10.009 -0.257 -1.534 1.00 97.88 326 ARG A N 1
ATOM 2441 C CA . ARG A 1 326 ? -9.146 -0.780 -2.621 1.00 97.88 326 ARG A CA 1
ATOM 2442 C C . ARG A 1 326 ? -8.896 0.225 -3.765 1.00 97.88 326 ARG A C 1
ATOM 2444 O O . ARG A 1 326 ? -8.586 -0.176 -4.885 1.00 97.88 326 ARG A O 1
ATOM 2451 N N . LEU A 1 327 ? -9.001 1.524 -3.474 1.00 98.06 327 LEU A N 1
ATOM 2452 C CA . LEU A 1 327 ? -8.641 2.628 -4.376 1.00 98.06 327 LEU A CA 1
ATOM 2453 C C . LEU A 1 327 ? -7.311 3.298 -3.994 1.00 98.06 327 LEU A C 1
ATOM 2455 O O . LEU A 1 327 ? -6.969 4.353 -4.523 1.00 98.06 327 LEU A O 1
ATOM 2459 N N . ARG A 1 328 ? -6.546 2.692 -3.078 1.00 98.44 328 ARG A N 1
ATOM 2460 C CA . ARG A 1 328 ? -5.186 3.114 -2.739 1.00 98.44 328 ARG A CA 1
ATOM 2461 C C . ARG A 1 328 ? -4.236 1.924 -2.693 1.00 98.44 328 ARG A C 1
ATOM 2463 O O . ARG A 1 328 ? -4.487 0.966 -1.963 1.00 98.44 328 ARG A O 1
ATOM 2470 N N . LEU A 1 329 ? -3.127 2.040 -3.413 1.00 98.56 329 LEU A N 1
ATOM 2471 C CA . LEU A 1 329 ? -1.990 1.124 -3.396 1.00 98.56 329 LEU A CA 1
ATOM 2472 C C . LEU A 1 329 ? -0.730 1.918 -3.016 1.00 98.56 329 LEU A C 1
ATOM 2474 O O . LEU A 1 329 ? -0.537 3.037 -3.485 1.00 98.56 329 LEU A O 1
ATOM 2478 N N . ASP A 1 330 ? 0.119 1.369 -2.153 1.00 97.69 330 ASP A N 1
ATOM 2479 C CA . ASP A 1 330 ? 1.406 1.982 -1.808 1.00 97.69 330 ASP A CA 1
ATOM 2480 C C . ASP A 1 330 ? 2.485 0.931 -1.518 1.00 97.69 330 ASP A C 1
ATOM 2482 O O . ASP A 1 330 ? 2.247 -0.272 -1.647 1.00 97.69 330 ASP A O 1
ATOM 2486 N N . ALA A 1 331 ? 3.677 1.383 -1.123 1.00 95.62 331 ALA A N 1
ATOM 2487 C CA . ALA A 1 331 ? 4.857 0.554 -0.863 1.00 95.62 331 ALA A CA 1
ATOM 2488 C C . ALA A 1 331 ? 4.648 -0.556 0.198 1.00 95.62 331 ALA A C 1
ATOM 2490 O O . ALA A 1 331 ? 5.485 -1.452 0.363 1.00 95.62 331 ALA A O 1
ATOM 2491 N N . GLY A 1 332 ? 3.524 -0.524 0.923 1.00 95.81 332 GLY A N 1
ATOM 2492 C CA . GLY A 1 332 ? 3.041 -1.641 1.713 1.00 95.81 332 GLY A CA 1
ATOM 2493 C C . GLY A 1 332 ? 3.959 -2.027 2.872 1.00 95.81 332 GLY A C 1
ATOM 2494 O O . GLY A 1 332 ? 4.606 -1.202 3.511 1.00 95.81 332 GLY A O 1
ATOM 2495 N N . THR A 1 333 ? 3.977 -3.318 3.206 1.00 96.12 333 THR A N 1
ATOM 2496 C CA . THR A 1 333 ? 4.621 -3.816 4.431 1.00 96.12 333 THR A CA 1
ATOM 2497 C C . THR A 1 333 ? 6.145 -3.737 4.403 1.00 96.12 333 THR A C 1
ATOM 2499 O O . THR A 1 333 ? 6.742 -3.541 5.457 1.00 96.12 333 THR A O 1
ATOM 2502 N N . HIS A 1 334 ? 6.772 -3.877 3.237 1.00 93.19 334 HIS A N 1
ATOM 2503 C CA . HIS A 1 334 ? 8.226 -3.772 3.098 1.00 93.19 334 HIS A CA 1
ATOM 2504 C C . HIS A 1 334 ? 8.707 -2.358 2.771 1.00 93.19 334 HIS A C 1
ATOM 2506 O O . HIS A 1 334 ? 9.913 -2.160 2.674 1.00 93.19 334 HIS A O 1
ATOM 2512 N N . ALA A 1 335 ? 7.793 -1.392 2.603 1.00 94.12 335 ALA A N 1
ATOM 2513 C CA . ALA A 1 335 ? 8.124 -0.068 2.084 1.00 94.12 335 ALA A CA 1
ATOM 2514 C C . ALA A 1 335 ? 8.983 -0.165 0.803 1.00 94.12 335 ALA A C 1
ATOM 2516 O O . ALA A 1 335 ? 10.000 0.509 0.661 1.00 94.12 335 ALA A O 1
ATOM 2517 N N . THR A 1 336 ? 8.597 -1.064 -0.108 1.00 95.31 336 THR A N 1
ATOM 2518 C CA . THR A 1 336 ? 9.347 -1.345 -1.337 1.00 95.31 336 THR A CA 1
ATOM 2519 C C . THR A 1 336 ? 9.179 -0.202 -2.329 1.00 95.31 336 THR A C 1
ATOM 2521 O O . THR A 1 336 ? 8.053 0.115 -2.691 1.00 95.31 336 THR A O 1
ATOM 2524 N N . MET A 1 337 ? 10.289 0.391 -2.770 1.00 96.56 337 MET A N 1
ATOM 2525 C CA . MET A 1 337 ? 10.312 1.341 -3.888 1.00 96.56 337 MET A CA 1
ATOM 2526 C C . MET A 1 337 ? 10.428 0.579 -5.213 1.00 96.56 337 MET A C 1
ATOM 2528 O O . MET A 1 337 ? 11.115 -0.445 -5.269 1.00 96.56 337 MET A O 1
ATOM 2532 N N . GLY A 1 338 ? 9.779 1.076 -6.265 1.00 96.44 338 GLY A N 1
ATOM 2533 C CA . GLY A 1 338 ? 9.708 0.435 -7.578 1.00 96.44 338 GLY A CA 1
ATOM 2534 C C . GLY A 1 338 ? 8.468 -0.421 -7.794 1.00 96.44 338 GLY A C 1
ATOM 2535 O O . GLY A 1 338 ? 8.385 -1.119 -8.802 1.00 96.44 338 GLY A O 1
ATOM 2536 N N . VAL A 1 339 ? 7.503 -0.392 -6.870 1.00 97.12 339 VAL A N 1
ATOM 2537 C CA . VAL A 1 339 ? 6.205 -1.050 -7.072 1.00 97.12 339 VAL A CA 1
ATOM 2538 C C . VAL A 1 339 ? 5.207 -0.131 -7.771 1.00 97.12 339 VAL A C 1
ATOM 2540 O O . VAL A 1 339 ? 4.208 -0.633 -8.279 1.00 97.12 339 VAL A O 1
ATOM 2543 N N . GLY A 1 340 ? 5.468 1.181 -7.816 1.00 97.94 340 GLY A N 1
ATOM 2544 C CA . GLY A 1 340 ? 4.536 2.217 -8.260 1.00 97.94 340 GLY A CA 1
ATOM 2545 C C . GLY A 1 340 ? 3.948 1.939 -9.638 1.00 97.94 340 GLY A C 1
ATOM 2546 O O . GLY A 1 340 ? 2.757 1.651 -9.768 1.00 97.94 340 GLY A O 1
ATOM 2547 N N . LEU A 1 341 ? 4.776 1.941 -10.685 1.00 98.50 341 LEU A N 1
ATOM 2548 C CA . LEU A 1 341 ? 4.254 1.798 -12.046 1.00 98.50 341 LEU A CA 1
ATOM 2549 C C . LEU A 1 341 ? 3.699 0.392 -12.330 1.00 98.50 341 LEU A C 1
ATOM 2551 O O . LEU A 1 341 ? 2.682 0.261 -13.011 1.00 98.50 341 LEU A O 1
ATOM 2555 N N . GLY A 1 342 ? 4.284 -0.653 -11.737 1.00 98.31 342 GLY A N 1
ATOM 2556 C CA . GLY A 1 342 ? 3.747 -2.015 -11.825 1.00 98.31 342 GLY A CA 1
ATOM 2557 C C . GLY A 1 342 ? 2.361 -2.148 -11.180 1.00 98.31 342 GLY A C 1
ATOM 2558 O O . GLY A 1 342 ? 1.460 -2.765 -11.749 1.00 98.31 342 GLY A O 1
ATOM 2559 N N . TYR A 1 343 ? 2.148 -1.522 -10.019 1.00 98.62 343 TYR A N 1
ATOM 2560 C CA . TYR A 1 343 ? 0.834 -1.444 -9.375 1.00 98.62 343 TYR A CA 1
ATOM 2561 C C . TYR A 1 343 ? -0.157 -0.611 -10.183 1.00 98.62 343 TYR A C 1
ATOM 2563 O O . TYR A 1 343 ? -1.335 -0.959 -10.228 1.00 98.62 343 TYR A O 1
ATOM 2571 N N . ALA A 1 344 ? 0.297 0.453 -10.842 1.00 98.81 344 ALA A N 1
ATOM 2572 C CA . ALA A 1 344 ? -0.548 1.279 -11.694 1.00 98.81 344 ALA A CA 1
ATOM 2573 C C . ALA A 1 344 ? -1.064 0.505 -12.914 1.00 98.81 344 ALA A C 1
ATOM 2575 O O . ALA A 1 344 ? -2.263 0.529 -13.194 1.00 98.81 344 ALA A O 1
ATOM 2576 N N . ILE A 1 345 ? -0.183 -0.251 -13.577 1.00 98.75 345 ILE A N 1
ATOM 2577 C CA . ILE A 1 345 ? -0.550 -1.167 -14.665 1.00 98.75 345 ILE A CA 1
ATOM 2578 C C . ILE A 1 345 ? -1.535 -2.221 -14.155 1.00 98.75 345 ILE A C 1
ATOM 2580 O O . ILE A 1 345 ? -2.596 -2.406 -14.745 1.00 98.75 345 ILE A O 1
ATOM 2584 N N . ALA A 1 346 ? -1.242 -2.872 -13.025 1.00 98.12 346 ALA A N 1
ATOM 2585 C CA . ALA A 1 346 ? -2.133 -3.880 -12.452 1.00 98.12 346 ALA A CA 1
ATOM 2586 C C . ALA A 1 346 ? -3.516 -3.304 -12.093 1.00 98.12 346 ALA A C 1
ATOM 2588 O O . ALA A 1 346 ? -4.533 -3.949 -12.342 1.00 98.12 346 ALA A O 1
ATOM 2589 N N . ALA A 1 347 ? -3.571 -2.083 -11.555 1.00 98.44 347 ALA A N 1
ATOM 2590 C CA . ALA A 1 347 ? -4.821 -1.396 -11.252 1.00 98.44 347 ALA A CA 1
ATOM 2591 C C . ALA A 1 347 ? -5.609 -1.048 -12.523 1.00 98.44 347 ALA A C 1
ATOM 2593 O O . ALA A 1 347 ? -6.815 -1.290 -12.562 1.00 98.44 347 ALA A O 1
ATOM 2594 N N . HIS A 1 348 ? -4.944 -0.544 -13.569 1.00 98.38 348 HIS A N 1
ATOM 2595 C CA . HIS A 1 348 ? -5.578 -0.327 -14.870 1.00 98.38 348 HIS A CA 1
ATOM 2596 C C . HIS A 1 348 ? -6.149 -1.643 -15.410 1.00 98.38 348 HIS A C 1
ATOM 2598 O O . HIS A 1 348 ? -7.317 -1.697 -15.781 1.00 98.38 348 HIS A O 1
ATOM 2604 N N . CYS A 1 349 ? -5.373 -2.729 -15.376 1.00 97.75 349 CYS A N 1
ATOM 2605 C CA . CYS A 1 349 ? -5.836 -4.039 -15.825 1.00 97.75 349 CYS A CA 1
ATOM 2606 C C . CYS A 1 349 ? -7.067 -4.521 -15.048 1.00 97.75 349 CYS A C 1
ATOM 2608 O O . CYS A 1 349 ? -8.046 -4.975 -15.638 1.00 97.75 349 CYS A O 1
ATOM 2610 N N . ALA A 1 350 ? -7.033 -4.389 -13.722 1.00 96.94 350 ALA A N 1
ATOM 2611 C CA . ALA A 1 350 ? -8.093 -4.866 -12.849 1.00 96.94 350 ALA A CA 1
ATOM 2612 C C . ALA A 1 350 ? -9.410 -4.092 -13.026 1.00 96.94 350 ALA A C 1
ATOM 2614 O O . ALA A 1 350 ? -10.478 -4.697 -12.938 1.00 96.94 350 ALA A O 1
ATOM 2615 N N . TYR A 1 351 ? -9.349 -2.777 -13.259 1.00 97.25 351 TYR A N 1
ATOM 2616 C CA . TYR A 1 351 ? -10.537 -1.920 -13.323 1.00 97.25 351 TYR A CA 1
ATOM 2617 C C . TYR A 1 351 ? -11.008 -1.580 -14.743 1.00 97.25 351 TYR A C 1
ATOM 2619 O O . TYR A 1 351 ? -12.212 -1.434 -14.936 1.00 97.25 351 TYR A O 1
ATOM 2627 N N . ASN A 1 352 ? -10.101 -1.450 -15.716 1.00 96.75 352 ASN A N 1
ATOM 2628 C CA . ASN A 1 352 ? -10.382 -0.763 -16.985 1.00 96.75 352 ASN A CA 1
ATOM 2629 C C . ASN A 1 352 ? -10.301 -1.649 -18.232 1.00 96.75 352 ASN A C 1
ATOM 2631 O O . ASN A 1 352 ? -10.753 -1.223 -19.294 1.00 96.75 352 ASN A O 1
ATOM 2635 N N . LEU A 1 353 ? -9.750 -2.866 -18.148 1.00 94.12 353 LEU A N 1
ATOM 2636 C CA . LEU A 1 353 ? -9.826 -3.785 -19.287 1.00 94.12 353 LEU A CA 1
ATOM 2637 C C . LEU A 1 353 ? -11.292 -4.114 -19.616 1.00 94.12 353 LEU A C 1
ATOM 2639 O O . LEU A 1 353 ? -12.140 -4.081 -18.722 1.00 94.12 353 LEU A O 1
ATOM 2643 N N . PRO A 1 354 ? -11.603 -4.515 -20.865 1.00 90.62 354 PRO A N 1
ATOM 2644 C CA . PRO A 1 354 ? -12.962 -4.912 -21.246 1.00 90.62 354 PRO A CA 1
ATOM 2645 C C . PRO A 1 354 ? -13.567 -5.994 -20.337 1.00 90.62 354 PRO A C 1
ATOM 2647 O O . PRO A 1 354 ? -14.773 -6.020 -20.112 1.00 90.62 354 PRO A O 1
ATOM 2650 N N . SER A 1 355 ? -12.717 -6.864 -19.787 1.00 88.50 355 SER A N 1
ATOM 2651 C CA . SER A 1 355 ? -13.065 -7.907 -18.821 1.00 88.50 355 SER A CA 1
ATOM 2652 C C . SER A 1 355 ? -12.579 -7.594 -17.399 1.00 88.50 355 SER A C 1
ATOM 2654 O O . SER A 1 355 ? -12.311 -8.515 -16.633 1.00 88.50 355 SER A O 1
ATOM 2656 N N . GLY A 1 356 ? -12.407 -6.317 -17.041 1.00 87.31 356 GLY A N 1
ATOM 2657 C CA . GLY A 1 356 ? -11.936 -5.905 -15.720 1.00 87.31 356 GLY A CA 1
ATOM 2658 C C . GLY A 1 356 ? -12.826 -6.471 -14.611 1.00 87.31 356 GLY A C 1
ATOM 2659 O O . GLY A 1 356 ? -14.052 -6.323 -14.646 1.00 87.31 356 GLY A O 1
ATOM 2660 N N . GLU A 1 357 ? -12.215 -7.115 -13.619 1.00 89.94 357 GLU A N 1
ATOM 2661 C CA . GLU A 1 357 ? -12.904 -7.851 -12.550 1.00 89.94 357 GLU A CA 1
ATOM 2662 C C . GLU A 1 357 ? -13.099 -7.015 -11.277 1.00 89.94 357 GLU A C 1
ATOM 2664 O O . GLU A 1 357 ? -13.998 -7.281 -10.477 1.00 89.94 357 GLU A O 1
ATOM 2669 N N . ALA A 1 358 ? -12.277 -5.983 -11.070 1.00 93.88 358 ALA A N 1
ATOM 2670 C CA . ALA A 1 358 ? -12.310 -5.199 -9.846 1.00 93.88 358 ALA A CA 1
ATOM 2671 C C . ALA A 1 358 ? -13.482 -4.210 -9.834 1.00 93.88 358 ALA A C 1
ATOM 2673 O O . ALA A 1 358 ? -13.808 -3.553 -10.825 1.00 93.88 358 ALA A O 1
ATOM 2674 N N . ARG A 1 359 ? -14.124 -4.079 -8.671 1.00 91.94 359 ARG A N 1
ATOM 2675 C CA . ARG A 1 359 ? -15.241 -3.158 -8.436 1.00 91.94 359 ARG A CA 1
ATOM 2676 C C . ARG A 1 359 ? -15.037 -2.444 -7.103 1.00 91.94 359 ARG A C 1
ATOM 2678 O O . ARG A 1 359 ? -14.702 -3.065 -6.092 1.00 91.94 359 ARG A O 1
ATOM 2685 N N . SER A 1 360 ? -15.209 -1.126 -7.117 1.00 94.81 360 SER A N 1
ATOM 2686 C CA . SER A 1 360 ? -15.167 -0.290 -5.917 1.00 94.81 360 SER A CA 1
ATOM 2687 C C . SER A 1 360 ? -15.828 1.059 -6.179 1.00 94.81 360 SER A C 1
ATOM 2689 O O . SER A 1 360 ? -15.553 1.689 -7.202 1.00 94.81 360 SER A O 1
ATOM 2691 N N . GLY A 1 361 ? -16.674 1.498 -5.250 1.00 92.31 361 GLY A N 1
ATOM 2692 C CA . GLY A 1 361 ? -17.468 2.716 -5.376 1.00 92.31 361 GLY A CA 1
ATOM 2693 C C . GLY A 1 361 ? -18.604 2.630 -6.401 1.00 92.31 361 GLY A C 1
ATOM 2694 O O . GLY A 1 361 ? -18.770 1.606 -7.062 1.00 92.31 361 GLY A O 1
ATOM 2695 N N . PRO A 1 362 ? -19.416 3.696 -6.511 1.00 91.31 362 PRO A N 1
ATOM 2696 C CA . PRO A 1 362 ? -20.573 3.744 -7.404 1.00 91.31 362 PRO A CA 1
ATOM 2697 C C . PRO A 1 362 ? -20.185 3.922 -8.879 1.00 91.31 362 PRO A C 1
ATOM 2699 O O . PRO A 1 362 ? -20.981 3.607 -9.762 1.00 91.31 362 PRO A O 1
ATOM 2702 N N . ASN A 1 363 ? -18.976 4.414 -9.170 1.00 84.19 363 ASN A N 1
ATOM 2703 C CA . ASN A 1 363 ? -18.455 4.462 -10.529 1.00 84.19 363 ASN A CA 1
ATOM 2704 C C . ASN A 1 363 ? -17.888 3.091 -10.943 1.00 84.19 363 ASN A C 1
ATOM 2706 O O . ASN A 1 363 ? -16.767 2.720 -10.573 1.00 84.19 363 ASN A O 1
ATOM 2710 N N . PHE A 1 364 ? -18.671 2.372 -11.747 1.00 78.12 364 PHE A N 1
ATOM 2711 C CA . PHE A 1 364 ? -18.307 1.093 -12.367 1.00 78.12 364 PHE A CA 1
ATOM 2712 C C . PHE A 1 364 ? -17.739 1.229 -13.785 1.00 78.12 364 PHE A C 1
ATOM 2714 O O . PHE A 1 364 ? -17.527 0.222 -14.454 1.00 78.12 364 PHE A O 1
ATOM 2721 N N . SER A 1 365 ? -17.532 2.460 -14.253 1.00 83.81 365 SER A N 1
ATOM 2722 C CA . SER A 1 365 ? -16.866 2.738 -15.521 1.00 83.81 365 SER A CA 1
ATOM 2723 C C . SER A 1 365 ? -15.347 2.823 -15.332 1.00 83.81 365 SER A C 1
ATOM 2725 O O . SER A 1 365 ? -14.807 2.448 -14.288 1.00 83.81 365 SER A O 1
ATOM 2727 N N . HIS A 1 366 ? -14.670 3.332 -16.357 1.00 93.25 366 HIS A N 1
ATOM 2728 C CA . HIS A 1 366 ? -13.238 3.585 -16.366 1.00 93.25 366 HIS A CA 1
ATOM 2729 C C . HIS A 1 366 ? -12.780 4.392 -15.141 1.00 93.25 366 HIS A C 1
ATOM 2731 O O . HIS A 1 366 ? -13.291 5.482 -14.867 1.00 93.25 366 HIS A O 1
ATOM 2737 N N . LYS A 1 367 ? -11.787 3.874 -14.415 1.00 96.75 367 LYS A N 1
ATOM 2738 C CA . LYS A 1 367 ? -11.124 4.563 -13.305 1.00 96.75 367 LYS A CA 1
ATOM 2739 C C . LYS A 1 367 ? -9.851 5.242 -13.783 1.00 96.75 367 LYS A C 1
ATOM 2741 O O . LYS A 1 367 ? -9.006 4.616 -14.420 1.00 96.75 367 LYS A O 1
ATOM 2746 N N . LYS A 1 368 ? -9.650 6.500 -13.395 1.00 98.25 368 LYS A N 1
ATOM 2747 C CA . LYS A 1 368 ? -8.370 7.176 -13.613 1.00 98.25 368 LYS A CA 1
ATOM 2748 C C . LYS A 1 368 ? -7.344 6.659 -12.605 1.00 98.25 368 LYS A C 1
ATOM 2750 O O . LYS A 1 368 ? -7.549 6.762 -11.395 1.00 98.25 368 LYS A O 1
ATOM 2755 N N . ILE A 1 369 ? -6.238 6.113 -13.099 1.00 98.81 369 ILE A N 1
ATOM 2756 C CA . ILE A 1 369 ? -5.110 5.703 -12.258 1.00 98.81 369 ILE A CA 1
ATOM 2757 C C . ILE A 1 369 ? -4.163 6.896 -12.117 1.00 98.81 369 ILE A C 1
ATOM 2759 O O . ILE A 1 369 ? -3.714 7.445 -13.125 1.00 98.81 369 ILE A O 1
ATOM 2763 N N . ILE A 1 370 ? -3.891 7.305 -10.876 1.00 98.88 370 ILE A N 1
ATOM 2764 C CA . ILE A 1 370 ? -3.001 8.423 -10.551 1.00 98.88 370 ILE A CA 1
ATOM 2765 C C . ILE A 1 370 ? -1.835 7.922 -9.704 1.00 98.88 370 ILE A C 1
ATOM 2767 O O . ILE A 1 370 ? -2.045 7.418 -8.601 1.00 98.88 370 ILE A O 1
ATOM 2771 N N . CYS A 1 371 ? -0.615 8.119 -10.193 1.00 98.88 371 CYS A N 1
ATOM 2772 C CA . CYS A 1 371 ? 0.620 7.804 -9.486 1.00 98.88 371 CYS A CA 1
ATOM 2773 C C . CYS A 1 371 ? 1.206 9.064 -8.841 1.00 98.88 371 CYS A C 1
ATOM 2775 O O . CYS A 1 371 ? 1.369 10.087 -9.502 1.00 98.88 371 CYS A O 1
ATOM 2777 N N . LEU A 1 372 ? 1.528 8.991 -7.552 1.00 98.81 372 LEU A N 1
ATOM 2778 C CA . LEU A 1 372 ? 2.198 10.038 -6.782 1.00 98.81 372 LEU A CA 1
ATOM 2779 C C . LEU A 1 372 ? 3.565 9.505 -6.356 1.00 98.81 372 LEU A C 1
ATOM 2781 O O . LEU A 1 372 ? 3.677 8.818 -5.334 1.00 98.81 372 LEU A O 1
ATOM 2785 N N . GLU A 1 373 ? 4.575 9.825 -7.156 1.00 98.88 373 GLU A N 1
ATOM 2786 C CA . GLU A 1 373 ? 5.898 9.209 -7.133 1.00 98.88 373 GLU A CA 1
ATOM 2787 C C . GLU A 1 373 ? 6.950 10.191 -6.610 1.00 98.88 373 GLU A C 1
ATOM 2789 O O . GLU A 1 373 ? 7.023 11.332 -7.057 1.00 98.88 373 GLU A O 1
ATOM 2794 N N . GLY A 1 374 ? 7.782 9.784 -5.650 1.00 98.56 374 GLY A N 1
ATOM 2795 C CA . GLY A 1 374 ? 9.048 10.490 -5.417 1.00 98.56 374 GLY A CA 1
ATOM 2796 C C . GLY A 1 374 ? 9.994 10.245 -6.591 1.00 98.56 374 GLY A C 1
ATOM 2797 O O . GLY A 1 374 ? 10.023 9.131 -7.107 1.00 98.56 374 GLY A O 1
ATOM 2798 N N . ASP A 1 375 ? 10.788 11.233 -6.993 1.00 98.25 375 ASP A N 1
ATOM 2799 C CA . ASP A 1 375 ? 11.771 11.101 -8.083 1.00 98.25 375 ASP A CA 1
ATOM 2800 C C . ASP A 1 375 ? 12.680 9.864 -7.964 1.00 98.25 375 ASP A C 1
ATOM 2802 O O . ASP A 1 375 ? 12.847 9.113 -8.926 1.00 98.25 375 ASP A O 1
ATOM 2806 N N . SER A 1 376 ? 13.193 9.576 -6.766 1.00 98.19 376 SER A N 1
ATOM 2807 C CA . SER A 1 376 ? 13.968 8.362 -6.515 1.00 98.19 376 SER A CA 1
ATOM 2808 C C . SER A 1 376 ? 13.146 7.092 -6.696 1.00 98.19 376 SER A C 1
ATOM 2810 O O . SER A 1 376 ? 13.695 6.106 -7.176 1.00 98.19 376 SER A O 1
ATOM 2812 N N . ALA A 1 377 ? 11.882 7.084 -6.267 1.00 98.38 377 ALA A N 1
ATOM 2813 C CA . ALA A 1 377 ? 11.028 5.900 -6.319 1.00 98.38 377 ALA A CA 1
ATOM 2814 C C . ALA A 1 377 ? 10.613 5.593 -7.764 1.00 98.38 377 ALA A C 1
ATOM 2816 O O . ALA A 1 377 ? 10.794 4.467 -8.227 1.00 98.38 377 ALA A O 1
ATOM 2817 N N . PHE A 1 378 ? 10.220 6.633 -8.506 1.00 98.69 378 PHE A N 1
ATOM 2818 C CA . PHE A 1 378 ? 9.952 6.572 -9.941 1.00 98.69 378 PHE A CA 1
ATOM 2819 C C . PHE A 1 378 ? 11.112 5.922 -10.706 1.00 98.69 378 PHE A C 1
ATOM 2821 O O . PHE A 1 378 ? 10.899 5.053 -11.553 1.00 98.69 378 PHE A O 1
ATOM 2828 N N . GLY A 1 379 ? 12.352 6.274 -10.346 1.00 98.00 379 GLY A N 1
ATOM 2829 C CA . GLY A 1 379 ? 13.568 5.733 -10.950 1.00 98.00 379 GLY A CA 1
ATOM 2830 C C . GLY A 1 379 ? 13.680 4.199 -10.953 1.00 98.00 379 GLY A C 1
ATOM 2831 O O . GLY A 1 379 ? 14.328 3.646 -11.838 1.00 98.00 379 GLY A O 1
ATOM 2832 N N . PHE A 1 380 ? 13.035 3.492 -10.019 1.00 98.31 380 PHE A N 1
ATOM 2833 C CA . PHE A 1 380 ? 13.089 2.025 -9.958 1.00 98.31 380 PHE A CA 1
ATOM 2834 C C . PHE A 1 380 ? 12.206 1.330 -11.001 1.00 98.31 380 PHE A C 1
ATOM 2836 O O . PHE A 1 380 ? 12.450 0.165 -11.308 1.00 98.31 380 PHE A O 1
ATOM 2843 N N . SER A 1 381 ? 11.179 2.008 -11.524 1.00 98.06 381 SER A N 1
ATOM 2844 C CA . SER A 1 381 ? 10.209 1.406 -12.451 1.00 98.06 381 SER A CA 1
ATOM 2845 C C . SER A 1 381 ? 9.889 2.263 -13.682 1.00 98.06 381 SER A C 1
ATOM 2847 O O . SER A 1 381 ? 9.000 1.911 -14.448 1.00 98.06 381 SER A O 1
ATOM 2849 N N . LEU A 1 382 ? 10.647 3.340 -13.934 1.00 97.44 382 LEU A N 1
ATOM 2850 C CA . LEU A 1 382 ? 10.387 4.312 -15.009 1.00 97.44 382 LEU A CA 1
ATOM 2851 C C . LEU A 1 382 ? 10.246 3.698 -16.413 1.00 97.44 382 LEU A C 1
ATOM 2853 O O . LEU A 1 382 ? 9.538 4.247 -17.251 1.00 97.44 382 LEU A O 1
ATOM 2857 N N . ALA A 1 383 ? 10.906 2.566 -16.682 1.00 98.12 383 ALA A N 1
ATOM 2858 C CA . ALA A 1 383 ? 10.831 1.890 -17.976 1.00 98.12 383 ALA A CA 1
ATOM 2859 C C . ALA A 1 383 ? 9.412 1.379 -18.291 1.00 98.12 383 ALA A C 1
ATOM 2861 O O . ALA A 1 383 ? 9.053 1.267 -19.459 1.00 98.12 383 ALA A O 1
ATOM 2862 N N . GLU A 1 384 ? 8.574 1.155 -17.273 1.00 98.56 384 GLU A N 1
ATOM 2863 C CA . GLU A 1 384 ? 7.184 0.720 -17.448 1.00 98.56 384 GLU A CA 1
ATOM 2864 C C . GLU A 1 384 ? 6.285 1.789 -18.086 1.00 98.56 384 GLU A C 1
ATOM 2866 O O . GLU A 1 384 ? 5.173 1.486 -18.513 1.00 98.56 384 GLU A O 1
ATOM 2871 N N . VAL A 1 385 ? 6.767 3.028 -18.224 1.00 98.75 385 VAL A N 1
ATOM 2872 C CA . VAL A 1 385 ? 6.101 4.050 -19.045 1.00 98.75 385 VAL A CA 1
ATOM 2873 C C . VAL A 1 385 ? 5.992 3.589 -20.504 1.00 98.75 385 VAL A C 1
ATOM 2875 O O . VAL A 1 385 ? 4.973 3.844 -21.146 1.00 98.75 385 VAL A O 1
ATOM 2878 N N . GLU A 1 386 ? 6.984 2.850 -21.015 1.00 98.62 386 GLU A N 1
ATOM 2879 C CA . GLU A 1 386 ? 6.906 2.217 -22.338 1.00 98.62 386 GLU A CA 1
ATOM 2880 C C . GLU A 1 386 ? 5.776 1.190 -22.384 1.00 98.62 386 GLU A C 1
ATOM 2882 O O . GLU A 1 386 ? 4.952 1.242 -23.296 1.00 98.62 386 GLU A O 1
ATOM 2887 N N . THR A 1 387 ? 5.675 0.320 -21.371 1.00 98.75 387 THR A N 1
ATOM 2888 C CA . THR A 1 387 ? 4.593 -0.665 -21.262 1.00 98.75 387 THR A CA 1
ATOM 2889 C C . THR A 1 387 ? 3.230 0.025 -21.312 1.00 98.75 387 THR A C 1
ATOM 2891 O O . THR A 1 387 ? 2.363 -0.369 -22.092 1.00 98.75 387 THR A O 1
ATOM 2894 N N . MET A 1 388 ? 3.043 1.088 -20.526 1.00 98.56 388 MET A N 1
ATOM 2895 C CA . MET A 1 388 ? 1.796 1.858 -20.512 1.00 98.56 388 MET A CA 1
ATOM 2896 C C . MET A 1 388 ? 1.469 2.441 -21.887 1.00 98.56 388 MET A C 1
ATOM 2898 O O . MET A 1 388 ? 0.326 2.345 -22.332 1.00 98.56 388 MET A O 1
ATOM 2902 N N . ALA A 1 389 ? 2.458 3.017 -22.574 1.00 98.44 389 ALA A N 1
ATOM 2903 C CA . ALA A 1 389 ? 2.255 3.624 -23.884 1.00 98.44 389 ALA A CA 1
ATOM 2904 C C . ALA A 1 389 ? 1.914 2.575 -24.949 1.00 98.44 389 ALA A C 1
ATOM 2906 O O . ALA A 1 389 ? 0.944 2.739 -25.688 1.00 98.44 389 ALA A O 1
ATOM 2907 N N . ARG A 1 390 ? 2.646 1.455 -24.969 1.00 98.38 390 ARG A N 1
ATOM 2908 C CA . ARG A 1 390 ? 2.429 0.339 -25.899 1.00 98.38 390 ARG A CA 1
ATOM 2909 C C . ARG A 1 390 ? 1.034 -0.273 -25.783 1.00 98.38 390 ARG A C 1
ATOM 2911 O O . ARG A 1 390 ? 0.490 -0.721 -26.788 1.00 98.38 390 ARG A O 1
ATOM 2918 N N . TYR A 1 391 ? 0.445 -0.266 -24.588 1.00 97.50 391 TYR A N 1
ATOM 2919 C CA . TYR A 1 391 ? -0.919 -0.747 -24.353 1.00 97.50 391 TYR A CA 1
ATOM 2920 C C . TYR A 1 391 ? -1.985 0.361 -24.324 1.00 97.50 391 TYR A C 1
ATOM 2922 O O . TYR A 1 391 ? -3.147 0.064 -24.054 1.00 97.50 391 TYR A O 1
ATOM 2930 N N . GLY A 1 392 ? -1.630 1.621 -24.601 1.00 96.25 392 GLY A N 1
ATOM 2931 C C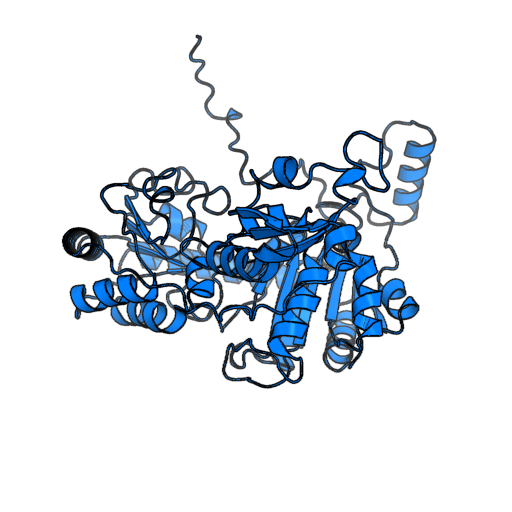A . GLY A 1 392 ? -2.585 2.735 -24.617 1.00 96.25 392 GLY A CA 1
ATOM 2932 C C . GLY A 1 392 ? -3.222 3.031 -23.253 1.00 96.25 392 GLY A C 1
ATOM 2933 O O . GLY A 1 392 ? -4.387 3.416 -23.189 1.00 96.25 392 GLY A O 1
ATOM 2934 N N . MET A 1 393 ? -2.487 2.825 -22.157 1.00 98.19 393 MET A N 1
ATOM 2935 C CA . MET A 1 393 ? -2.986 3.042 -20.798 1.00 98.19 393 MET A CA 1
ATOM 2936 C C . MET A 1 393 ? -2.911 4.523 -20.412 1.00 98.19 393 MET A C 1
ATOM 2938 O O . MET A 1 393 ? -1.850 5.140 -20.433 1.00 98.19 393 MET A O 1
ATOM 2942 N N . ASP A 1 394 ? -4.031 5.091 -19.978 1.00 97.81 394 ASP A N 1
ATOM 2943 C CA . ASP A 1 394 ? -4.208 6.516 -19.676 1.00 97.81 394 ASP A CA 1
ATOM 2944 C C . ASP A 1 394 ? -3.843 6.901 -18.227 1.00 97.81 394 ASP A C 1
ATOM 2946 O O . ASP A 1 394 ? -4.586 7.606 -17.528 1.00 97.81 394 ASP A O 1
ATOM 2950 N N . ILE A 1 395 ? -2.695 6.397 -17.770 1.00 98.81 395 ILE A N 1
ATOM 2951 C CA . ILE A 1 395 ? -2.188 6.558 -16.403 1.00 98.81 395 ILE A CA 1
ATOM 2952 C C . ILE A 1 395 ? -1.534 7.936 -16.242 1.00 98.81 395 ILE A C 1
ATOM 2954 O O . ILE A 1 395 ? -0.686 8.334 -17.042 1.00 98.81 395 ILE A O 1
ATOM 2958 N N . LEU A 1 396 ? -1.919 8.657 -15.185 1.00 98.94 396 LEU A N 1
ATOM 2959 C CA . LEU A 1 396 ? -1.413 9.992 -14.866 1.00 98.94 396 LEU A CA 1
ATOM 2960 C C . LEU A 1 396 ? -0.375 9.920 -13.742 1.00 98.94 396 LEU A C 1
ATOM 2962 O O . LEU A 1 396 ? -0.702 9.557 -12.616 1.00 98.94 396 LEU A O 1
ATOM 2966 N N . ILE A 1 397 ? 0.864 10.298 -14.031 1.00 98.94 397 ILE A N 1
ATOM 2967 C CA . ILE A 1 397 ? 2.007 10.148 -13.130 1.00 98.94 397 ILE A CA 1
ATOM 2968 C C . ILE A 1 397 ? 2.512 11.526 -12.714 1.00 98.94 397 ILE A C 1
ATOM 2970 O O . ILE A 1 397 ? 2.925 12.323 -13.550 1.00 98.94 397 ILE A O 1
ATOM 2974 N N . PHE A 1 398 ? 2.528 11.790 -11.413 1.00 98.94 398 PHE A N 1
ATOM 2975 C CA . PHE A 1 398 ? 3.194 12.945 -10.824 1.00 98.94 398 PHE A CA 1
ATOM 2976 C C . PHE A 1 398 ? 4.537 12.511 -10.258 1.00 98.94 398 PHE A C 1
ATOM 2978 O O . PHE A 1 398 ? 4.579 11.709 -9.324 1.00 98.94 398 PHE A O 1
ATOM 2985 N N . VAL A 1 399 ? 5.621 13.067 -10.794 1.00 98.88 399 VAL A N 1
ATOM 2986 C CA . VAL A 1 399 ? 6.964 12.890 -10.236 1.00 98.88 399 VAL A CA 1
ATOM 2987 C C . VAL A 1 399 ? 7.281 14.104 -9.374 1.00 98.88 399 VAL A C 1
ATOM 2989 O O . VAL A 1 399 ? 7.446 15.210 -9.882 1.00 98.88 399 VAL A O 1
ATOM 2992 N N . MET A 1 400 ? 7.345 13.896 -8.063 1.00 98.62 400 MET A N 1
ATOM 2993 C CA . MET A 1 400 ? 7.731 14.906 -7.083 1.00 98.62 400 MET A CA 1
ATOM 2994 C C . MET A 1 400 ? 9.256 15.016 -7.074 1.00 98.62 400 MET A C 1
ATOM 2996 O O . MET A 1 400 ? 9.943 14.210 -6.445 1.00 98.62 400 MET A O 1
ATOM 3000 N N . ASN A 1 401 ? 9.770 15.990 -7.819 1.00 98.06 401 ASN A N 1
ATOM 3001 C CA . ASN A 1 401 ? 11.185 16.153 -8.118 1.00 98.06 401 ASN A CA 1
ATOM 3002 C C . ASN A 1 401 ? 11.816 17.172 -7.169 1.00 98.06 401 ASN A C 1
ATOM 3004 O O . ASN A 1 401 ? 11.754 18.379 -7.406 1.00 98.06 401 ASN A O 1
ATOM 3008 N N . ASN A 1 402 ? 12.378 16.668 -6.068 1.00 96.44 402 ASN A N 1
ATOM 3009 C CA . ASN A 1 402 ? 13.187 17.444 -5.123 1.00 96.44 402 ASN A CA 1
ATOM 3010 C C . ASN A 1 402 ? 14.695 17.186 -5.298 1.00 96.44 402 ASN A C 1
ATOM 3012 O O . ASN A 1 402 ? 15.493 17.714 -4.525 1.00 96.44 402 ASN A O 1
ATOM 3016 N N . GLY A 1 403 ? 15.097 16.355 -6.264 1.00 96.12 403 GLY A N 1
ATOM 3017 C CA . GLY A 1 403 ? 16.490 16.077 -6.593 1.00 96.12 403 GLY A CA 1
ATOM 3018 C C . GLY A 1 403 ? 17.195 15.118 -5.630 1.00 96.12 403 GLY A C 1
ATOM 3019 O O . GLY A 1 403 ? 18.428 15.152 -5.550 1.00 96.12 403 GLY A O 1
ATOM 3020 N N . GLY A 1 404 ? 16.475 14.273 -4.879 1.00 95.38 404 GLY A N 1
ATOM 3021 C CA . GLY A 1 404 ? 17.133 13.343 -3.957 1.00 95.38 404 GLY A CA 1
ATOM 3022 C C . GLY A 1 404 ? 16.249 12.492 -3.044 1.00 95.38 404 GLY A C 1
ATOM 3023 O O . GLY A 1 404 ? 15.085 12.772 -2.768 1.00 95.38 404 GLY A O 1
ATOM 3024 N N . VAL A 1 405 ? 16.857 11.449 -2.473 1.00 95.56 405 VAL A N 1
ATOM 3025 C CA . VAL A 1 405 ? 16.211 10.568 -1.488 1.00 95.56 405 VAL A CA 1
ATOM 3026 C C . VAL A 1 405 ? 15.955 11.350 -0.194 1.00 95.56 405 VAL A C 1
ATOM 3028 O O . VAL A 1 405 ? 16.897 11.780 0.472 1.00 95.56 405 VAL A O 1
ATOM 3031 N N . TYR A 1 406 ? 14.678 11.520 0.171 1.00 91.44 406 TYR A N 1
ATOM 3032 C CA . TYR A 1 406 ? 14.159 12.435 1.210 1.00 91.44 406 TYR A CA 1
ATOM 3033 C C . TYR A 1 406 ? 14.382 13.926 0.925 1.00 91.44 406 TYR A C 1
ATOM 3035 O O . TYR A 1 406 ? 13.468 14.720 1.139 1.00 91.44 406 TYR A O 1
ATOM 3043 N N . GLN A 1 407 ? 15.573 14.313 0.478 1.00 91.81 407 GLN A N 1
ATOM 3044 C CA . GLN A 1 407 ? 15.962 15.702 0.271 1.00 91.81 407 GLN A CA 1
ATOM 3045 C C . GLN A 1 407 ? 17.003 15.826 -0.847 1.00 91.81 407 GLN A C 1
ATOM 3047 O O . GLN A 1 407 ? 17.893 14.979 -0.959 1.00 91.81 407 GLN A O 1
ATOM 3052 N N . GLY A 1 408 ? 16.925 16.908 -1.615 1.00 91.94 408 GLY A N 1
ATOM 3053 C CA . GLY A 1 408 ? 17.947 17.311 -2.574 1.00 91.94 408 GLY A CA 1
ATOM 3054 C C . GLY A 1 408 ? 19.168 17.943 -1.909 1.00 91.94 408 GLY A C 1
ATOM 3055 O O . GLY A 1 408 ? 19.250 18.094 -0.684 1.00 91.94 408 GLY A O 1
ATOM 3056 N N . ASP A 1 409 ? 20.152 18.287 -2.735 1.00 90.50 409 ASP A N 1
ATOM 3057 C CA . ASP A 1 409 ? 21.450 18.826 -2.305 1.00 90.50 409 ASP A CA 1
ATOM 3058 C C . ASP A 1 409 ? 21.639 20.316 -2.584 1.00 90.50 409 ASP A C 1
ATOM 3060 O O . ASP A 1 409 ? 22.577 20.920 -2.065 1.00 90.50 409 ASP A O 1
ATOM 3064 N N . SER A 1 410 ? 20.771 20.908 -3.397 1.00 86.06 410 SER A N 1
ATOM 3065 C CA . SER A 1 410 ? 20.857 22.308 -3.786 1.00 86.06 410 SER A CA 1
ATOM 3066 C C . SER A 1 410 ? 19.495 22.817 -4.254 1.00 86.06 410 SER A C 1
ATOM 3068 O O . SER A 1 410 ? 18.613 22.019 -4.549 1.00 86.06 410 SER A O 1
ATOM 3070 N N . GLU A 1 411 ? 19.358 24.140 -4.326 1.00 87.19 411 GLU A N 1
ATOM 3071 C CA . GLU A 1 411 ? 18.252 24.864 -4.962 1.00 87.19 411 GLU A CA 1
ATOM 3072 C C . GLU A 1 411 ? 18.712 25.559 -6.269 1.00 87.19 411 GLU A C 1
ATOM 3074 O O . GLU A 1 411 ? 17.967 26.348 -6.849 1.00 87.19 411 GLU A O 1
ATOM 3079 N N . SER A 1 412 ? 19.941 25.301 -6.752 1.00 90.94 412 SER A N 1
ATOM 3080 C CA . SER A 1 412 ? 20.447 25.831 -8.026 1.00 90.94 412 SER A CA 1
ATOM 3081 C C . SER A 1 412 ? 21.369 24.863 -8.782 1.00 90.94 412 SER A C 1
ATOM 3083 O O . SER A 1 412 ? 22.124 24.079 -8.203 1.00 90.94 412 SER A O 1
ATOM 3085 N N . SER A 1 413 ? 21.377 24.979 -10.113 1.00 93.94 413 SER A N 1
ATOM 3086 C CA . SER A 1 413 ? 22.248 24.177 -10.982 1.00 93.94 413 SER A CA 1
ATOM 3087 C C . SER A 1 413 ? 23.739 24.388 -10.686 1.00 93.94 413 SER A C 1
ATOM 3089 O O . SER A 1 413 ? 24.506 23.427 -10.684 1.00 93.94 413 SER A O 1
ATOM 3091 N N . ASP A 1 414 ? 24.175 25.624 -10.426 1.00 95.75 414 ASP A N 1
ATOM 3092 C CA . ASP A 1 414 ? 25.597 25.946 -10.226 1.00 95.75 414 ASP A CA 1
ATOM 3093 C C . ASP A 1 414 ? 26.168 25.295 -8.964 1.00 95.75 414 ASP A C 1
ATOM 3095 O O . ASP A 1 414 ? 27.258 24.713 -8.974 1.00 95.75 414 ASP A O 1
ATOM 3099 N N . GLU A 1 415 ? 25.416 25.355 -7.868 1.00 93.75 415 GLU A N 1
ATOM 3100 C CA . GLU A 1 415 ? 25.771 24.680 -6.624 1.00 93.75 415 GLU A CA 1
ATOM 3101 C C . GLU A 1 415 ? 25.789 23.161 -6.805 1.00 93.75 415 GLU A C 1
ATOM 3103 O O . GLU A 1 415 ? 26.752 22.511 -6.388 1.00 93.75 415 GLU A O 1
ATOM 3108 N N . TRP A 1 416 ? 24.788 22.587 -7.479 1.00 95.94 416 TRP A N 1
ATOM 3109 C CA . TRP A 1 416 ? 24.772 21.153 -7.758 1.00 95.94 416 TRP A CA 1
ATOM 3110 C C . TRP A 1 416 ? 25.978 20.722 -8.610 1.00 95.94 416 TRP A C 1
ATOM 3112 O O . TRP A 1 416 ? 26.660 19.746 -8.286 1.00 95.94 416 TRP A O 1
ATOM 3122 N N . LEU A 1 417 ? 26.322 21.481 -9.657 1.00 96.81 417 LEU A N 1
ATOM 3123 C CA . LEU A 1 417 ? 27.494 21.222 -10.503 1.00 96.81 417 LEU A CA 1
ATOM 3124 C C . LEU A 1 417 ? 28.807 21.341 -9.721 1.00 96.81 417 LEU A C 1
ATOM 3126 O O . LEU A 1 417 ? 29.738 20.561 -9.948 1.00 96.81 417 LEU A O 1
ATOM 3130 N N . LYS A 1 418 ? 28.887 22.266 -8.759 1.00 96.56 418 LYS A N 1
ATOM 3131 C CA . LYS A 1 418 ? 30.025 22.371 -7.837 1.00 96.56 418 LYS A CA 1
ATOM 3132 C C . LYS A 1 418 ? 30.157 21.119 -6.968 1.00 96.56 418 LYS A C 1
ATOM 3134 O O . LYS A 1 418 ? 31.260 20.580 -6.859 1.00 96.56 418 LYS A O 1
ATOM 3139 N N . LEU A 1 419 ? 29.057 20.623 -6.398 1.00 96.19 419 LEU A N 1
ATOM 3140 C CA . LEU A 1 419 ? 29.050 19.372 -5.631 1.00 96.19 419 LEU A CA 1
ATOM 3141 C C . LEU A 1 419 ? 29.467 18.184 -6.508 1.00 96.19 419 LEU A C 1
ATOM 3143 O O . LEU A 1 419 ? 30.299 17.374 -6.097 1.00 96.19 419 LEU A O 1
ATOM 3147 N N . GLN A 1 420 ? 28.969 18.112 -7.745 1.00 96.94 420 GLN A N 1
ATOM 3148 C CA . GLN A 1 420 ? 29.352 17.066 -8.691 1.00 96.94 420 GLN A CA 1
ATOM 3149 C C . GLN A 1 420 ? 30.853 17.110 -9.011 1.00 96.94 420 GLN A C 1
ATOM 3151 O O . GLN A 1 420 ? 31.521 16.072 -9.021 1.00 96.94 420 GLN A O 1
ATOM 3156 N N . LYS A 1 421 ? 31.402 18.306 -9.260 1.00 97.31 421 LYS A N 1
ATOM 3157 C CA . LYS A 1 421 ? 32.836 18.496 -9.503 1.00 97.31 421 LYS A CA 1
ATOM 3158 C C . LYS A 1 421 ? 33.658 18.009 -8.311 1.00 97.31 421 LYS A C 1
ATOM 3160 O O . LYS A 1 421 ? 34.620 17.271 -8.511 1.00 97.31 421 LYS A O 1
ATOM 3165 N N . ASN A 1 422 ? 33.259 18.362 -7.090 1.00 97.12 422 ASN A N 1
ATOM 3166 C CA . ASN A 1 422 ? 33.933 17.903 -5.876 1.00 97.12 422 ASN A CA 1
ATOM 3167 C C . ASN A 1 422 ? 33.918 16.369 -5.763 1.00 97.12 422 ASN A C 1
ATOM 3169 O O . ASN A 1 422 ? 34.966 15.786 -5.490 1.00 97.12 422 ASN A O 1
ATOM 3173 N N . SER A 1 423 ? 32.789 15.709 -6.055 1.00 95.81 423 SER A N 1
ATOM 3174 C CA . SER A 1 423 ? 32.699 14.239 -6.073 1.00 95.81 423 SER A CA 1
ATOM 3175 C C . SER A 1 423 ? 33.636 13.603 -7.099 1.00 95.81 423 SER A C 1
ATOM 3177 O O . SER A 1 423 ? 34.361 12.670 -6.763 1.00 95.81 423 SER A O 1
ATOM 3179 N N . LYS A 1 424 ? 33.673 14.125 -8.334 1.00 95.94 424 LYS A N 1
ATOM 3180 C CA . LYS A 1 424 ? 34.565 13.628 -9.401 1.00 95.94 424 LYS A CA 1
ATOM 3181 C C . LYS A 1 424 ? 36.046 13.766 -9.037 1.00 95.94 424 LYS A C 1
ATOM 3183 O O . LYS A 1 424 ? 36.851 12.932 -9.431 1.00 95.94 424 LYS A O 1
ATOM 3188 N N . MET A 1 425 ? 36.390 14.799 -8.270 1.00 96.38 425 MET A N 1
ATOM 3189 C CA . MET A 1 425 ? 37.749 15.060 -7.786 1.00 96.38 425 MET A CA 1
ATOM 3190 C C . MET A 1 425 ? 38.087 14.327 -6.475 1.00 96.38 425 MET A C 1
ATOM 3192 O O . MET A 1 425 ? 39.167 14.545 -5.931 1.00 96.38 425 MET A O 1
ATOM 3196 N N . GLY A 1 426 ? 37.172 13.528 -5.907 1.00 92.81 426 GLY A N 1
ATOM 3197 C CA . GLY A 1 426 ? 37.362 12.889 -4.596 1.00 92.81 426 GLY A CA 1
ATOM 3198 C C . GLY A 1 426 ? 37.507 13.881 -3.432 1.00 92.81 426 GLY A C 1
ATOM 3199 O O . GLY A 1 426 ? 38.091 13.559 -2.399 1.00 92.81 426 GLY A O 1
ATOM 3200 N N . SER A 1 427 ? 37.020 15.112 -3.602 1.00 93.56 427 SER A N 1
ATOM 3201 C CA . SER A 1 427 ? 37.133 16.193 -2.621 1.00 93.56 427 SER A CA 1
ATOM 3202 C C . SER A 1 427 ? 35.993 16.156 -1.598 1.00 93.56 427 SER A C 1
ATOM 3204 O O . SER A 1 427 ? 34.886 15.699 -1.887 1.00 93.56 427 SER A O 1
ATOM 3206 N N . LYS A 1 428 ? 36.239 16.678 -0.387 1.00 91.31 428 LYS A N 1
ATOM 3207 C CA . LYS A 1 428 ? 35.181 16.861 0.624 1.00 91.31 428 LYS A CA 1
ATOM 3208 C C . LYS A 1 428 ? 34.102 17.826 0.112 1.00 91.31 428 LYS A C 1
ATOM 3210 O O . LYS A 1 428 ? 34.401 18.746 -0.644 1.00 91.31 428 LYS A O 1
ATOM 3215 N N . GLY A 1 429 ? 32.863 17.644 0.575 1.00 89.75 429 GLY A N 1
ATOM 3216 C CA . GLY A 1 429 ? 31.732 18.488 0.169 1.00 89.75 429 GLY A CA 1
ATOM 3217 C C . GLY A 1 429 ? 31.279 18.238 -1.272 1.00 89.75 429 GLY A C 1
ATOM 3218 O O . GLY A 1 429 ? 31.000 19.192 -1.994 1.00 89.75 429 GLY A O 1
ATOM 3219 N N . GLY A 1 430 ? 31.293 16.977 -1.711 1.00 92.88 430 GLY A N 1
ATOM 3220 C CA . GLY A 1 430 ? 30.641 16.536 -2.944 1.00 92.88 430 GLY A CA 1
ATOM 3221 C C . GLY A 1 430 ? 29.196 16.082 -2.718 1.00 92.88 430 GLY A C 1
ATOM 3222 O O . GLY A 1 430 ? 28.675 16.182 -1.608 1.00 92.88 430 GLY A O 1
ATOM 3223 N N . LEU A 1 431 ? 28.569 15.565 -3.775 1.00 94.25 431 LEU A N 1
ATOM 3224 C CA . LEU A 1 431 ? 27.256 14.915 -3.736 1.00 94.25 431 LEU A CA 1
ATOM 3225 C C . LEU A 1 431 ? 27.227 13.778 -2.703 1.00 94.25 431 LEU A C 1
ATOM 3227 O O . LEU A 1 431 ? 28.198 13.029 -2.548 1.00 94.25 431 LEU A O 1
ATOM 3231 N N . ARG A 1 432 ? 26.089 13.638 -2.023 1.00 92.12 432 ARG A N 1
ATOM 3232 C CA . ARG A 1 432 ? 25.802 12.545 -1.090 1.00 92.12 432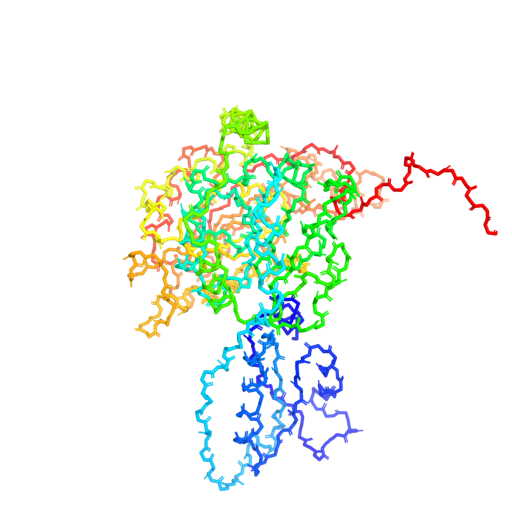 ARG A CA 1
ATOM 3233 C C . ARG A 1 432 ? 25.351 11.304 -1.861 1.00 92.12 432 ARG A C 1
ATOM 3235 O O . ARG A 1 432 ? 24.931 11.379 -3.010 1.00 92.12 432 ARG A O 1
ATOM 3242 N N . SER A 1 433 ? 25.340 10.153 -1.192 1.00 92.56 433 SER A N 1
ATOM 3243 C CA . SER A 1 433 ? 24.740 8.929 -1.747 1.00 92.56 433 SER A CA 1
ATOM 3244 C C . SER A 1 433 ? 23.225 9.035 -1.967 1.00 92.56 433 SER A C 1
ATOM 3246 O O . SER A 1 433 ? 22.655 8.209 -2.670 1.00 92.56 433 SER A O 1
ATOM 3248 N N . THR A 1 434 ? 22.572 10.034 -1.366 1.00 94.00 434 THR A N 1
ATOM 3249 C CA . THR A 1 434 ? 21.143 10.328 -1.532 1.00 94.00 434 THR A CA 1
ATOM 3250 C C . THR A 1 434 ? 20.857 11.335 -2.647 1.00 94.00 434 THR A C 1
ATOM 3252 O O . THR A 1 434 ? 19.689 11.607 -2.908 1.00 94.00 434 THR A O 1
ATOM 3255 N N . SER A 1 435 ? 21.885 11.919 -3.271 1.00 95.12 435 SER A N 1
ATOM 3256 C CA . SER A 1 435 ? 21.718 12.912 -4.334 1.00 95.12 435 SER A CA 1
ATOM 3257 C C . SER A 1 435 ? 21.219 12.266 -5.623 1.00 95.12 435 SER A C 1
ATOM 3259 O O . SER A 1 435 ? 21.756 11.243 -6.049 1.00 95.12 435 SER A O 1
ATOM 3261 N N . LEU A 1 436 ? 20.264 12.910 -6.291 1.00 96.56 436 LEU A N 1
ATOM 3262 C CA . LEU A 1 436 ? 19.927 12.631 -7.686 1.00 96.56 436 LEU A CA 1
ATOM 3263 C C . LEU A 1 436 ? 20.404 13.776 -8.590 1.00 96.56 436 LEU A C 1
ATOM 3265 O O . LEU A 1 436 ? 21.023 14.743 -8.133 1.00 96.56 436 LEU A O 1
ATOM 3269 N N . GLY A 1 437 ? 20.174 13.629 -9.897 1.00 95.00 437 GLY A N 1
ATOM 3270 C CA . GLY A 1 437 ? 20.451 14.679 -10.875 1.00 95.00 437 GLY A CA 1
ATOM 3271 C C . GLY A 1 437 ? 19.680 15.963 -10.565 1.00 95.00 437 GLY A C 1
ATOM 3272 O O . GLY A 1 437 ? 18.547 15.909 -10.090 1.00 95.00 437 GLY A O 1
ATOM 3273 N N . TRP A 1 438 ? 20.290 17.112 -10.852 1.00 94.94 438 TRP A N 1
ATOM 3274 C CA . TRP A 1 438 ? 19.609 18.404 -10.776 1.00 94.94 438 TRP A CA 1
ATOM 3275 C C . TRP A 1 438 ? 18.426 18.440 -11.751 1.00 94.94 438 TRP A C 1
ATOM 3277 O O . TRP A 1 438 ? 18.642 18.262 -12.949 1.00 94.94 438 TRP A O 1
ATOM 3287 N N . GLU A 1 439 ? 17.213 18.650 -11.225 1.00 94.56 439 GLU A N 1
ATOM 3288 C CA . GLU A 1 439 ? 15.956 18.812 -11.977 1.00 94.56 439 GLU A CA 1
ATOM 3289 C C . GLU A 1 439 ? 15.853 17.904 -13.214 1.00 94.56 439 GLU A C 1
ATOM 3291 O O . GLU A 1 439 ? 15.627 18.365 -14.331 1.00 94.56 439 GLU A O 1
ATOM 3296 N N . VAL A 1 440 ? 16.051 16.593 -13.024 1.00 97.38 440 VAL A N 1
ATOM 3297 C CA . VAL A 1 440 ? 16.002 15.622 -14.129 1.00 97.38 440 VAL A CA 1
ATOM 3298 C C . VAL A 1 440 ? 14.680 15.756 -14.889 1.00 97.38 440 VAL A C 1
ATOM 3300 O O . VAL A 1 440 ? 13.609 15.778 -14.281 1.00 97.38 440 VAL A O 1
ATOM 3303 N N . ASP A 1 441 ? 14.759 15.809 -16.220 1.00 98.12 441 ASP A N 1
ATOM 3304 C CA . ASP A 1 441 ? 13.621 15.956 -17.135 1.00 98.12 441 ASP A CA 1
ATOM 3305 C C . ASP A 1 441 ? 12.788 14.659 -17.265 1.00 98.12 441 ASP A C 1
ATOM 3307 O O . ASP A 1 441 ? 12.655 14.086 -18.349 1.00 98.12 441 ASP A O 1
ATOM 3311 N N . TYR A 1 442 ? 12.209 14.165 -16.167 1.00 98.75 442 TYR A N 1
ATOM 3312 C CA . TYR A 1 442 ? 11.433 12.916 -16.158 1.00 98.75 442 TYR A CA 1
ATOM 3313 C C . TYR A 1 442 ? 10.242 12.921 -17.126 1.00 98.75 442 TYR A C 1
ATOM 3315 O O . TYR A 1 442 ? 9.859 11.870 -17.636 1.00 98.75 442 TYR A O 1
ATOM 3323 N N . GLN A 1 443 ? 9.684 14.091 -17.439 1.00 98.75 443 GLN A N 1
ATOM 3324 C CA . GLN A 1 443 ? 8.589 14.240 -18.397 1.00 98.75 443 GLN A CA 1
ATOM 3325 C C . GLN A 1 443 ? 8.950 13.756 -19.808 1.00 98.75 443 GLN A C 1
ATOM 3327 O O . GLN A 1 443 ? 8.088 13.232 -20.514 1.00 98.75 443 GLN A O 1
ATOM 3332 N N . LYS A 1 444 ? 10.231 13.850 -20.197 1.00 98.69 444 LYS A N 1
ATOM 3333 C CA . LYS A 1 444 ? 10.710 13.396 -21.512 1.00 98.69 444 LYS A CA 1
ATOM 3334 C C . LYS A 1 444 ? 10.608 11.883 -21.686 1.00 98.69 444 LYS A C 1
ATOM 3336 O O . LYS A 1 444 ? 10.562 11.408 -22.815 1.00 98.69 444 LYS A O 1
ATOM 3341 N N . VAL A 1 445 ? 10.538 11.116 -20.592 1.00 98.62 445 VAL A N 1
ATOM 3342 C CA . VAL A 1 445 ? 10.322 9.662 -20.654 1.00 98.62 445 VAL A CA 1
ATOM 3343 C C . VAL A 1 445 ? 8.959 9.353 -21.276 1.00 98.62 445 VAL A C 1
ATOM 3345 O O . VAL A 1 445 ? 8.868 8.477 -22.130 1.00 98.62 445 VAL A O 1
ATOM 3348 N N . ALA A 1 446 ? 7.913 10.106 -20.918 1.00 98.50 446 ALA A N 1
ATOM 3349 C CA . ALA A 1 446 ? 6.596 9.932 -21.524 1.00 98.50 446 ALA A CA 1
ATOM 3350 C C . ALA A 1 446 ? 6.631 10.267 -23.017 1.00 98.50 446 ALA A C 1
ATOM 3352 O O . ALA A 1 446 ? 6.174 9.464 -23.822 1.00 98.50 446 ALA A O 1
ATOM 3353 N N . GLU A 1 447 ? 7.217 11.407 -23.391 1.00 98.44 447 GLU A N 1
ATOM 3354 C CA . GLU A 1 447 ? 7.339 11.835 -24.794 1.00 98.44 447 GLU A CA 1
ATOM 3355 C C . GLU A 1 447 ? 8.084 10.796 -25.641 1.00 98.44 447 GLU A C 1
ATOM 3357 O O . GLU A 1 447 ? 7.624 10.430 -26.721 1.00 98.44 447 GLU A O 1
ATOM 3362 N N . MET A 1 448 ? 9.193 10.266 -25.115 1.00 98.38 448 MET A N 1
ATOM 3363 C CA . MET A 1 448 ? 9.989 9.222 -25.762 1.00 98.38 448 MET A CA 1
ATOM 3364 C C . MET A 1 448 ? 9.167 7.961 -26.058 1.00 98.38 448 MET A C 1
ATOM 3366 O O . MET A 1 448 ? 9.365 7.331 -27.094 1.00 98.38 448 MET A O 1
ATOM 3370 N N . CYS A 1 449 ? 8.250 7.590 -25.164 1.00 98.38 449 CYS A N 1
ATOM 3371 C CA . CYS A 1 449 ? 7.424 6.391 -25.295 1.00 98.38 449 CYS A CA 1
ATOM 3372 C C . CYS A 1 449 ? 6.123 6.615 -26.090 1.00 98.38 449 CYS A C 1
ATOM 3374 O O . CYS A 1 449 ? 5.407 5.650 -26.336 1.00 98.38 449 CYS A O 1
ATOM 3376 N N . GLY A 1 450 ? 5.799 7.851 -26.492 1.00 97.00 450 GLY A N 1
ATOM 3377 C CA . GLY A 1 450 ? 4.539 8.190 -27.175 1.00 97.00 450 GLY A CA 1
ATOM 3378 C C . GLY A 1 450 ? 3.405 8.666 -26.253 1.00 97.00 450 GLY A C 1
ATOM 3379 O O . GLY A 1 450 ? 2.250 8.733 -26.672 1.00 97.00 450 GLY A O 1
ATOM 3380 N N . GLY A 1 451 ? 3.721 8.996 -25.000 1.00 98.38 451 GLY A N 1
ATOM 3381 C CA . GLY A 1 451 ? 2.848 9.681 -24.044 1.00 98.38 451 GLY A CA 1
ATOM 3382 C C . GLY A 1 451 ? 3.001 11.208 -24.067 1.00 98.38 451 GLY A C 1
ATOM 3383 O O . GLY A 1 451 ? 3.548 11.785 -25.007 1.00 98.38 451 GLY A O 1
ATOM 3384 N N . LYS A 1 452 ? 2.520 11.882 -23.013 1.00 98.75 452 LYS A N 1
ATOM 3385 C CA . LYS A 1 452 ? 2.655 13.344 -22.838 1.00 98.75 452 LYS A CA 1
ATOM 3386 C C . LYS A 1 452 ? 3.513 13.694 -21.625 1.00 98.75 452 LYS A C 1
ATOM 3388 O O . LYS A 1 452 ? 3.318 13.134 -20.547 1.00 98.75 452 LYS A O 1
ATOM 3393 N N . GLY A 1 453 ? 4.419 14.651 -21.789 1.00 98.75 453 GLY A N 1
ATOM 3394 C CA . GLY A 1 453 ? 5.254 15.184 -20.719 1.00 98.75 453 GLY A CA 1
ATOM 3395 C C . GLY A 1 453 ? 4.897 16.630 -20.373 1.00 98.75 453 GLY A C 1
ATOM 3396 O O . GLY A 1 453 ? 4.696 17.450 -21.262 1.00 98.75 453 GLY A O 1
ATOM 3397 N N . PHE A 1 454 ? 4.857 16.958 -19.082 1.00 98.88 454 PHE A N 1
ATOM 3398 C CA . PHE A 1 454 ? 4.764 18.329 -18.582 1.00 98.88 454 PHE A CA 1
ATOM 3399 C C . PHE A 1 454 ? 5.856 18.577 -17.542 1.00 98.88 454 PHE A C 1
ATOM 3401 O O . PHE A 1 454 ? 5.989 17.811 -16.591 1.00 98.88 454 PHE A O 1
ATOM 3408 N N . LEU A 1 455 ? 6.616 19.660 -17.694 1.00 98.81 455 LEU A N 1
ATOM 3409 C CA . LEU A 1 455 ? 7.469 20.201 -16.636 1.00 98.81 455 LEU A CA 1
ATOM 3410 C C . LEU A 1 455 ? 6.720 21.357 -15.974 1.00 98.81 455 LEU A C 1
ATOM 3412 O O . LEU A 1 455 ? 6.334 22.295 -16.668 1.00 98.81 455 LEU A O 1
ATOM 3416 N N . VAL A 1 456 ? 6.510 21.296 -14.659 1.00 98.50 456 VAL A N 1
ATOM 3417 C CA . VAL A 1 456 ? 5.722 22.303 -13.934 1.00 98.50 456 VAL A CA 1
ATOM 3418 C C . VAL 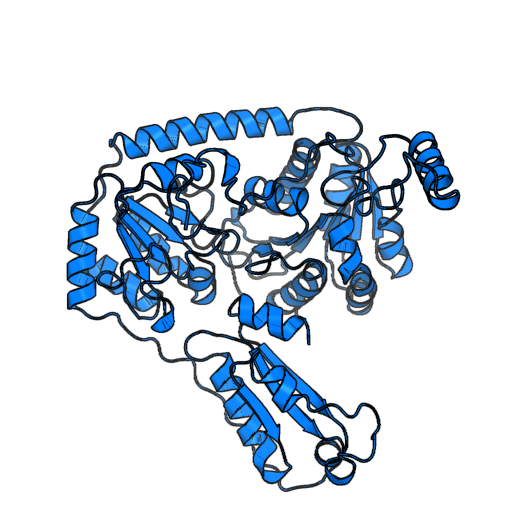A 1 456 ? 6.484 22.865 -12.741 1.00 98.50 456 VAL A C 1
ATOM 3420 O O . VAL A 1 456 ? 7.173 22.146 -12.014 1.00 98.50 456 VAL A O 1
ATOM 3423 N N . ARG A 1 457 ? 6.352 24.176 -12.544 1.00 97.19 457 ARG A N 1
ATOM 3424 C CA . ARG A 1 457 ? 7.095 24.968 -11.555 1.00 97.19 457 ARG A CA 1
ATOM 3425 C C . ARG A 1 457 ? 6.191 25.821 -10.673 1.00 97.19 457 ARG A C 1
ATOM 3427 O O . ARG A 1 457 ? 6.587 26.178 -9.566 1.00 97.19 457 ARG A O 1
ATOM 3434 N N . SER A 1 458 ? 4.987 26.126 -11.146 1.00 97.69 458 SER A N 1
ATOM 3435 C CA . SER A 1 458 ? 4.000 26.939 -10.435 1.00 97.69 458 SER A CA 1
ATOM 3436 C C . SER A 1 458 ? 2.687 26.186 -10.172 1.00 97.69 458 SER A C 1
ATOM 3438 O O . SER A 1 458 ? 2.371 25.221 -10.877 1.00 97.69 458 SER A O 1
ATOM 3440 N N . PRO A 1 459 ? 1.876 26.640 -9.195 1.00 97.81 459 PRO A N 1
ATOM 3441 C CA . PRO A 1 459 ? 0.533 26.108 -8.962 1.00 97.81 459 PRO A CA 1
ATOM 3442 C C . PRO A 1 459 ? -0.370 26.133 -10.204 1.00 97.81 459 PRO A C 1
ATOM 3444 O O . PRO A 1 459 ? -1.093 25.172 -10.455 1.00 97.81 459 PRO A O 1
ATOM 3447 N N . ASP A 1 460 ? -0.310 27.201 -11.003 1.00 98.19 460 ASP A N 1
ATOM 3448 C CA . ASP A 1 460 ? -1.167 27.361 -12.183 1.00 98.19 460 ASP A CA 1
ATOM 3449 C C . ASP A 1 460 ? -0.789 26.389 -13.306 1.00 98.19 460 ASP A C 1
ATOM 3451 O O . ASP A 1 460 ? -1.665 25.793 -13.936 1.00 98.19 460 ASP A O 1
ATOM 3455 N N . GLU A 1 461 ? 0.511 26.194 -13.546 1.00 98.69 461 GLU A N 1
ATOM 3456 C CA . GLU A 1 461 ? 1.006 25.178 -14.482 1.00 98.69 461 GLU A CA 1
ATOM 3457 C C . GLU A 1 461 ? 0.614 23.773 -14.025 1.00 98.69 461 GLU A C 1
ATOM 3459 O O . GLU A 1 461 ? 0.146 22.972 -14.832 1.00 98.69 461 GLU A O 1
ATOM 3464 N N . LEU A 1 462 ? 0.755 23.483 -12.728 1.00 98.81 462 LEU A N 1
ATOM 3465 C CA . LEU A 1 462 ? 0.408 22.186 -12.157 1.00 98.81 462 LEU A CA 1
ATOM 3466 C C . LEU A 1 462 ? -1.092 21.888 -12.280 1.00 98.81 462 LEU A C 1
ATOM 3468 O O . LEU A 1 462 ? -1.457 20.769 -12.642 1.00 98.81 462 LEU A O 1
ATOM 3472 N N . ALA A 1 463 ? -1.963 22.869 -12.032 1.00 98.75 463 ALA A N 1
ATOM 3473 C CA . ALA A 1 463 ? -3.406 22.714 -12.210 1.00 98.75 463 ALA A CA 1
ATOM 3474 C C . ALA A 1 463 ? -3.767 22.421 -13.677 1.00 98.75 463 ALA A C 1
ATOM 3476 O O . ALA A 1 463 ? -4.483 21.458 -13.954 1.00 98.75 463 ALA A O 1
ATOM 3477 N N . LYS A 1 464 ? -3.217 23.195 -14.623 1.00 98.88 464 LYS A N 1
ATOM 3478 C CA . LYS A 1 464 ? -3.449 22.997 -16.066 1.00 98.88 464 LYS A CA 1
ATOM 3479 C C . LYS A 1 464 ? -2.957 21.631 -16.540 1.00 98.88 464 LYS A C 1
ATOM 3481 O O . LYS A 1 464 ? -3.725 20.880 -17.136 1.00 98.88 464 LYS A O 1
ATOM 3486 N N . ALA A 1 465 ? -1.717 21.271 -16.204 1.00 98.88 465 ALA A N 1
ATOM 3487 C CA . ALA A 1 465 ? -1.142 19.977 -16.561 1.00 98.88 465 ALA A CA 1
ATOM 3488 C C . ALA A 1 465 ? -1.945 18.815 -15.958 1.00 98.88 465 ALA A C 1
ATOM 3490 O O . ALA A 1 465 ? -2.178 17.816 -16.632 1.00 98.88 465 ALA A O 1
ATOM 3491 N N . THR A 1 466 ? -2.422 18.953 -14.714 1.00 98.88 466 THR A N 1
ATOM 3492 C CA . THR A 1 466 ? -3.279 17.946 -14.067 1.00 98.88 466 THR A CA 1
ATOM 3493 C C . THR A 1 466 ? -4.582 17.753 -14.835 1.00 98.88 466 THR A C 1
ATOM 3495 O O . THR A 1 466 ? -4.981 16.616 -15.075 1.00 98.88 466 THR A O 1
ATOM 3498 N N . GLU A 1 467 ? -5.243 18.837 -15.242 1.00 98.81 467 GLU A N 1
ATOM 3499 C CA . GLU A 1 467 ? -6.490 18.761 -16.003 1.00 98.81 467 GLU A CA 1
ATOM 3500 C C . GLU A 1 467 ? -6.292 18.126 -17.385 1.00 98.81 467 GLU A C 1
ATOM 3502 O O . GLU A 1 467 ? -7.047 17.228 -17.771 1.00 98.81 467 GLU A O 1
ATOM 3507 N N . GLU A 1 468 ? -5.259 18.548 -18.113 1.00 98.75 468 GLU A N 1
ATOM 3508 C CA . GLU A 1 468 ? -4.916 17.982 -19.419 1.00 98.75 468 GLU A CA 1
ATOM 3509 C C . GLU A 1 468 ? -4.515 16.507 -19.317 1.00 98.75 468 GLU A C 1
ATOM 3511 O O . GLU A 1 468 ? -4.965 15.681 -20.115 1.00 98.75 468 GLU A O 1
ATOM 3516 N N . GLY A 1 469 ? -3.710 16.163 -18.311 1.00 98.75 469 GLY A N 1
ATOM 3517 C CA . GLY A 1 469 ? -3.265 14.802 -18.052 1.00 98.75 469 GLY A CA 1
ATOM 3518 C C . GLY A 1 469 ? -4.405 13.874 -17.645 1.00 98.75 469 GLY A C 1
ATOM 3519 O O . GLY A 1 469 ? -4.489 12.746 -18.123 1.00 98.75 469 GLY A O 1
ATOM 3520 N N . PHE A 1 470 ? -5.345 14.360 -16.832 1.00 98.75 470 PHE A N 1
ATOM 3521 C CA . PHE A 1 470 ? -6.522 13.591 -16.433 1.00 98.75 470 PHE A CA 1
ATOM 3522 C C . PHE A 1 470 ? -7.400 13.232 -17.640 1.00 98.75 470 PHE A C 1
ATOM 3524 O O . PHE A 1 470 ? -7.915 12.118 -17.721 1.00 98.75 470 PHE A O 1
ATOM 3531 N N . LYS A 1 471 ? -7.548 14.157 -18.596 1.00 98.25 471 LYS A N 1
ATOM 3532 C CA . LYS A 1 471 ? -8.357 13.978 -19.816 1.00 98.25 471 LYS A CA 1
ATOM 3533 C C . LYS A 1 471 ? -7.632 13.218 -20.931 1.00 98.25 471 LYS A C 1
ATOM 3535 O O . LYS A 1 471 ? -8.260 12.865 -21.927 1.00 98.25 471 LYS A O 1
ATOM 3540 N N . ALA A 1 472 ? -6.326 12.995 -20.804 1.00 98.12 472 ALA A N 1
ATOM 3541 C CA . ALA A 1 472 ? -5.553 12.270 -21.800 1.00 98.12 472 ALA A CA 1
ATOM 3542 C C . ALA A 1 472 ? -5.942 10.783 -21.850 1.00 98.12 472 ALA A C 1
ATOM 3544 O O . ALA A 1 472 ? -6.364 10.202 -20.852 1.00 98.12 472 ALA A O 1
ATOM 3545 N N . SER A 1 473 ? -5.748 10.183 -23.025 1.00 96.75 473 SER A N 1
ATOM 3546 C CA . SER A 1 473 ? -5.948 8.757 -23.319 1.00 96.75 473 SER A CA 1
ATOM 3547 C C . SER A 1 473 ? -4.619 8.019 -23.559 1.00 96.75 473 SER A C 1
ATOM 3549 O O . SER A 1 473 ? -4.576 7.015 -24.259 1.00 96.75 473 SER A O 1
ATOM 3551 N N . VAL A 1 474 ? -3.521 8.588 -23.066 1.00 98.25 474 VAL A N 1
ATOM 3552 C CA . VAL A 1 474 ? -2.135 8.103 -23.183 1.00 98.25 474 VAL A CA 1
ATOM 3553 C C . VAL A 1 474 ? -1.463 8.289 -21.822 1.00 98.25 474 VAL A C 1
ATOM 3555 O O . VAL A 1 474 ? -1.974 9.095 -21.032 1.00 98.25 474 VAL A O 1
ATOM 3558 N N . PRO A 1 475 ? -0.342 7.614 -21.515 1.00 98.62 475 PRO A N 1
ATOM 3559 C CA . PRO A 1 475 ? 0.353 7.873 -20.264 1.00 98.62 475 PRO A CA 1
ATOM 3560 C C . PRO A 1 475 ? 0.867 9.313 -20.226 1.00 98.62 475 PRO A C 1
ATOM 3562 O O . PRO A 1 475 ? 1.351 9.852 -21.228 1.00 98.62 475 PRO A O 1
ATOM 3565 N N . VAL A 1 476 ? 0.759 9.939 -19.057 1.00 98.94 476 VAL A N 1
ATOM 3566 C CA . VAL A 1 476 ? 1.182 11.323 -18.841 1.00 98.94 476 VAL A CA 1
ATOM 3567 C C . VAL A 1 476 ? 2.124 11.400 -17.656 1.00 98.94 476 VAL A C 1
ATOM 3569 O O . VAL A 1 476 ? 1.792 10.908 -16.583 1.00 98.94 476 VAL A O 1
ATOM 3572 N N . ILE A 1 477 ? 3.267 12.065 -17.831 1.00 98.94 477 ILE A N 1
ATOM 3573 C CA . ILE A 1 477 ? 4.164 12.424 -16.730 1.00 98.94 477 ILE A CA 1
ATOM 3574 C C . ILE A 1 477 ? 4.113 13.931 -16.516 1.00 98.94 477 ILE A C 1
ATOM 3576 O O . ILE A 1 477 ? 4.448 14.711 -17.405 1.00 98.94 477 ILE A O 1
ATOM 3580 N N . ILE A 1 478 ? 3.755 14.328 -15.301 1.00 98.94 478 ILE A N 1
ATOM 3581 C CA . ILE A 1 478 ? 3.881 15.687 -14.794 1.00 98.94 478 ILE A CA 1
ATOM 3582 C C . ILE A 1 478 ? 5.072 15.698 -13.834 1.00 98.94 478 ILE A C 1
ATOM 3584 O O . ILE A 1 478 ? 5.000 15.188 -12.716 1.00 98.94 478 ILE A O 1
ATOM 3588 N N . ASN A 1 479 ? 6.188 16.256 -14.291 1.00 98.88 479 ASN A N 1
ATOM 3589 C CA . ASN A 1 479 ? 7.398 16.459 -13.508 1.00 98.88 479 ASN A CA 1
ATOM 3590 C C . ASN A 1 479 ? 7.253 17.745 -12.687 1.00 98.88 479 ASN A C 1
ATOM 3592 O O . ASN A 1 479 ? 7.300 18.849 -13.234 1.00 98.88 479 ASN A O 1
ATOM 3596 N N . VAL A 1 480 ? 7.019 17.592 -11.384 1.00 98.75 480 VAL A N 1
ATOM 3597 C CA . VAL A 1 480 ? 6.715 18.686 -10.461 1.00 98.75 480 VAL A CA 1
ATOM 3598 C C . VAL A 1 480 ? 7.985 19.095 -9.735 1.00 98.75 480 VAL A C 1
ATOM 3600 O O . VAL A 1 480 ? 8.444 18.382 -8.842 1.00 98.75 480 VAL A O 1
ATOM 3603 N N . ILE A 1 481 ? 8.525 20.261 -10.086 1.00 97.81 481 ILE A N 1
ATOM 3604 C CA . ILE A 1 481 ? 9.670 20.820 -9.370 1.00 97.81 481 ILE A CA 1
ATOM 3605 C C . ILE A 1 481 ? 9.211 21.306 -7.995 1.00 97.81 481 ILE A C 1
ATOM 3607 O O . ILE A 1 481 ? 8.352 22.187 -7.876 1.00 97.81 481 ILE A O 1
ATOM 3611 N N . ILE A 1 482 ? 9.806 20.733 -6.956 1.00 95.62 482 ILE A N 1
ATOM 3612 C CA . ILE A 1 482 ? 9.562 21.087 -5.560 1.00 95.62 482 ILE A CA 1
ATOM 3613 C C . ILE A 1 482 ? 10.878 21.400 -4.852 1.00 95.62 482 ILE A C 1
ATOM 3615 O O . ILE A 1 482 ? 11.954 21.063 -5.336 1.00 95.62 482 ILE A O 1
ATOM 3619 N N . GLU A 1 483 ? 10.791 22.070 -3.704 1.00 93.81 483 GLU A N 1
ATOM 3620 C CA . GLU A 1 483 ? 11.972 22.437 -2.920 1.00 93.81 483 GLU A CA 1
ATOM 3621 C C . GLU A 1 483 ? 12.792 21.197 -2.540 1.00 93.81 483 GLU A C 1
ATOM 3623 O O . GLU A 1 483 ? 12.235 20.136 -2.231 1.00 93.81 483 GLU A O 1
ATOM 3628 N N . ALA A 1 484 ? 14.118 21.347 -2.490 1.00 89.31 484 ALA A N 1
ATOM 3629 C CA . ALA A 1 484 ? 15.023 20.258 -2.129 1.00 89.31 484 ALA A CA 1
ATOM 3630 C C . ALA A 1 484 ? 14.749 19.736 -0.709 1.00 89.31 484 ALA A C 1
ATOM 3632 O O . ALA A 1 484 ? 15.007 18.573 -0.399 1.00 89.31 484 ALA A O 1
ATOM 3633 N N . GLY A 1 485 ? 14.170 20.579 0.148 1.00 81.62 485 GLY A N 1
ATOM 3634 C CA . GLY A 1 485 ? 13.856 20.273 1.537 1.00 81.62 485 GLY A CA 1
ATOM 3635 C C . GLY A 1 485 ? 15.000 20.636 2.485 1.00 81.62 485 GLY A C 1
ATOM 3636 O O . GLY A 1 485 ? 16.146 20.842 2.094 1.00 81.62 485 GLY A O 1
ATOM 3637 N N . ALA A 1 486 ? 14.684 20.752 3.775 1.00 69.75 486 ALA A N 1
ATOM 3638 C CA . ALA A 1 486 ? 15.675 21.128 4.779 1.00 69.75 486 ALA A CA 1
ATOM 3639 C C . ALA A 1 486 ? 16.647 19.975 5.055 1.00 69.75 486 ALA A C 1
ATOM 3641 O O . ALA A 1 486 ? 16.189 18.902 5.444 1.00 69.75 486 ALA A O 1
ATOM 3642 N N . GLN A 1 487 ? 17.960 20.236 4.974 1.00 61.31 487 GLN A N 1
ATOM 3643 C CA . GLN A 1 487 ? 18.997 19.282 5.376 1.00 61.31 487 GLN A CA 1
ATOM 3644 C C . GLN A 1 487 ? 18.804 18.856 6.836 1.00 61.31 487 GLN A C 1
ATOM 3646 O O . GLN A 1 487 ? 19.091 19.608 7.768 1.00 61.31 487 GLN A O 1
ATOM 3651 N N . LYS A 1 488 ? 18.314 17.634 7.035 1.00 60.41 488 LYS A N 1
ATOM 3652 C CA . LYS A 1 488 ? 18.184 17.007 8.354 1.00 60.41 488 LYS A CA 1
ATOM 3653 C C . LYS A 1 488 ? 18.946 15.691 8.395 1.00 60.41 488 LYS A C 1
ATOM 3655 O O . LYS A 1 488 ? 19.116 15.026 7.369 1.00 60.41 488 LYS A O 1
ATOM 3660 N N . THR A 1 489 ? 19.385 15.313 9.595 1.00 61.84 489 THR A N 1
ATOM 3661 C CA . THR A 1 489 ? 19.797 13.935 9.877 1.00 61.84 489 THR A CA 1
ATOM 3662 C C . THR A 1 489 ? 18.608 13.029 9.576 1.00 61.84 489 THR A C 1
ATOM 3664 O O . THR A 1 489 ? 17.497 13.308 10.026 1.00 61.84 489 THR A O 1
ATOM 3667 N N . LEU A 1 490 ? 18.824 11.979 8.784 1.00 60.22 490 LEU A N 1
ATOM 3668 C CA . LEU A 1 490 ? 17.772 11.012 8.487 1.00 60.22 490 LEU A CA 1
ATOM 3669 C C . LEU A 1 490 ? 17.381 10.298 9.785 1.00 60.22 490 LEU A C 1
ATOM 3671 O O . LEU A 1 490 ? 18.191 9.583 10.372 1.00 60.22 490 LEU A O 1
ATOM 3675 N N . GLU A 1 491 ? 16.144 10.510 10.223 1.00 56.59 491 GLU A N 1
ATOM 3676 C CA . GLU A 1 491 ? 15.537 9.817 11.356 1.00 56.59 491 GLU A CA 1
ATOM 3677 C C . GLU A 1 491 ? 14.430 8.903 10.829 1.00 56.59 491 GLU A C 1
ATOM 3679 O O . GLU A 1 491 ? 13.529 9.339 10.107 1.00 56.59 491 GLU A O 1
ATOM 3684 N N . PHE A 1 492 ? 14.482 7.623 11.188 1.00 62.75 492 PHE A N 1
ATOM 3685 C CA . PHE A 1 492 ? 13.490 6.644 10.764 1.00 62.75 492 PHE A CA 1
ATOM 3686 C C . PHE A 1 492 ? 12.485 6.403 11.886 1.00 62.75 492 PHE A C 1
ATOM 3688 O O . PHE A 1 492 ? 12.854 5.980 12.977 1.00 62.75 492 PHE A O 1
ATOM 3695 N N . ALA A 1 493 ? 11.195 6.620 11.625 1.00 51.78 493 ALA A N 1
ATOM 3696 C CA . ALA A 1 493 ? 10.154 6.580 12.659 1.00 51.78 493 ALA A CA 1
ATOM 3697 C C . ALA A 1 493 ? 10.005 5.225 13.392 1.00 51.78 493 ALA A C 1
ATOM 3699 O O . ALA A 1 493 ? 9.359 5.175 14.443 1.00 51.78 493 ALA A O 1
ATOM 3700 N N . TRP A 1 494 ? 10.561 4.136 12.844 1.00 54.09 494 TRP A N 1
ATOM 3701 C CA . TRP A 1 494 ? 10.598 2.806 13.467 1.00 54.09 494 TRP A CA 1
ATOM 3702 C C . TRP A 1 494 ? 11.851 2.550 14.313 1.00 54.09 494 TRP A C 1
ATOM 3704 O O . TRP A 1 494 ? 11.859 1.608 15.103 1.00 54.09 494 TRP A O 1
ATOM 3714 N N . GLN A 1 495 ? 12.908 3.350 14.157 1.00 50.16 495 GLN A N 1
ATOM 3715 C CA . GLN A 1 495 ? 14.077 3.269 15.020 1.00 50.16 495 GLN A CA 1
ATOM 3716 C C . GLN A 1 495 ? 13.715 3.944 16.343 1.00 50.16 495 GLN A C 1
ATOM 3718 O O . GLN A 1 495 ? 13.564 5.162 16.424 1.00 50.16 495 GLN A O 1
ATOM 3723 N N . GLN A 1 496 ? 13.514 3.145 17.391 1.00 50.81 496 GLN A N 1
ATOM 3724 C CA . GLN A 1 496 ? 13.480 3.693 18.739 1.00 50.81 496 GLN A CA 1
ATOM 3725 C C . GLN A 1 496 ? 14.879 4.234 19.040 1.00 50.81 496 GLN A C 1
ATOM 3727 O O . GLN A 1 496 ? 15.844 3.470 19.071 1.00 50.81 496 GLN A O 1
ATOM 3732 N N . ASP A 1 497 ? 15.000 5.540 19.272 1.00 45.34 497 ASP A N 1
ATOM 3733 C CA . ASP A 1 497 ? 16.211 6.102 19.859 1.00 45.34 497 ASP A CA 1
ATOM 3734 C C . ASP A 1 497 ? 16.351 5.555 21.286 1.00 45.34 497 ASP A C 1
ATOM 3736 O O . ASP A 1 497 ? 15.869 6.126 22.267 1.00 45.34 497 ASP A O 1
ATOM 3740 N N . SER A 1 498 ? 17.056 4.432 21.414 1.00 42.53 498 SER A N 1
ATOM 3741 C CA . SER A 1 498 ? 17.479 3.846 22.690 1.00 42.53 498 SER A CA 1
ATOM 3742 C C . SER A 1 498 ? 18.378 4.794 23.501 1.00 42.53 498 SER A C 1
ATOM 3744 O O . SER A 1 498 ? 18.648 4.562 24.679 1.00 42.53 498 SER A O 1
ATOM 3746 N N . LYS A 1 499 ? 18.805 5.915 22.908 1.00 42.75 499 LYS A N 1
ATOM 3747 C CA . LYS A 1 499 ? 19.733 6.882 23.499 1.00 42.75 499 LYS A CA 1
ATOM 3748 C C . LYS A 1 499 ? 19.161 7.755 24.618 1.00 42.75 499 LYS A C 1
ATOM 3750 O O . LYS A 1 499 ? 19.939 8.483 25.226 1.00 42.75 499 LYS A O 1
ATOM 3755 N N . LYS A 1 500 ? 17.864 7.692 24.947 1.00 41.31 500 LYS A N 1
ATOM 3756 C CA . LYS A 1 500 ? 17.318 8.458 26.090 1.00 41.31 500 LYS A CA 1
ATOM 3757 C C . LYS A 1 500 ? 17.154 7.687 27.402 1.00 41.31 500 LYS A C 1
ATOM 3759 O O . LYS A 1 500 ? 16.921 8.342 28.407 1.00 41.31 500 LYS A O 1
ATOM 3764 N N . ASN A 1 501 ? 17.364 6.367 27.437 1.00 35.62 501 ASN A N 1
ATOM 3765 C CA . ASN A 1 501 ? 17.233 5.563 28.665 1.00 35.62 501 ASN A CA 1
ATOM 3766 C C . ASN A 1 501 ? 18.383 4.555 28.862 1.00 35.62 501 ASN A C 1
ATOM 3768 O O . ASN A 1 501 ? 18.157 3.404 29.228 1.00 35.62 501 ASN A O 1
ATOM 3772 N N . SER A 1 502 ? 19.642 4.962 28.667 1.00 35.41 502 SER A N 1
ATOM 3773 C CA . SER A 1 502 ? 20.776 4.128 29.090 1.00 35.41 502 SER A CA 1
ATOM 3774 C C . SER A 1 502 ? 21.031 4.266 30.599 1.00 35.41 502 SER A C 1
ATOM 3776 O O . SER A 1 502 ? 22.041 4.835 31.016 1.00 35.41 502 SER A O 1
ATOM 3778 N N . ASN A 1 503 ? 20.145 3.712 31.432 1.00 37.00 503 ASN A N 1
ATOM 3779 C CA . ASN A 1 503 ? 20.610 3.168 32.705 1.00 37.00 503 ASN A CA 1
ATOM 3780 C C . ASN A 1 503 ? 21.336 1.870 32.360 1.00 37.00 503 ASN A C 1
ATOM 3782 O O . ASN A 1 503 ? 20.724 0.883 31.963 1.00 37.00 503 ASN A O 1
ATOM 3786 N N . LYS A 1 504 ? 22.669 1.927 32.410 1.00 32.19 504 LYS A N 1
ATOM 3787 C CA . LYS A 1 504 ? 23.565 0.808 32.118 1.00 32.19 504 LYS A CA 1
ATOM 3788 C C . LYS A 1 504 ? 23.227 -0.375 33.031 1.00 32.19 504 LYS A C 1
ATOM 3790 O O . LYS A 1 504 ? 23.686 -0.416 34.168 1.00 32.19 504 LYS A O 1
ATOM 3795 N N . ALA A 1 505 ? 22.494 -1.355 32.518 1.00 38.75 505 ALA A N 1
ATOM 3796 C CA . ALA A 1 505 ? 22.633 -2.719 32.998 1.00 38.75 505 ALA A CA 1
ATOM 3797 C C . ALA A 1 505 ? 23.925 -3.268 32.379 1.00 38.75 505 ALA A C 1
ATOM 3799 O O . ALA A 1 505 ? 24.024 -3.415 31.161 1.00 38.75 505 ALA A O 1
ATOM 3800 N N . LYS A 1 506 ? 24.950 -3.468 33.212 1.00 36.41 506 LYS A N 1
ATOM 3801 C CA . LYS A 1 506 ? 26.107 -4.288 32.847 1.00 36.41 506 LYS A CA 1
ATOM 3802 C C . LYS A 1 506 ? 25.645 -5.747 32.851 1.00 36.41 506 LYS A C 1
ATOM 3804 O O . LYS A 1 506 ? 25.108 -6.186 33.866 1.00 36.41 506 LYS A O 1
ATOM 3809 N N . LEU A 1 507 ? 25.851 -6.442 31.735 1.00 34.19 507 LEU A N 1
ATOM 3810 C CA . LEU A 1 507 ? 26.055 -7.891 31.729 1.00 34.19 507 LEU A CA 1
ATOM 3811 C C . LEU A 1 507 ? 27.540 -8.162 31.962 1.00 34.19 507 LEU A C 1
ATOM 3813 O O . LEU A 1 507 ? 28.355 -7.379 31.413 1.00 34.19 507 LEU A O 1
#

pLDDT: mean 94.36, std 10.46, range [32.19, 98.94]

Radius of gyration: 24.92 Å; Cα contacts (8 Å, |Δi|>4): 1041; chains: 1; bounding box: 66×66×60 Å

Mean predicted aligned error: 4.85 Å

Foldseek 3Di:
DVVQQLQALQLHQEEDEDEAAAPVCAPVPGDRHDPVQVVCVVSWLEAEEDAQVCVLVQRLVQNCSQQEQRHGYGYYYQYPCRVPDDDDDDDRDDDDHHDWDAWDLVLLLVLLVVVLPWQQEEEEFELQCLVLLQLVLVVLLCVLAVHAYEYQLQRFASAFCPDPSYLPLVQQLNFAVGQEYEYQGDACDLSVLLSDPPSHNNNHAYEYEGQDLVRAPGRNYDNSNYIHTRRNNHSVSNPVSNDNHYHDCVHPSNVSSVVSNVVSVVVLVVLCPDFDWQAAPSVLLNLLQVLVCVVPNLQQVQAAEEEAADCQSVVNSVSHTHNKHPSYHYCHSVSDQQCRLVVLVVVCQQQAPPPRPDDMHNPSYHHAYEYRYEQVSCVNHVLCLLVQQVVLNLHEYEYAPQFWRVFEDDPDPVLLVVLCVCVVVVHPNHDDPGGHDDLDQSQVSNVVSVHGGAEDRGSVSSSVLSNVSSPDSGYGYYYRYHHRDDDDDDDDSSDDPPVPDPPDDDD

Nearest PDB structures (foldseek):
  8vza-assembly1_B  TM=9.439E-01  e=4.098E-46  Alphaproteobacteria bacterium
  8vza-assembly1_C  TM=9.427E-01  e=1.372E-45  Alphaproteobacteria bacterium
  8vzc-assembly1_A  TM=9.425E-01  e=1.384E-44  Alphaproteobacteria bacterium
  8vzc-assembly1_B  TM=9.437E-01  e=1.621E-44  Alphaproteobacteria bacterium
  6xn8-assembly1_A  TM=9.571E-01  e=7.056E-44  Rhodospirillales bacterium URHD0017

Secondary structure (DSSP, 8-state):
-HHHHHHHHHT--EEEEEEE--GGGTTS--TT---HHHHHGGGSSEEEE--TTTHHHHHHHHHHHHHSSS--EEEEEEEHHHHS------PPPPPPPPPPPPPPHHHHHHHHHHHHH-SSEEEEE-HHHHHTT-HHHHHHHHHHH---EEE-GGGTTSS-TT-TTB-GGGHHHHHHH-SEEEEES---SGGGGGG-TTTS-TT-EEEEEES-GGGTT-TT--TTT-EES-HHHHHHHHHHHHTT----TTSHHHHHHHHHHHHHHHHHHHHHT---SSBPHHHHHHHHHHHHHHHS-GGGT-EEEEEESSHHHHHHHHHS--SSTT-EEESGGGT-TT-HHHHHHHHHHHHHSTT-----SS--SPPEEEEEEEHHHHTTTTTHHHHHHHTT---EEEEEE-SBSSS-S-SSHHHHHHHHHHHHTT-SS---TTB--TT--THHHHHHHTSEEEEE-SHHHHHHHHHHHHH-SS-EEEEEEB----------TTS--GGG-------

Sequence (507 aa):
MAGIVNASANTFPMLLLAGSSETHLITKGAFQELDAISLLSPHTKIAVRSNLDSISHSITAAYRTSWYGRPGAGFVDLPADIIQGEGEYISTQIVPAAPRAAGDAESIKKVVQLLKSAKAPLVIVGKGAAYAQAESVVRQLIDQTNIPFLPTPMGKGVLPDSHPSNTATARSAALKGADVVLVLGARLNWILHYGEAPKYNPNVKIIQVDISAEEIGKNNGDAELGIIGDINVVVKQLIDSLQDWQYDTSSVYIKNLKASTSKNEATAARTAKIDKFPMTYGRAFDVIKETVHKLSPPKDGGVVYVSEGANTMDISRSAFPVEHPRLRLDAGTHATMGVGLGYAIAAHCAYNLPSGEARSGPNFSHKKIICLEGDSAFGFSLAEVETMARYGMDILIFVMNNGGVYQGDSESSDEWLKLQKNSKMGSKGGLRSTSLGWEVDYQKVAEMCGGKGFLVRSPDELAKATEEGFKASVPVIINVIIEAGAQKTLEFAWQQDSKKNSNKAKL

InterPro domains:
  IPR011766 Thiamine pyrophosphate enzyme, TPP-binding [PF02775] (309-480)
  IPR012000 Thiamine pyrophosphate enzyme, central domain [PF00205] (108-238)
  IPR029035 DHS-like NAD/FAD-binding domain superfamily [SSF52467] (103-251)
  IPR029061 Thiamin diphosphate-binding fold [SSF52518] (2-94)
  IPR029061 Thiamin diphosphate-binding fold [SSF52518] (278-487)
  IPR045025 TPP-binding domain containing protein HACL1-like [PTHR43710] (1-499)